Protein AF-A0A350IQG2-F1 (afdb_monomer_lite)

Radius of gyration: 24.26 Å; chains: 1; bounding box: 62×56×72 Å

Foldseek 3Di:
DFPCDVPAAEEEEQDQDCDDPLNVLLVVLLQVLQVVVVHGYDYDHQHDCVVDPPPDQAHPGDDCPCLVPHRAYEYEHRRHAPVVVVVCVVSVHAYEYEDDDHPPDWHHYEYAPLLVLLLQVLVLLVVVVWQFEAEEEACVRPLLVNNVVSNCVSSVVVVRHDDCVRYQHFPHLALCRLLVSLVVCVVVVVRTLEYEYSAVRSQNNNVVNCVVVVDDANRRYAYEGEQPDLVQCVDVQRHKYKHDRSSVSSNVRSVLSVCVSVVHDDGTDYDYGYIHTADTRSSPDDLLCSVVVCVVVQPPPQDDLLSSLLVQLCCQQPNPDDDDPVLSVLSVQLSVLLVLQQDPPNPPDDPNLVSLLSSLVSLCVSHVGPSSLSSNLSSLVVSNVRSCVVPVPRDDRVVVSNVSSNVNSVVSNVVVVVVVVVVVVVVVVVVVVVVVVVVVPPPDDPVD

Sequence (448 aa):
MAERRDGQLRIGVLSPLVAGSYMSAVLSAVESTVATAGGRVIAIQTLDLSQGGLDTLVPQYNLHAAWDHVAGFVVLVNAVDRTYLEALRGAGKPVVLLSEEMAGFSCPVVRPDNRSGVLQAVAHLVQHGHRRIAFVGSPFQPDARERLDAYRDALTDHGIATDDSLLFETSDNLEGSGEAAGRAMLAAGLPSTAVVAATDFNALGVMKALGDAGLSLPDDQAIVGFDDVDAASSVRPTLSSVRQSFRATGRLAASLLLEMVDGHAVAPGRHLVPTWFVPRESCGCATGSAVEVIAELDPASLPTPRDRLRFRLQRLLFGGEPLPPEELATLDQAVELIAGCVGPGCGATEPAHDACRRAARALFSLSPRWTTITACVDCLRRYCQEVRDAAPEAGAPLEEGISEVMLELSRALAQREATANTTLHLQMRREHQLSMGLMSGSSGDPRA

pLDDT: mean 82.83, std 14.75, range [40.16, 98.75]

Secondary structure (DSSP, 8-state):
----GGG--EEEEEES-S-SHHHHHHHHHHHHHHHHTT-EEEEEE---TTTS-TT-SS------TTGGG-S-EEE-TTSS-HHHHHHHHHTT--EEEES---TT--SEEEEE-HHHHHHHHHHHHHHTT--SEEEEE-TTSHHHHHHHHHHHHHHHHTTPPP-GGGEEE-SSSSHHHHHHHHHHHHHTT---SEEEESSHHHHHHHHHHHHHTT--TTTT-EEEEEE--HHHHHSSSPPEEEE--HHHHHHHHHHHHHHHHTT-----EEEEEP-EEE--GGGT--TTTHHHHHHTTS-TT--SHHHHHHHHHHHHHHTTPPPPHHHHHHHHHHHHHHHHTSSTT-SSSS-HHHHHHHHHHHHHHH--SHHHHHHHHHHHHHHHHHHHHH-TTS-SHHHHHHHHHHHHHHHHHHHHHHHHHHHHHHHHHHHHHHHHHHHTT----TT-

Structure (mmCIF, N/CA/C/O backbone):
data_AF-A0A350IQG2-F1
#
_entry.id   AF-A0A350IQG2-F1
#
loop_
_atom_site.group_PDB
_atom_site.id
_atom_site.type_symbol
_atom_site.label_atom_id
_atom_site.label_alt_id
_atom_site.label_comp_id
_atom_site.label_asym_id
_atom_site.label_entity_id
_atom_site.label_seq_id
_atom_site.pdbx_PDB_ins_code
_atom_site.Cartn_x
_atom_site.Cartn_y
_atom_site.Cartn_z
_atom_site.occupancy
_atom_site.B_iso_or_equiv
_atom_site.auth_seq_id
_atom_site.auth_comp_id
_atom_site.auth_asym_id
_atom_site.auth_atom_id
_atom_site.pdbx_PDB_model_num
ATOM 1 N N . MET A 1 1 ? 29.291 -9.800 -19.980 1.00 43.78 1 MET A N 1
ATOM 2 C CA . MET A 1 1 ? 29.696 -8.574 -19.258 1.00 43.78 1 MET A CA 1
ATOM 3 C C . MET A 1 1 ? 28.614 -7.550 -19.513 1.00 43.78 1 MET A C 1
ATOM 5 O O . MET A 1 1 ? 28.410 -7.238 -20.679 1.00 43.78 1 MET A O 1
ATOM 9 N N . ALA A 1 2 ? 27.910 -7.105 -18.468 1.00 48.59 2 ALA A N 1
ATOM 10 C CA . ALA A 1 2 ? 26.889 -6.061 -18.555 1.00 48.59 2 ALA A CA 1
ATOM 11 C C . ALA A 1 2 ? 27.376 -4.891 -19.426 1.00 48.59 2 ALA A C 1
ATOM 13 O O . ALA A 1 2 ? 28.545 -4.507 -19.325 1.00 48.59 2 ALA A O 1
ATOM 14 N N . GLU A 1 3 ? 26.500 -4.351 -20.276 1.00 49.47 3 GLU A N 1
ATOM 15 C CA . GLU A 1 3 ? 26.763 -3.226 -21.183 1.00 49.47 3 GLU A CA 1
ATOM 16 C C . GLU A 1 3 ? 27.074 -1.943 -20.375 1.00 49.47 3 GLU A C 1
ATOM 18 O O . GLU A 1 3 ? 26.262 -1.039 -20.203 1.00 49.47 3 GLU A O 1
ATOM 23 N N . ARG A 1 4 ? 28.275 -1.878 -19.794 1.00 59.00 4 ARG A N 1
ATOM 24 C CA . ARG A 1 4 ? 28.804 -0.725 -19.062 1.00 59.00 4 ARG A CA 1
ATOM 25 C C . ARG A 1 4 ? 29.394 0.247 -20.076 1.00 59.00 4 ARG A C 1
ATOM 27 O O . ARG A 1 4 ? 30.599 0.233 -20.326 1.00 59.00 4 ARG A O 1
ATOM 34 N N . ARG A 1 5 ? 28.559 1.089 -20.683 1.00 52.38 5 ARG A N 1
ATOM 35 C CA . ARG A 1 5 ? 29.044 2.144 -21.586 1.00 52.38 5 ARG A CA 1
ATOM 36 C C . ARG A 1 5 ? 29.743 3.231 -20.754 1.00 52.38 5 ARG A C 1
ATOM 38 O O . ARG A 1 5 ? 29.142 3.797 -19.840 1.00 52.38 5 ARG A O 1
ATOM 45 N N . ASP A 1 6 ? 31.029 3.456 -21.024 1.00 57.56 6 ASP A N 1
ATOM 46 C CA . ASP A 1 6 ? 31.968 4.281 -20.234 1.00 57.56 6 ASP A CA 1
ATOM 47 C C . ASP A 1 6 ? 32.254 3.768 -18.807 1.00 57.56 6 ASP A C 1
ATOM 49 O O . ASP A 1 6 ? 32.642 4.529 -17.922 1.00 57.56 6 ASP A O 1
ATOM 53 N N . GLY A 1 7 ? 32.047 2.470 -18.547 1.00 64.12 7 GLY A N 1
ATOM 54 C CA . GLY A 1 7 ? 32.323 1.852 -17.241 1.00 64.12 7 GLY A CA 1
ATOM 55 C C . GLY A 1 7 ? 31.270 2.114 -16.153 1.00 64.12 7 GLY A C 1
ATOM 56 O O . GLY A 1 7 ? 31.365 1.530 -15.072 1.00 64.12 7 GLY A O 1
ATOM 57 N N . GLN A 1 8 ? 30.243 2.924 -16.430 1.00 77.12 8 GLN A N 1
ATOM 58 C CA . GLN A 1 8 ? 29.184 3.273 -15.477 1.00 77.12 8 GLN A CA 1
ATOM 59 C C . GLN A 1 8 ? 27.882 2.522 -15.775 1.00 77.12 8 GLN A C 1
ATOM 61 O O . GLN A 1 8 ? 27.323 2.630 -16.865 1.00 77.12 8 GLN A O 1
ATOM 66 N N . LEU A 1 9 ? 27.379 1.782 -14.785 1.00 90.06 9 LEU A N 1
ATOM 67 C CA . LEU A 1 9 ? 26.070 1.131 -14.834 1.00 90.06 9 LEU A CA 1
ATOM 68 C C . LEU A 1 9 ? 24.965 2.190 -14.734 1.00 90.06 9 LEU A C 1
ATOM 70 O O . LEU A 1 9 ? 24.939 2.968 -13.780 1.00 90.06 9 LEU A O 1
ATOM 74 N N . ARG A 1 10 ? 24.042 2.218 -15.698 1.00 92.62 10 ARG A N 1
ATOM 75 C CA . ARG A 1 10 ? 22.875 3.108 -15.664 1.00 92.62 10 ARG A CA 1
ATOM 76 C C . ARG A 1 10 ? 21.604 2.321 -15.941 1.00 92.62 10 ARG A C 1
ATOM 78 O O . ARG A 1 10 ? 21.577 1.521 -16.872 1.00 92.62 10 ARG A O 1
ATOM 85 N N . ILE A 1 11 ? 20.564 2.566 -15.157 1.00 94.88 11 ILE A N 1
ATOM 86 C CA . ILE A 1 11 ? 19.248 1.938 -15.298 1.00 94.88 11 ILE A CA 1
ATOM 87 C C . ILE A 1 11 ? 18.222 3.007 -15.671 1.00 94.88 11 ILE A C 1
ATOM 89 O O . ILE A 1 11 ? 18.202 4.082 -15.072 1.00 94.88 11 ILE A O 1
ATOM 93 N N . GLY A 1 12 ? 17.386 2.721 -16.666 1.00 94.50 12 GLY A N 1
ATOM 94 C CA . GLY A 1 12 ? 16.259 3.571 -17.029 1.00 94.50 12 GLY A CA 1
ATOM 95 C C . GLY A 1 12 ? 15.042 3.272 -16.156 1.00 94.50 12 GLY A C 1
ATOM 96 O O . GLY A 1 12 ? 14.765 2.114 -15.849 1.00 94.50 12 GLY A O 1
ATOM 97 N N . VAL A 1 13 ? 14.296 4.304 -15.775 1.00 95.31 13 VAL A N 1
ATOM 98 C CA . VAL A 1 13 ? 12.980 4.163 -15.141 1.00 95.31 13 VAL A CA 1
ATOM 99 C C . VAL A 1 13 ? 11.963 4.909 -15.991 1.00 95.31 13 VAL A C 1
ATOM 101 O O . VAL A 1 13 ? 12.028 6.133 -16.075 1.00 95.31 13 VAL A O 1
ATOM 104 N N . LEU A 1 14 ? 11.046 4.184 -16.633 1.00 92.62 14 LEU A N 1
ATOM 105 C CA . LEU A 1 14 ? 9.939 4.774 -17.390 1.00 92.62 14 LEU A CA 1
ATOM 106 C C . LEU A 1 14 ? 8.740 4.933 -16.463 1.00 92.62 14 LEU A C 1
ATOM 108 O O . LEU A 1 14 ? 8.305 3.959 -15.849 1.00 92.62 14 LEU A O 1
ATOM 112 N N . SER A 1 15 ? 8.198 6.143 -16.379 1.00 89.44 15 SER A N 1
ATOM 113 C CA . SER A 1 15 ? 7.027 6.436 -15.553 1.00 89.44 15 SER A CA 1
ATOM 114 C C . SER A 1 15 ? 6.086 7.411 -16.258 1.00 89.44 15 SER A C 1
ATOM 116 O O . SER A 1 15 ? 6.590 8.324 -16.918 1.00 89.44 15 SER A O 1
ATOM 118 N N . PRO A 1 16 ? 4.747 7.291 -16.136 1.00 83.56 16 PRO A N 1
ATOM 119 C CA . PRO A 1 16 ? 3.828 8.311 -16.644 1.00 83.56 16 PRO A CA 1
ATOM 120 C C . PRO A 1 16 ? 4.156 9.684 -16.062 1.00 83.56 16 PRO A C 1
ATOM 122 O O . PRO A 1 16 ? 4.315 10.641 -16.806 1.00 83.56 16 PRO A O 1
ATOM 125 N N . LEU A 1 17 ? 4.356 9.755 -14.745 1.00 81.31 17 LEU A N 1
ATOM 126 C CA . LEU A 1 17 ? 4.738 10.955 -14.002 1.00 81.31 17 LEU A CA 1
ATOM 127 C C . LEU A 1 17 ? 5.929 10.634 -13.096 1.00 81.31 17 LEU A C 1
ATOM 129 O O . LEU A 1 17 ? 6.011 9.544 -12.537 1.00 81.31 17 LEU A O 1
ATOM 133 N N . VAL A 1 18 ? 6.856 11.574 -12.913 1.00 79.38 18 VAL A N 1
ATOM 134 C CA . VAL A 1 18 ? 8.001 11.384 -11.990 1.00 79.38 18 VAL A CA 1
ATOM 135 C C . VAL A 1 18 ? 7.742 11.925 -10.578 1.00 79.38 18 VAL A C 1
ATOM 137 O O . VAL A 1 18 ? 8.570 11.759 -9.682 1.00 79.38 18 VAL A O 1
ATOM 140 N N . ALA A 1 19 ? 6.582 12.547 -10.366 1.00 72.00 19 ALA A N 1
ATOM 141 C CA . ALA A 1 19 ? 6.140 13.096 -9.090 1.00 72.00 19 ALA A CA 1
ATOM 142 C C . ALA A 1 19 ? 4.927 12.327 -8.539 1.00 72.00 19 ALA A C 1
ATOM 144 O O . ALA A 1 19 ? 4.165 11.723 -9.290 1.00 72.00 19 ALA A O 1
ATOM 145 N N . GLY A 1 20 ? 4.754 12.367 -7.216 1.00 69.38 20 GLY A N 1
ATOM 146 C CA . GLY A 1 20 ? 3.673 11.689 -6.492 1.00 69.38 20 GLY A CA 1
ATOM 147 C C . GLY A 1 20 ? 4.209 10.740 -5.420 1.00 69.38 20 GLY A C 1
ATOM 148 O O . GLY A 1 20 ? 5.311 10.212 -5.547 1.00 69.38 20 GLY A O 1
ATOM 149 N N . SER A 1 21 ? 3.435 10.514 -4.355 1.00 67.19 21 SER A N 1
ATOM 150 C CA . SER A 1 21 ? 3.859 9.721 -3.186 1.00 67.19 21 SER A CA 1
ATOM 151 C C . SER A 1 21 ? 4.311 8.303 -3.557 1.00 67.19 21 SER A C 1
ATOM 153 O O . SER A 1 21 ? 5.365 7.856 -3.103 1.00 67.19 21 SER A O 1
ATOM 155 N N . TYR A 1 22 ? 3.558 7.629 -4.430 1.00 77.44 22 TYR A N 1
ATOM 156 C CA . TYR A 1 22 ? 3.902 6.308 -4.958 1.00 77.44 22 TYR A CA 1
ATOM 157 C C . TYR A 1 22 ? 5.158 6.362 -5.853 1.00 77.44 22 TYR A C 1
ATOM 159 O O . TYR A 1 22 ? 6.132 5.653 -5.594 1.00 77.44 22 TYR A O 1
ATOM 167 N N . MET A 1 23 ? 5.186 7.266 -6.844 1.00 80.62 23 MET A N 1
ATOM 168 C CA . MET A 1 23 ? 6.290 7.398 -7.814 1.00 80.62 23 MET A CA 1
ATOM 169 C C . MET A 1 23 ? 7.622 7.715 -7.147 1.00 80.62 23 MET A C 1
ATOM 171 O O . MET A 1 23 ? 8.628 7.061 -7.417 1.00 80.62 23 MET A O 1
ATOM 175 N N . SER A 1 24 ? 7.636 8.703 -6.252 1.00 79.44 24 SER A N 1
ATOM 176 C CA . SER A 1 24 ? 8.856 9.137 -5.582 1.00 79.44 24 SER A CA 1
ATOM 177 C C . SER A 1 24 ? 9.414 8.040 -4.676 1.00 79.44 24 SER A C 1
ATOM 179 O O . SER A 1 24 ? 10.620 7.813 -4.681 1.00 79.44 24 SER A O 1
ATOM 181 N N . ALA A 1 25 ? 8.560 7.309 -3.950 1.00 81.44 25 ALA A N 1
ATOM 182 C CA . ALA A 1 25 ? 9.011 6.223 -3.081 1.00 81.44 25 ALA A CA 1
ATOM 183 C C . ALA A 1 25 ? 9.612 5.049 -3.872 1.00 81.44 25 ALA A C 1
ATOM 185 O O . ALA A 1 25 ? 10.666 4.535 -3.491 1.00 81.44 25 ALA A O 1
ATOM 186 N N . VAL A 1 26 ? 8.973 4.654 -4.979 1.00 87.88 26 VAL A N 1
ATOM 187 C CA . VAL A 1 26 ? 9.488 3.611 -5.877 1.00 87.88 26 VAL A CA 1
ATOM 188 C C . VAL A 1 26 ? 10.805 4.053 -6.513 1.00 87.88 26 VAL A C 1
ATOM 190 O O . VAL A 1 26 ? 11.790 3.321 -6.437 1.00 87.88 26 VAL A O 1
ATOM 193 N N . LEU A 1 27 ? 10.860 5.260 -7.086 1.00 88.31 27 LEU A N 1
ATOM 194 C CA . LEU A 1 27 ? 12.058 5.773 -7.750 1.00 88.31 27 LEU A CA 1
ATOM 195 C C . LEU A 1 27 ? 13.244 5.884 -6.784 1.00 88.31 27 LEU A C 1
ATOM 197 O O . LEU A 1 27 ? 14.341 5.456 -7.130 1.00 88.31 27 LEU A O 1
ATOM 201 N N . SER A 1 28 ? 13.030 6.394 -5.567 1.00 84.75 28 SER A N 1
ATOM 202 C CA . SER A 1 28 ? 14.076 6.446 -4.539 1.00 84.75 28 SER A CA 1
ATOM 203 C C . SER A 1 28 ? 14.577 5.056 -4.143 1.00 84.75 28 SER A C 1
ATOM 205 O O . SER A 1 28 ? 15.768 4.881 -3.907 1.00 84.75 28 SER A O 1
ATOM 207 N N . ALA A 1 29 ? 13.699 4.052 -4.084 1.00 87.69 29 ALA A N 1
ATOM 208 C CA . ALA A 1 29 ? 14.104 2.688 -3.760 1.00 87.69 29 ALA A CA 1
ATOM 209 C C . ALA A 1 29 ? 14.884 2.013 -4.899 1.00 87.69 29 ALA A C 1
ATOM 211 O O . ALA A 1 29 ? 15.872 1.320 -4.638 1.00 87.69 29 ALA A O 1
ATOM 212 N N . VAL A 1 30 ? 14.486 2.250 -6.153 1.00 92.38 30 VAL A N 1
ATOM 213 C CA . VAL A 1 30 ? 15.245 1.809 -7.333 1.00 92.38 30 VAL A CA 1
ATOM 214 C C . VAL A 1 30 ? 16.619 2.479 -7.349 1.00 92.38 30 VAL A C 1
ATOM 216 O O . VAL A 1 30 ? 17.628 1.794 -7.495 1.00 92.38 30 VAL A O 1
ATOM 219 N N . GLU A 1 31 ? 16.675 3.798 -7.146 1.00 91.50 31 GLU A N 1
ATOM 220 C CA . GLU A 1 31 ? 17.924 4.568 -7.107 1.00 91.50 31 GLU A CA 1
ATOM 221 C C . GLU A 1 31 ? 18.873 4.056 -6.033 1.00 91.50 31 GLU A C 1
ATOM 223 O O . GLU A 1 31 ? 20.006 3.713 -6.364 1.00 91.50 31 GLU A O 1
ATOM 228 N N . SER A 1 32 ? 18.394 3.894 -4.800 1.00 86.44 32 SER A N 1
ATOM 229 C CA . SER A 1 32 ? 19.206 3.389 -3.695 1.00 86.44 32 SER A CA 1
ATOM 230 C C . SER A 1 32 ? 19.777 1.999 -3.996 1.00 86.44 32 SER A C 1
ATOM 232 O O . SER A 1 32 ? 20.971 1.775 -3.805 1.00 86.44 32 SER A O 1
ATOM 234 N N . THR A 1 33 ? 18.966 1.090 -4.547 1.00 91.94 33 THR A N 1
ATOM 235 C CA . THR A 1 33 ? 19.403 -0.276 -4.891 1.00 91.94 33 THR A CA 1
ATOM 236 C C . THR A 1 33 ? 20.462 -0.272 -5.993 1.00 91.94 33 THR A C 1
ATOM 238 O O . THR A 1 33 ? 21.483 -0.954 -5.898 1.00 91.94 33 THR A O 1
ATOM 241 N N . VAL A 1 34 ? 20.251 0.531 -7.038 1.00 91.62 34 VAL A N 1
ATOM 242 C CA . VAL A 1 34 ? 21.200 0.670 -8.149 1.00 91.62 34 VAL A CA 1
ATOM 243 C C . VAL A 1 34 ? 22.486 1.366 -7.690 1.00 91.62 34 VAL A C 1
ATOM 245 O O . VAL A 1 34 ? 23.574 0.994 -8.135 1.00 91.62 34 VAL A O 1
ATOM 248 N N . ALA A 1 35 ? 22.397 2.337 -6.779 1.00 88.81 35 ALA A N 1
ATOM 249 C CA . ALA A 1 35 ? 23.545 3.034 -6.210 1.00 88.81 35 ALA A CA 1
ATOM 250 C C . ALA A 1 35 ? 24.442 2.096 -5.387 1.00 88.81 35 ALA A C 1
ATOM 252 O O . ALA A 1 35 ? 25.665 2.172 -5.522 1.00 88.81 35 ALA A O 1
ATOM 253 N N . THR A 1 36 ? 23.867 1.161 -4.619 1.00 88.19 36 THR A N 1
ATOM 254 C CA . THR A 1 36 ? 24.622 0.107 -3.911 1.00 88.19 36 THR A CA 1
ATOM 255 C C . THR A 1 36 ? 25.411 -0.786 -4.875 1.00 88.19 36 THR A C 1
ATOM 257 O O . THR A 1 36 ? 26.518 -1.213 -4.553 1.00 88.19 36 THR A O 1
ATOM 260 N N . ALA A 1 37 ? 24.908 -1.001 -6.095 1.00 88.50 37 ALA A N 1
ATOM 261 C CA . ALA A 1 37 ? 25.626 -1.697 -7.169 1.00 88.50 37 ALA A CA 1
ATOM 262 C C . ALA A 1 37 ? 26.637 -0.803 -7.932 1.00 88.50 37 ALA A C 1
ATOM 264 O O . ALA A 1 37 ? 27.192 -1.209 -8.957 1.00 88.50 37 ALA A O 1
ATOM 265 N N . GLY A 1 38 ? 26.880 0.429 -7.466 1.00 89.25 38 GLY A N 1
ATOM 266 C CA . GLY A 1 38 ? 27.768 1.405 -8.107 1.00 89.25 38 GLY A CA 1
ATOM 267 C C . GLY A 1 38 ? 27.182 2.058 -9.364 1.00 89.25 38 GLY A C 1
ATOM 268 O O . GLY A 1 38 ? 27.927 2.633 -10.160 1.00 89.25 38 GLY A O 1
ATOM 269 N N . GLY A 1 39 ? 25.867 1.950 -9.571 1.00 90.31 39 GLY A N 1
ATOM 270 C CA . GLY A 1 39 ? 25.163 2.491 -10.727 1.00 90.31 39 GLY A CA 1
ATOM 271 C C . GLY A 1 39 ? 24.501 3.851 -10.497 1.00 90.31 39 GLY A C 1
ATOM 272 O O . GLY A 1 39 ? 24.653 4.505 -9.459 1.00 90.31 39 GLY A O 1
ATOM 273 N N . ARG A 1 40 ? 23.757 4.293 -11.513 1.00 92.12 40 ARG A N 1
ATOM 274 C CA . ARG A 1 40 ? 22.909 5.493 -11.508 1.00 92.12 40 ARG A CA 1
ATOM 275 C C . ARG A 1 40 ? 21.560 5.202 -12.161 1.00 92.12 40 ARG A C 1
ATOM 277 O O . ARG A 1 40 ? 21.450 4.300 -12.988 1.00 92.12 40 ARG A O 1
ATOM 284 N N . VAL A 1 41 ? 20.554 6.004 -11.832 1.00 91.38 41 VAL A N 1
ATOM 285 C CA . VAL A 1 41 ? 19.218 5.920 -12.432 1.00 91.38 41 VAL A CA 1
ATOM 286 C C . VAL A 1 41 ? 18.960 7.118 -13.343 1.00 91.38 41 VAL A C 1
ATOM 288 O O . VAL A 1 41 ? 19.319 8.245 -13.009 1.00 91.38 41 VAL A O 1
ATOM 291 N N . ILE A 1 42 ? 18.327 6.867 -14.490 1.00 91.94 42 ILE A N 1
ATOM 292 C CA . ILE A 1 42 ? 17.769 7.882 -15.387 1.00 91.94 42 ILE A CA 1
ATOM 293 C C . ILE A 1 42 ? 16.247 7.717 -15.374 1.00 91.94 42 ILE A C 1
ATOM 295 O O . ILE A 1 42 ? 15.722 6.760 -15.940 1.00 91.94 42 ILE A O 1
ATOM 299 N N . ALA A 1 43 ? 15.541 8.639 -14.720 1.00 91.00 43 ALA A N 1
ATOM 300 C CA . ALA A 1 43 ? 14.081 8.675 -14.728 1.00 91.00 43 ALA A CA 1
ATOM 301 C C . ALA A 1 43 ? 13.570 9.401 -15.979 1.00 91.00 43 ALA A C 1
ATOM 303 O O . ALA A 1 43 ? 14.056 10.479 -16.320 1.00 91.00 43 ALA A O 1
ATOM 304 N N . ILE A 1 44 ? 12.589 8.809 -16.652 1.00 90.00 44 ILE A N 1
ATOM 305 C CA . ILE A 1 44 ? 12.014 9.293 -17.904 1.00 90.00 44 ILE A CA 1
ATOM 306 C C . ILE A 1 44 ? 10.505 9.389 -17.711 1.00 90.00 44 ILE A C 1
ATOM 308 O O . ILE A 1 44 ? 9.826 8.382 -17.491 1.00 90.00 44 ILE A O 1
ATOM 312 N N . GLN A 1 45 ? 9.991 10.614 -17.803 1.00 89.06 45 GLN A N 1
ATOM 313 C CA . GLN A 1 45 ? 8.557 10.853 -17.839 1.00 89.06 45 GLN A CA 1
ATOM 314 C C . GLN A 1 45 ? 8.015 10.548 -19.237 1.00 89.06 45 GLN A C 1
ATOM 316 O O . GLN A 1 45 ? 8.599 10.967 -20.236 1.00 89.06 45 GLN A O 1
ATOM 321 N N . THR A 1 46 ? 6.905 9.823 -19.295 1.00 87.56 46 THR A N 1
ATOM 322 C CA . THR A 1 46 ? 6.306 9.329 -20.544 1.00 87.56 46 THR A CA 1
ATOM 323 C C . THR A 1 46 ? 4.965 9.980 -20.861 1.00 87.56 46 THR A C 1
ATOM 325 O O . THR A 1 46 ? 4.630 10.107 -22.036 1.00 87.56 46 THR A O 1
ATOM 328 N N . LEU A 1 47 ? 4.226 10.461 -19.851 1.00 82.00 47 LEU A N 1
ATOM 329 C CA . LEU A 1 47 ? 3.039 11.279 -20.076 1.00 82.00 47 LEU A CA 1
ATOM 330 C C . LEU A 1 47 ? 3.459 12.709 -20.420 1.00 82.00 47 LEU A C 1
ATOM 332 O O . LEU A 1 47 ? 4.082 13.410 -19.614 1.00 82.00 47 LEU A O 1
ATOM 336 N N . ASP A 1 48 ? 3.068 13.140 -21.614 1.00 72.62 48 ASP A N 1
ATOM 337 C CA . ASP A 1 48 ? 3.129 14.530 -22.039 1.00 72.62 48 ASP A CA 1
ATOM 338 C C . ASP A 1 48 ? 1.736 15.159 -21.906 1.00 72.62 48 ASP A C 1
ATOM 340 O O . ASP A 1 48 ? 0.870 14.992 -22.766 1.00 72.62 48 ASP A O 1
ATOM 344 N N . LEU A 1 49 ? 1.529 15.902 -20.815 1.00 65.06 49 LEU A N 1
ATOM 345 C CA . LEU A 1 49 ? 0.277 16.618 -20.538 1.00 65.06 49 LEU A CA 1
ATOM 346 C C . LEU A 1 49 ? -0.038 17.707 -21.582 1.00 65.06 49 LEU A C 1
ATOM 348 O O . LEU A 1 49 ? -1.148 18.232 -21.595 1.00 65.06 49 LEU A O 1
ATOM 352 N N . SER A 1 50 ? 0.917 18.073 -22.448 1.00 58.97 50 SER A N 1
ATOM 353 C CA . SER A 1 50 ? 0.675 19.000 -23.559 1.00 58.97 50 SER A CA 1
ATOM 354 C C . SER A 1 50 ? 0.090 18.317 -24.802 1.00 58.97 50 SER A C 1
ATOM 356 O O . SER A 1 50 ? -0.496 18.994 -25.646 1.00 58.97 50 SER A O 1
ATOM 358 N N . GLN A 1 51 ? 0.205 16.987 -24.903 1.00 53.72 51 GLN A N 1
ATOM 359 C CA . GLN A 1 51 ? -0.268 16.185 -26.040 1.00 53.72 51 GLN A CA 1
ATOM 360 C C . GLN A 1 51 ? -1.528 15.358 -25.726 1.00 53.72 51 GLN A C 1
ATOM 362 O O . GLN A 1 51 ? -2.049 14.676 -26.607 1.00 53.72 51 GLN A O 1
ATOM 367 N N . GLY A 1 52 ? -2.058 15.441 -24.501 1.00 48.25 52 GLY A N 1
ATOM 368 C CA . GLY A 1 52 ? -3.287 14.765 -24.084 1.00 48.25 52 GLY A CA 1
ATOM 369 C C . GLY A 1 52 ? -3.701 15.114 -22.650 1.00 48.25 52 GLY A C 1
ATOM 370 O O . GLY A 1 52 ? -2.916 15.661 -21.880 1.00 48.25 52 GLY A O 1
ATOM 371 N N . GLY A 1 53 ? -4.950 14.806 -22.292 1.00 46.47 53 GLY A N 1
ATOM 372 C CA . GLY A 1 53 ? -5.452 14.929 -20.918 1.00 46.47 53 GLY A CA 1
ATOM 373 C C . GLY A 1 53 ? -5.080 13.726 -20.040 1.00 46.47 53 GLY A C 1
ATOM 374 O O . GLY A 1 53 ? -4.654 12.684 -20.546 1.00 46.47 53 GLY A O 1
ATOM 375 N N . LEU A 1 54 ? -5.309 13.855 -18.726 1.00 51.34 54 LEU A N 1
ATOM 376 C CA . LEU A 1 54 ? -5.173 12.774 -17.729 1.00 51.34 54 LEU A CA 1
ATOM 377 C C . LEU A 1 54 ? -6.037 11.532 -18.042 1.00 51.34 54 LEU A C 1
ATOM 379 O O . LEU A 1 54 ? -5.806 10.474 -17.469 1.00 51.34 54 LEU A O 1
ATOM 383 N N . ASP A 1 55 ? -6.986 11.651 -18.974 1.00 46.81 55 ASP A N 1
ATOM 384 C CA . ASP A 1 55 ? -7.888 10.581 -19.418 1.00 46.81 55 ASP A CA 1
ATOM 385 C C . ASP A 1 55 ? -7.194 9.501 -20.272 1.00 46.81 55 ASP A C 1
ATOM 387 O O . ASP A 1 55 ? -7.784 8.462 -20.578 1.00 46.81 55 ASP A O 1
ATOM 391 N N . THR A 1 56 ? -5.941 9.722 -20.688 1.00 51.56 56 THR A N 1
ATOM 392 C CA . THR A 1 56 ? -5.192 8.737 -21.479 1.00 51.56 56 THR A CA 1
ATOM 393 C C . THR A 1 56 ? -4.616 7.661 -20.557 1.00 51.56 56 THR A C 1
ATOM 395 O O . THR A 1 56 ? -3.655 7.913 -19.834 1.00 51.56 56 THR A O 1
ATOM 398 N N . LEU A 1 57 ? -5.175 6.446 -20.610 1.00 60.34 57 LEU A N 1
ATOM 399 C CA . LEU A 1 57 ? -4.743 5.326 -19.762 1.00 60.34 57 LEU A CA 1
ATOM 400 C C . LEU A 1 57 ? -3.283 4.914 -19.988 1.00 60.34 57 LEU A C 1
ATOM 402 O O . LEU A 1 57 ? -2.659 4.493 -19.029 1.00 60.34 57 LEU A O 1
ATOM 406 N N . VAL A 1 58 ? -2.743 5.043 -21.209 1.00 67.75 58 VAL A N 1
ATOM 407 C CA . VAL A 1 58 ? -1.329 4.783 -21.554 1.00 67.75 58 VAL A CA 1
ATOM 408 C C . VAL A 1 58 ? -0.841 5.876 -22.518 1.00 67.75 58 VAL A C 1
ATOM 410 O O . VAL A 1 58 ? -1.452 6.039 -23.579 1.00 67.75 58 VAL A O 1
ATOM 413 N N . PRO A 1 59 ? 0.232 6.628 -22.210 1.00 68.44 59 PRO A N 1
ATOM 414 C CA . PRO A 1 59 ? 0.765 7.657 -23.095 1.00 68.44 59 PRO A CA 1
ATOM 415 C C . PRO A 1 59 ? 1.242 7.085 -24.434 1.00 68.44 59 PRO A C 1
ATOM 417 O O . PRO A 1 59 ? 1.860 6.020 -24.494 1.00 68.44 59 PRO A O 1
ATOM 420 N N . GLN A 1 60 ? 1.039 7.839 -25.515 1.00 73.44 60 GLN A N 1
ATOM 421 C CA . GLN A 1 60 ? 1.697 7.561 -26.791 1.00 73.44 60 GLN A CA 1
ATOM 422 C C . GLN A 1 60 ? 3.156 8.014 -26.707 1.00 73.44 60 GLN A C 1
ATOM 424 O O . GLN A 1 60 ? 3.491 9.152 -27.024 1.00 73.44 60 GLN A O 1
ATOM 429 N N . TYR A 1 61 ? 4.026 7.118 -26.245 1.00 80.75 61 TYR A N 1
ATOM 430 C CA . TYR A 1 61 ? 5.447 7.391 -26.073 1.00 80.75 61 TYR A CA 1
ATOM 431 C C . TYR A 1 61 ? 6.284 6.583 -27.069 1.00 80.75 61 TYR A C 1
ATOM 433 O O . TYR A 1 61 ? 6.302 5.357 -27.029 1.00 80.75 61 TYR A O 1
ATOM 441 N N . ASN A 1 62 ? 6.991 7.268 -27.968 1.00 81.88 62 ASN A N 1
ATOM 442 C CA . ASN A 1 62 ? 7.792 6.657 -29.038 1.00 81.88 62 ASN A CA 1
ATOM 443 C C . ASN A 1 62 ? 9.260 7.123 -29.051 1.00 81.88 62 ASN A C 1
ATOM 445 O O . ASN A 1 62 ? 10.018 6.777 -29.957 1.00 81.88 62 ASN A O 1
ATOM 449 N N . LEU A 1 63 ? 9.676 7.915 -28.062 1.00 84.00 63 LEU A N 1
ATOM 450 C CA . LEU A 1 63 ? 11.040 8.426 -27.983 1.00 84.00 63 LEU A CA 1
ATOM 451 C C . LEU A 1 63 ? 11.974 7.355 -27.416 1.00 84.00 63 LEU A C 1
ATOM 453 O O . LEU A 1 63 ? 11.765 6.862 -26.314 1.00 84.00 63 LEU A O 1
ATOM 457 N N . HIS A 1 64 ? 13.064 7.041 -28.119 1.00 86.50 64 HIS A N 1
ATOM 458 C CA . HIS A 1 64 ? 14.099 6.123 -27.622 1.00 86.50 64 HIS A CA 1
ATOM 459 C C . HIS A 1 64 ? 15.049 6.826 -26.635 1.00 86.50 64 HIS A C 1
ATOM 461 O O . HIS A 1 64 ? 16.270 6.870 -26.817 1.00 86.50 64 HIS A O 1
ATOM 467 N N . ALA A 1 65 ? 14.484 7.446 -25.598 1.00 79.94 65 ALA A N 1
ATOM 468 C CA . ALA A 1 65 ? 15.228 8.274 -24.662 1.00 79.94 65 ALA A CA 1
ATOM 469 C C . ALA A 1 65 ? 16.251 7.441 -23.876 1.00 79.94 65 ALA A C 1
ATOM 471 O O . ALA A 1 65 ? 15.904 6.526 -23.134 1.00 79.94 65 ALA A O 1
ATOM 472 N N . ALA A 1 66 ? 17.530 7.785 -24.039 1.00 82.19 66 ALA A N 1
ATOM 473 C CA . ALA A 1 66 ? 18.663 7.201 -23.322 1.00 82.19 66 ALA A CA 1
ATOM 474 C C . ALA A 1 66 ? 18.885 5.681 -23.493 1.00 82.19 66 ALA A C 1
ATOM 476 O O . ALA A 1 66 ? 19.688 5.125 -22.746 1.00 82.19 66 ALA A O 1
ATOM 477 N N . TRP A 1 67 ? 18.268 5.008 -24.475 1.00 88.19 67 TRP A N 1
ATOM 478 C CA . TRP A 1 67 ? 18.429 3.553 -24.698 1.00 88.19 67 TRP A CA 1
ATOM 479 C C . TRP A 1 67 ? 19.896 3.134 -24.810 1.00 88.19 67 TRP A C 1
ATOM 481 O O . TRP A 1 67 ? 20.339 2.147 -24.229 1.00 88.19 67 TRP A O 1
ATOM 491 N N . ASP A 1 68 ? 20.656 3.959 -25.513 1.00 86.12 68 ASP A N 1
ATOM 492 C CA . ASP A 1 68 ? 22.085 3.833 -25.757 1.00 86.12 68 ASP A CA 1
ATOM 493 C C . ASP A 1 68 ? 22.959 4.012 -24.506 1.00 86.12 68 ASP A C 1
ATOM 495 O O . ASP A 1 68 ? 24.143 3.667 -24.516 1.00 86.12 68 ASP A O 1
ATOM 499 N N . HIS A 1 69 ? 22.396 4.574 -23.438 1.00 85.12 69 HIS A N 1
ATOM 500 C CA . HIS A 1 69 ? 23.099 4.929 -22.210 1.00 85.12 69 HIS A CA 1
ATOM 501 C C . HIS A 1 69 ? 22.671 4.095 -21.006 1.00 85.12 69 HIS A C 1
ATOM 503 O O . HIS A 1 69 ? 23.351 4.175 -19.982 1.00 85.12 69 HIS A O 1
ATOM 509 N N . VAL A 1 70 ? 21.593 3.312 -21.114 1.00 91.50 70 VAL A N 1
ATOM 510 C CA . VAL A 1 70 ? 21.070 2.465 -20.036 1.00 91.50 70 VAL A CA 1
ATOM 511 C C . VAL A 1 70 ? 21.179 0.979 -20.372 1.00 91.50 70 VAL A C 1
ATOM 513 O O . VAL A 1 70 ? 21.060 0.555 -21.523 1.00 91.50 70 VAL A O 1
ATOM 516 N N . ALA A 1 71 ? 21.407 0.176 -19.338 1.00 93.12 71 ALA A N 1
ATOM 517 C CA . ALA A 1 71 ? 21.571 -1.269 -19.443 1.00 93.12 71 ALA A CA 1
ATOM 518 C C . ALA A 1 71 ? 20.234 -2.026 -19.445 1.00 93.12 71 ALA A C 1
ATOM 520 O O . ALA A 1 71 ? 20.201 -3.176 -19.856 1.00 93.12 71 ALA A O 1
ATOM 521 N N . GLY A 1 72 ? 19.143 -1.396 -19.004 1.00 95.25 72 GLY A N 1
ATOM 522 C CA . GLY A 1 72 ? 17.813 -1.994 -18.889 1.00 95.25 72 GLY A CA 1
ATOM 523 C C . GLY A 1 72 ? 16.812 -1.012 -18.285 1.00 95.25 72 GLY A C 1
ATOM 524 O O . GLY A 1 72 ? 17.199 0.094 -17.890 1.00 95.25 72 GLY A O 1
ATOM 525 N N . PHE A 1 73 ? 15.541 -1.414 -18.213 1.00 96.69 73 PHE A N 1
ATOM 526 C CA . PHE A 1 73 ? 14.448 -0.548 -17.770 1.00 96.69 73 PHE A CA 1
ATOM 527 C C . PHE A 1 73 ? 13.583 -1.178 -16.675 1.00 96.69 73 PHE A C 1
ATOM 529 O O . PHE A 1 73 ? 13.096 -2.300 -16.818 1.00 96.69 73 PHE A O 1
ATOM 536 N N . VAL A 1 74 ? 13.332 -0.410 -15.614 1.00 96.75 74 VAL A N 1
ATOM 537 C CA . VAL A 1 74 ? 12.150 -0.598 -14.764 1.00 96.75 74 VAL A CA 1
ATOM 538 C C . VAL A 1 74 ? 11.029 0.244 -15.365 1.00 96.75 74 VAL A C 1
ATOM 540 O O . VAL A 1 74 ? 11.227 1.422 -15.664 1.00 96.75 74 VAL A O 1
ATOM 543 N N . VAL A 1 75 ? 9.859 -0.346 -15.567 1.00 94.31 75 VAL A N 1
ATOM 544 C CA . VAL A 1 75 ? 8.726 0.325 -16.211 1.00 94.31 75 VAL A CA 1
ATOM 545 C C . VAL A 1 75 ? 7.545 0.312 -15.259 1.00 94.31 75 VAL A C 1
ATOM 547 O O . VAL A 1 75 ? 7.078 -0.748 -14.847 1.00 94.31 75 VAL A O 1
ATOM 550 N N . LEU A 1 76 ? 7.083 1.50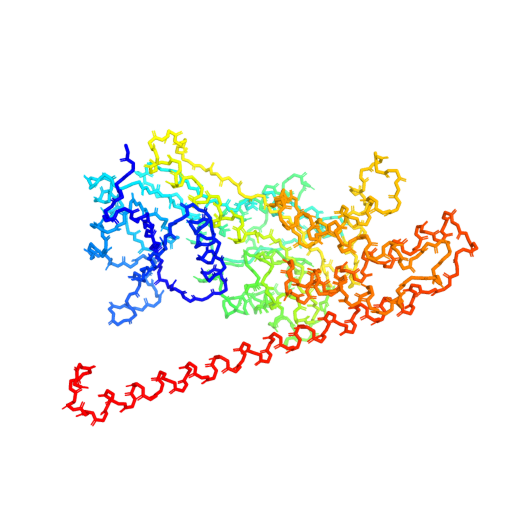1 -14.889 1.00 88.62 76 LEU A N 1
ATOM 551 C CA . LEU A 1 76 ? 5.911 1.660 -14.044 1.00 88.62 76 LEU A CA 1
ATOM 552 C C . LEU A 1 76 ? 4.635 1.457 -14.859 1.00 88.62 76 LEU A C 1
ATOM 554 O O . LEU A 1 76 ? 4.636 1.620 -16.083 1.00 88.62 76 LEU A O 1
ATOM 558 N N . VAL A 1 77 ? 3.556 1.091 -14.162 1.00 75.88 77 VAL A N 1
ATOM 559 C CA . VAL A 1 77 ? 2.244 0.850 -14.769 1.00 75.88 77 VAL A CA 1
ATOM 560 C C . VAL A 1 77 ? 1.880 1.975 -15.730 1.00 75.88 77 VAL A C 1
ATOM 562 O O . VAL A 1 77 ? 2.051 3.157 -15.421 1.00 75.88 77 VAL A O 1
ATOM 565 N N . ASN A 1 78 ? 1.417 1.585 -16.916 1.00 78.31 78 ASN A N 1
ATOM 566 C CA . ASN A 1 78 ? 0.970 2.493 -17.961 1.00 78.31 78 ASN A CA 1
ATOM 567 C C . ASN A 1 78 ? 2.001 3.520 -18.454 1.00 78.31 78 ASN A C 1
ATOM 569 O O . ASN A 1 78 ? 1.613 4.477 -19.110 1.00 78.31 78 ASN A O 1
ATOM 573 N N . ALA A 1 79 ? 3.302 3.361 -18.185 1.00 86.56 79 ALA A N 1
ATOM 574 C CA . ALA A 1 79 ? 4.306 4.289 -18.713 1.00 86.56 79 ALA A CA 1
ATOM 575 C C . ALA A 1 79 ? 4.406 4.221 -20.246 1.00 86.56 79 ALA A C 1
ATOM 577 O O . ALA A 1 79 ? 4.590 5.229 -20.917 1.00 86.56 79 ALA A O 1
ATOM 578 N N . VAL A 1 80 ? 4.311 3.020 -20.812 1.00 89.44 80 VAL A N 1
ATOM 579 C CA . VAL A 1 80 ? 4.480 2.773 -22.248 1.00 89.44 80 VAL A CA 1
ATOM 580 C C . VAL A 1 80 ? 3.606 1.608 -22.699 1.00 89.44 80 VAL A C 1
ATOM 582 O O . VAL A 1 80 ? 3.193 0.778 -21.887 1.00 89.44 80 VAL A O 1
ATOM 585 N N . ASP A 1 81 ? 3.338 1.534 -24.000 1.00 90.00 81 ASP A N 1
ATOM 586 C CA . ASP A 1 81 ? 2.559 0.455 -24.599 1.00 90.00 81 ASP A CA 1
ATOM 587 C C . ASP A 1 81 ? 3.402 -0.807 -24.880 1.00 90.00 81 ASP A C 1
ATOM 589 O O . ASP A 1 81 ? 4.632 -0.830 -24.763 1.00 90.00 81 ASP A O 1
ATOM 593 N N . ARG A 1 82 ? 2.728 -1.888 -25.291 1.00 91.25 82 ARG A N 1
ATOM 594 C CA . ARG A 1 82 ? 3.390 -3.147 -25.667 1.00 91.25 82 ARG A CA 1
ATOM 595 C C . ARG A 1 82 ? 4.390 -2.967 -26.810 1.00 91.25 82 ARG A C 1
ATOM 597 O O . ARG A 1 82 ? 5.442 -3.600 -26.788 1.00 91.25 82 ARG A O 1
ATOM 604 N N . THR A 1 83 ? 4.075 -2.123 -27.790 1.00 91.94 83 THR A N 1
ATOM 605 C CA . THR A 1 83 ? 4.922 -1.877 -28.965 1.00 91.94 83 THR A CA 1
ATOM 606 C C . THR A 1 83 ? 6.294 -1.358 -28.545 1.00 91.94 83 THR A C 1
ATOM 608 O O . THR A 1 83 ? 7.325 -1.848 -29.007 1.00 91.94 83 THR A O 1
ATOM 611 N N . TYR A 1 84 ? 6.319 -0.407 -27.612 1.00 92.81 84 TYR A N 1
ATOM 612 C CA . TYR A 1 84 ? 7.547 0.148 -27.064 1.00 92.81 84 TYR A CA 1
ATOM 613 C C . TYR A 1 84 ? 8.336 -0.891 -26.256 1.00 92.81 84 TYR A C 1
ATOM 615 O O . TYR A 1 84 ? 9.557 -0.994 -26.391 1.00 92.81 84 TYR A O 1
ATOM 623 N N . LEU A 1 85 ? 7.654 -1.710 -25.448 1.00 93.62 85 LEU A N 1
ATOM 624 C CA . LEU A 1 85 ? 8.293 -2.799 -24.700 1.00 93.62 85 LEU A CA 1
ATOM 625 C C . LEU A 1 85 ? 8.929 -3.846 -25.629 1.00 93.62 85 LEU A C 1
ATOM 627 O O . LEU A 1 85 ? 10.041 -4.318 -25.377 1.00 93.62 85 LEU A O 1
ATOM 631 N N . GLU A 1 86 ? 8.255 -4.204 -26.723 1.00 94.38 86 GLU A N 1
ATOM 632 C CA . GLU A 1 86 ? 8.794 -5.098 -27.753 1.00 94.38 86 GLU A CA 1
ATOM 633 C C . GLU A 1 86 ? 10.018 -4.488 -28.445 1.00 94.38 86 GLU A C 1
ATOM 635 O O . GLU A 1 86 ? 11.004 -5.193 -28.676 1.00 94.38 86 GLU A O 1
ATOM 640 N N . ALA A 1 87 ? 10.007 -3.179 -28.699 1.00 94.31 87 ALA A N 1
ATOM 641 C CA . ALA A 1 87 ? 11.149 -2.471 -29.261 1.00 94.31 87 ALA A CA 1
ATOM 642 C C . ALA A 1 87 ? 12.353 -2.445 -28.292 1.00 94.31 87 ALA A C 1
ATOM 644 O O . ALA A 1 87 ? 13.479 -2.703 -28.722 1.00 94.31 87 ALA A O 1
ATOM 645 N N . LEU A 1 88 ? 12.129 -2.250 -26.983 1.00 94.44 88 LEU A N 1
ATOM 646 C CA . LEU A 1 88 ? 13.174 -2.392 -25.955 1.00 94.44 88 LEU A CA 1
ATOM 647 C C . LEU A 1 88 ? 13.800 -3.789 -25.970 1.00 94.44 88 LEU A C 1
ATOM 649 O O . LEU A 1 88 ? 15.026 -3.931 -25.978 1.00 94.44 88 LEU A O 1
ATOM 653 N N . ARG A 1 89 ? 12.959 -4.828 -26.027 1.00 92.94 89 ARG A N 1
ATOM 654 C CA . ARG A 1 89 ? 13.407 -6.222 -26.112 1.00 92.94 89 ARG A CA 1
ATOM 655 C C . ARG A 1 89 ? 14.211 -6.479 -27.387 1.00 92.94 89 ARG A C 1
ATOM 657 O O . ARG A 1 89 ? 15.247 -7.135 -27.322 1.00 92.94 89 ARG A O 1
ATOM 664 N N . GLY A 1 90 ? 13.762 -5.949 -28.526 1.00 93.88 90 GLY A N 1
ATOM 665 C CA . GLY A 1 90 ? 14.471 -6.031 -29.806 1.00 93.88 90 GLY A CA 1
ATOM 666 C C . GLY A 1 90 ? 15.843 -5.349 -29.781 1.00 93.88 90 GLY A C 1
ATOM 667 O O . GLY A 1 90 ? 16.770 -5.818 -30.434 1.00 93.88 90 GLY A O 1
ATOM 668 N N . ALA A 1 91 ? 15.997 -4.303 -28.967 1.00 92.94 91 ALA A N 1
ATOM 669 C CA . ALA A 1 91 ? 17.270 -3.633 -28.701 1.00 92.94 91 ALA A CA 1
ATOM 670 C C . ALA A 1 91 ? 18.120 -4.314 -27.606 1.00 92.94 91 ALA A C 1
ATOM 672 O O . ALA A 1 91 ? 19.123 -3.752 -27.168 1.00 92.94 91 ALA A O 1
ATOM 673 N N . GLY A 1 92 ? 17.726 -5.504 -27.137 1.00 92.88 92 GLY A N 1
ATOM 674 C CA . GLY A 1 92 ? 18.458 -6.259 -26.119 1.00 92.88 92 GLY A CA 1
ATOM 675 C C . GLY A 1 92 ? 18.372 -5.667 -24.710 1.00 92.88 92 GLY A C 1
ATOM 676 O O . GLY A 1 92 ? 19.199 -6.003 -23.865 1.00 92.88 92 GLY A O 1
ATOM 677 N N . LYS A 1 93 ? 17.398 -4.790 -24.435 1.00 94.44 93 LYS A N 1
ATOM 678 C CA . LYS A 1 93 ? 17.236 -4.152 -23.124 1.00 94.44 93 LYS A CA 1
ATOM 679 C C . LYS A 1 93 ? 16.300 -4.988 -22.237 1.00 94.44 93 LYS A C 1
ATOM 681 O O . LYS A 1 93 ? 15.123 -5.128 -22.580 1.00 94.44 93 LYS A O 1
ATOM 686 N N . PRO A 1 94 ? 16.777 -5.557 -21.111 1.00 95.94 94 PRO A N 1
ATOM 687 C CA . PRO A 1 94 ? 15.920 -6.243 -20.156 1.00 95.94 94 PRO A CA 1
ATOM 688 C C . PRO A 1 94 ? 14.916 -5.267 -19.535 1.00 95.94 94 PRO A C 1
ATOM 690 O O . PRO A 1 94 ? 15.205 -4.082 -19.343 1.00 95.94 94 PRO A O 1
ATOM 693 N N . VAL A 1 95 ? 13.731 -5.792 -19.232 1.00 96.62 95 VAL A N 1
ATOM 694 C CA . VAL A 1 95 ? 12.590 -5.036 -18.715 1.00 96.62 95 VAL A CA 1
ATOM 695 C C . VAL A 1 95 ? 12.034 -5.743 -17.489 1.00 96.62 95 VAL A C 1
ATOM 697 O O . VAL A 1 95 ? 11.796 -6.951 -17.535 1.00 96.62 95 VAL A O 1
ATOM 700 N N . VAL A 1 96 ? 11.772 -4.972 -16.436 1.00 97.62 96 VAL A N 1
ATOM 701 C CA . VAL A 1 96 ? 10.948 -5.377 -15.292 1.00 97.62 96 VAL A CA 1
ATOM 702 C C . VAL A 1 96 ? 9.766 -4.417 -15.191 1.00 97.62 96 VAL A C 1
ATOM 704 O O . VAL A 1 96 ? 9.963 -3.200 -15.186 1.00 97.62 96 VAL A O 1
ATOM 707 N N . LEU A 1 97 ? 8.546 -4.951 -15.124 1.00 95.44 97 LEU A N 1
ATOM 708 C CA . LEU A 1 97 ? 7.330 -4.147 -14.959 1.00 95.44 97 LEU A CA 1
ATOM 709 C C . LEU A 1 97 ? 6.956 -4.015 -13.480 1.00 95.44 97 LEU A C 1
ATOM 711 O O . LEU A 1 97 ? 7.231 -4.910 -12.677 1.00 95.44 97 LEU A O 1
ATOM 715 N N . LEU A 1 98 ? 6.280 -2.921 -13.138 1.00 91.75 98 LEU A N 1
ATOM 716 C CA . LEU A 1 98 ? 5.631 -2.719 -11.845 1.00 91.75 98 LEU A CA 1
ATOM 717 C C . LEU A 1 98 ? 4.107 -2.672 -11.996 1.00 91.75 98 LEU A C 1
ATOM 719 O O . LEU A 1 98 ? 3.591 -2.066 -12.933 1.00 91.75 98 LEU A O 1
ATOM 723 N N . SER A 1 99 ? 3.407 -3.260 -11.025 1.00 82.19 99 SER A N 1
ATOM 724 C CA . SER A 1 99 ? 1.942 -3.257 -10.853 1.00 82.19 99 SER A CA 1
ATOM 725 C C . SER A 1 99 ? 1.094 -3.972 -11.907 1.00 82.19 99 SER A C 1
ATOM 727 O O . SER A 1 99 ? 0.076 -4.527 -11.519 1.00 82.19 99 SER A O 1
ATOM 729 N N . GLU A 1 100 ? 1.457 -4.038 -13.188 1.00 82.56 100 GLU A N 1
ATOM 730 C CA . GLU A 1 100 ? 0.617 -4.702 -14.199 1.00 82.56 100 GLU A CA 1
ATOM 731 C C . GLU A 1 100 ? 1.416 -5.606 -15.142 1.00 82.56 100 GLU A C 1
ATOM 733 O O . GLU A 1 100 ? 2.516 -5.277 -15.587 1.00 82.56 100 GLU A O 1
ATOM 738 N N . GLU A 1 101 ? 0.835 -6.766 -15.457 1.00 85.38 101 GLU A N 1
ATOM 739 C CA . GLU A 1 101 ? 1.313 -7.625 -16.534 1.00 85.38 101 GLU A CA 1
ATOM 740 C C . GLU A 1 101 ? 0.862 -7.083 -17.887 1.00 85.38 101 GLU A C 1
ATOM 742 O O . GLU A 1 101 ? -0.328 -6.920 -18.145 1.00 85.38 101 GLU A O 1
ATOM 747 N N . MET A 1 102 ? 1.809 -6.895 -18.800 1.00 87.56 102 MET A N 1
ATOM 748 C CA . MET A 1 102 ? 1.478 -6.545 -20.173 1.00 87.56 102 MET A CA 1
ATOM 749 C C . MET A 1 102 ? 1.115 -7.809 -20.961 1.00 87.56 102 MET A C 1
ATOM 751 O O . MET A 1 102 ? 1.973 -8.652 -21.245 1.00 87.56 102 MET A O 1
ATOM 755 N N . ALA A 1 103 ? -0.153 -7.930 -21.359 1.00 86.69 103 ALA A N 1
ATOM 756 C CA . ALA A 1 103 ? -0.624 -9.056 -22.160 1.00 86.69 103 ALA A CA 1
ATOM 757 C C . ALA A 1 103 ? 0.229 -9.230 -23.432 1.00 86.69 103 ALA A C 1
ATOM 759 O O . ALA A 1 103 ? 0.455 -8.289 -24.190 1.00 86.69 103 ALA A O 1
ATOM 760 N N . GLY A 1 104 ? 0.717 -10.451 -23.669 1.00 88.50 104 GLY A N 1
ATOM 761 C CA . GLY A 1 104 ? 1.583 -10.760 -24.813 1.00 88.50 104 GLY A CA 1
ATOM 762 C C . GLY A 1 104 ? 3.060 -10.379 -24.640 1.00 88.50 104 GLY A C 1
ATOM 763 O O . GLY A 1 104 ? 3.853 -10.663 -25.534 1.00 88.50 104 GLY A O 1
ATOM 764 N N . PHE A 1 105 ? 3.468 -9.809 -23.501 1.00 92.12 105 PHE A N 1
ATOM 765 C CA . PHE A 1 105 ? 4.862 -9.471 -23.212 1.00 92.12 105 PHE A CA 1
ATOM 766 C C . PHE A 1 105 ? 5.358 -10.186 -21.946 1.00 92.12 105 PHE A C 1
ATOM 768 O O . PHE A 1 105 ? 5.100 -9.779 -20.820 1.00 92.12 105 PHE A O 1
ATOM 775 N N . SER A 1 106 ? 6.113 -11.272 -22.133 1.00 93.31 106 SER A N 1
ATOM 776 C CA . SER A 1 106 ? 6.673 -12.059 -21.023 1.00 93.31 106 SER A CA 1
ATOM 777 C C . SER A 1 106 ? 7.907 -11.389 -20.412 1.00 93.31 106 SER A C 1
ATOM 779 O O . SER A 1 106 ? 8.940 -11.317 -21.079 1.00 93.31 106 SER A O 1
ATOM 781 N N . CYS A 1 107 ? 7.826 -10.949 -19.159 1.00 95.06 107 CYS A N 1
ATOM 782 C CA . CYS A 1 107 ? 8.944 -10.449 -18.351 1.00 95.06 107 CYS A CA 1
ATOM 783 C C . CYS A 1 107 ? 8.624 -10.590 -16.848 1.00 95.06 107 CYS A C 1
ATOM 785 O O . CYS A 1 107 ? 7.489 -10.934 -16.504 1.00 95.06 107 CYS A O 1
ATOM 787 N N . PRO A 1 108 ? 9.586 -10.352 -15.941 1.00 97.06 108 PRO A N 1
AT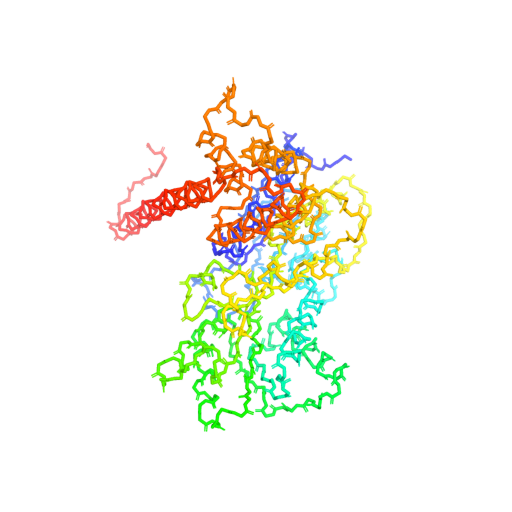OM 788 C CA . PRO A 1 108 ? 9.290 -10.231 -14.518 1.00 97.06 108 PRO A CA 1
ATOM 789 C C . PRO A 1 108 ? 8.387 -9.022 -14.247 1.00 97.06 108 PRO A C 1
ATOM 791 O O . PRO A 1 108 ? 8.583 -7.947 -14.822 1.00 97.06 108 PRO A O 1
ATOM 794 N N . VAL A 1 109 ? 7.405 -9.206 -13.367 1.00 95.31 109 VAL A N 1
ATOM 795 C CA . VAL A 1 109 ? 6.451 -8.173 -12.952 1.00 95.31 109 VAL A CA 1
ATOM 796 C C . VAL A 1 109 ? 6.385 -8.154 -11.433 1.00 95.31 109 VAL A C 1
ATOM 798 O O . VAL A 1 109 ? 5.946 -9.127 -10.820 1.00 95.31 109 VAL A O 1
ATOM 801 N N . VAL A 1 110 ? 6.818 -7.056 -10.816 1.00 95.44 110 VAL A N 1
ATOM 802 C CA . VAL A 1 110 ? 6.769 -6.896 -9.359 1.00 95.44 110 VAL A CA 1
ATOM 803 C C . VAL A 1 110 ? 5.472 -6.207 -8.961 1.00 95.44 110 VAL A C 1
ATOM 805 O O . VAL A 1 110 ? 5.123 -5.156 -9.503 1.00 95.44 110 VAL A O 1
ATOM 808 N N . ARG A 1 111 ? 4.744 -6.802 -8.016 1.00 91.19 111 ARG A N 1
ATOM 809 C CA . ARG A 1 111 ? 3.426 -6.317 -7.586 1.00 91.19 111 ARG A CA 1
ATOM 810 C C . ARG A 1 111 ? 3.258 -6.471 -6.078 1.00 91.19 111 ARG A C 1
ATOM 812 O O . ARG A 1 111 ? 3.823 -7.407 -5.513 1.00 91.19 111 ARG A O 1
ATOM 819 N N . PRO A 1 112 ? 2.471 -5.610 -5.419 1.00 91.75 112 PRO A N 1
ATOM 820 C CA . PRO A 1 112 ? 2.006 -5.917 -4.076 1.00 91.75 112 PRO A CA 1
ATOM 821 C C . PRO A 1 112 ? 1.122 -7.172 -4.099 1.00 91.75 112 PRO A C 1
ATOM 823 O O . PRO A 1 112 ? 0.371 -7.407 -5.045 1.00 91.75 112 PRO A O 1
ATOM 826 N N . ASP A 1 113 ? 1.171 -7.966 -3.035 1.00 93.19 113 ASP A N 1
ATOM 827 C CA . ASP A 1 113 ? 0.202 -9.029 -2.785 1.00 93.19 113 ASP A CA 1
ATOM 828 C C . ASP A 1 113 ? -1.139 -8.408 -2.363 1.00 93.19 113 ASP A C 1
ATOM 830 O O . ASP A 1 113 ? -1.463 -8.306 -1.178 1.00 93.19 113 ASP A O 1
ATOM 834 N N . ASN A 1 114 ? -1.901 -7.931 -3.351 1.00 94.69 114 ASN A N 1
ATOM 835 C CA . ASN A 1 114 ? -3.222 -7.332 -3.156 1.00 94.69 114 ASN A CA 1
ATOM 836 C C . ASN A 1 114 ? -4.171 -8.293 -2.423 1.00 94.69 114 ASN A C 1
ATOM 838 O O . ASN A 1 114 ? -4.924 -7.876 -1.542 1.00 94.69 114 ASN A O 1
ATOM 842 N N . ARG A 1 115 ? -4.107 -9.586 -2.769 1.00 95.25 115 ARG A N 1
ATOM 843 C CA . ARG A 1 115 ? -5.017 -10.612 -2.260 1.00 95.25 115 ARG A CA 1
ATOM 844 C C . ARG A 1 115 ? -4.857 -10.795 -0.759 1.00 95.25 115 ARG A C 1
ATOM 846 O O . ARG A 1 115 ? -5.832 -10.632 -0.030 1.00 95.25 115 ARG A O 1
ATOM 853 N N . SER A 1 116 ? -3.645 -11.093 -0.292 1.00 91.75 116 SER A N 1
ATOM 854 C CA . SER A 1 116 ? -3.406 -11.359 1.131 1.00 91.75 116 SER A CA 1
ATOM 855 C C . SER A 1 116 ? -3.790 -10.172 2.013 1.00 91.75 116 SER A C 1
ATOM 857 O O . SER A 1 116 ? -4.324 -10.367 3.105 1.00 91.75 116 SER A O 1
ATOM 859 N N . GLY A 1 117 ? -3.550 -8.946 1.548 1.00 92.88 117 GLY A N 1
ATOM 860 C CA . GLY A 1 117 ? -3.914 -7.735 2.275 1.00 92.88 117 GLY A CA 1
ATOM 861 C C . GLY A 1 117 ? -5.425 -7.536 2.402 1.00 92.88 117 GLY A C 1
ATOM 862 O O . GLY A 1 117 ? -5.919 -7.272 3.498 1.00 92.88 117 GLY A O 1
ATOM 863 N N . VAL A 1 118 ? -6.176 -7.722 1.310 1.00 97.94 118 VAL A N 1
ATOM 864 C CA . VAL A 1 118 ? -7.645 -7.603 1.333 1.00 97.94 118 VAL A CA 1
ATOM 865 C C . VAL A 1 118 ? -8.292 -8.706 2.170 1.00 97.94 118 VAL A C 1
ATOM 867 O O . VAL A 1 118 ? -9.198 -8.412 2.949 1.00 97.94 118 VAL A O 1
ATOM 870 N N . LEU A 1 119 ? -7.800 -9.949 2.083 1.00 96.25 119 LEU A N 1
ATOM 871 C CA . LEU A 1 119 ? -8.279 -11.047 2.931 1.00 96.25 119 LEU A CA 1
ATOM 872 C C . LEU A 1 119 ? -8.142 -10.696 4.425 1.00 96.25 119 LEU A C 1
ATOM 874 O O . LEU A 1 119 ? -9.093 -10.875 5.183 1.00 96.25 119 LEU A O 1
ATOM 878 N N . GLN A 1 120 ? -6.993 -10.144 4.842 1.00 93.81 120 GLN A N 1
ATOM 879 C CA . GLN A 1 120 ? -6.764 -9.693 6.224 1.00 93.81 120 GLN A CA 1
ATOM 880 C C . GLN A 1 120 ? -7.737 -8.579 6.639 1.00 93.81 120 GLN A C 1
ATOM 882 O O . GLN A 1 120 ? -8.321 -8.645 7.719 1.00 93.81 120 GLN A O 1
ATOM 887 N N . ALA A 1 121 ? -7.930 -7.572 5.782 1.00 96.88 121 ALA A N 1
ATOM 888 C CA . ALA A 1 121 ? -8.832 -6.453 6.048 1.00 96.88 121 ALA A CA 1
ATOM 889 C C . ALA A 1 121 ? -10.293 -6.901 6.216 1.00 96.88 121 ALA A C 1
ATOM 891 O O . ALA A 1 121 ? -10.965 -6.502 7.168 1.00 96.88 121 ALA A O 1
ATOM 892 N N . VAL A 1 122 ? -10.790 -7.755 5.316 1.00 98.25 122 VAL A N 1
ATOM 893 C CA . VAL A 1 122 ? -12.164 -8.272 5.391 1.00 98.25 122 VAL A CA 1
ATOM 894 C C . VAL A 1 122 ? -12.333 -9.182 6.602 1.00 98.25 122 VAL A C 1
ATOM 896 O O . VAL A 1 122 ? -13.296 -9.004 7.344 1.00 98.25 122 VAL A O 1
ATOM 899 N N . ALA A 1 123 ? -11.398 -10.105 6.851 1.00 96.00 123 ALA A N 1
ATOM 900 C CA . ALA A 1 123 ? -11.439 -10.970 8.030 1.00 96.00 123 ALA A CA 1
ATOM 901 C C . ALA A 1 123 ? -11.538 -10.150 9.327 1.00 96.00 123 ALA A C 1
ATOM 903 O O . ALA A 1 123 ? -12.345 -10.464 10.200 1.00 96.00 123 ALA A O 1
ATOM 904 N N . HIS A 1 124 ? -10.788 -9.051 9.418 1.00 95.75 124 HIS A N 1
ATOM 905 C CA . HIS A 1 124 ? -10.843 -8.143 10.558 1.00 95.75 124 HIS A CA 1
ATOM 906 C C . HIS A 1 124 ? -12.218 -7.471 10.721 1.00 95.75 124 HIS A C 1
ATOM 908 O O . HIS A 1 124 ? -12.795 -7.486 11.806 1.00 95.75 124 HIS A O 1
ATOM 914 N N . LEU A 1 125 ? -12.805 -6.943 9.642 1.00 98.00 125 LEU A N 1
ATOM 915 C CA . LEU A 1 125 ? -14.159 -6.374 9.696 1.00 98.00 125 LEU A CA 1
ATOM 916 C C . LEU A 1 125 ? -15.209 -7.428 10.095 1.00 98.00 125 LEU A C 1
ATOM 918 O O . LEU A 1 125 ? -16.125 -7.143 10.867 1.00 98.00 125 LEU A O 1
ATOM 922 N N . VAL A 1 126 ? -15.064 -8.665 9.616 1.00 97.56 126 VAL A N 1
ATOM 923 C CA . VAL A 1 126 ? -15.931 -9.794 9.987 1.00 97.56 126 VAL A CA 1
ATOM 924 C C . VAL A 1 126 ? -15.796 -10.138 11.475 1.00 97.56 126 VAL A C 1
ATOM 926 O O . VAL A 1 126 ? -16.812 -10.438 12.115 1.00 97.56 126 VAL A O 1
ATOM 929 N N . GLN A 1 127 ? -14.584 -10.074 12.036 1.00 94.00 127 GLN A N 1
ATOM 930 C CA . GLN A 1 127 ? -14.315 -10.258 13.470 1.00 94.00 127 GLN A CA 1
ATOM 931 C C . GLN A 1 127 ? -14.953 -9.152 14.323 1.00 94.00 127 GLN A C 1
ATOM 933 O O . GLN A 1 127 ? -15.484 -9.449 15.390 1.00 94.00 127 GLN A O 1
ATOM 938 N N . HIS A 1 128 ? -15.019 -7.916 13.818 1.00 93.88 128 HIS A N 1
ATOM 939 C CA . HIS A 1 128 ? -15.796 -6.821 14.420 1.00 93.88 128 HIS A CA 1
ATOM 940 C C . HIS A 1 128 ? -17.319 -6.952 14.236 1.00 93.88 128 HIS A C 1
ATOM 942 O O . HIS A 1 128 ? -18.080 -6.069 14.622 1.00 93.88 128 HIS A O 1
ATOM 948 N N . GLY A 1 129 ? -17.794 -8.066 13.674 1.00 96.81 129 GLY A N 1
ATOM 949 C CA . GLY A 1 129 ? -19.218 -8.362 13.537 1.00 96.81 129 GLY A CA 1
ATOM 950 C C . GLY A 1 129 ? -19.858 -7.808 12.266 1.00 96.81 129 GLY A C 1
ATOM 951 O O . GLY A 1 129 ? -21.044 -8.052 12.037 1.00 96.81 129 GLY A O 1
ATOM 952 N N . HIS A 1 130 ? -19.102 -7.137 11.392 1.00 98.19 130 HIS A N 1
ATOM 953 C CA . HIS A 1 130 ? -19.644 -6.674 10.122 1.00 98.19 130 HIS A CA 1
ATOM 954 C C . HIS A 1 130 ? -19.996 -7.862 9.217 1.00 98.19 130 HIS A C 1
ATOM 956 O O . HIS A 1 130 ? -19.279 -8.864 9.125 1.00 98.19 130 HIS A O 1
ATOM 962 N N . ARG A 1 131 ? -21.152 -7.762 8.560 1.00 98.06 131 ARG A N 1
ATOM 963 C CA . ARG A 1 131 ? -21.662 -8.774 7.615 1.00 98.06 131 ARG A CA 1
ATOM 964 C C . ARG A 1 131 ? -22.117 -8.171 6.294 1.00 98.06 131 ARG A C 1
ATOM 966 O O . ARG A 1 131 ? -22.022 -8.826 5.267 1.00 98.06 131 ARG A O 1
ATOM 973 N N . ARG A 1 132 ? -22.578 -6.919 6.314 1.00 98.25 132 ARG A N 1
ATOM 974 C CA . ARG A 1 132 ? -22.837 -6.120 5.115 1.00 98.25 132 ARG A CA 1
ATOM 975 C C . ARG A 1 132 ? -21.658 -5.177 4.934 1.00 98.25 132 ARG A C 1
ATOM 977 O O . ARG A 1 132 ? -21.593 -4.132 5.580 1.00 98.25 132 ARG A O 1
ATOM 984 N N . ILE A 1 133 ? -20.701 -5.606 4.126 1.00 98.75 133 ILE A N 1
ATOM 985 C CA . ILE A 1 133 ? -19.485 -4.859 3.805 1.00 98.75 133 ILE A CA 1
ATOM 986 C C . ILE A 1 133 ? -19.650 -4.394 2.360 1.00 98.75 133 ILE A C 1
ATOM 988 O O . ILE A 1 133 ? -20.109 -5.172 1.537 1.00 98.75 133 ILE A O 1
ATOM 992 N N . ALA A 1 134 ? -19.375 -3.128 2.073 1.00 98.69 134 ALA A N 1
ATOM 993 C CA . ALA A 1 134 ? -19.379 -2.581 0.723 1.00 98.69 134 ALA A CA 1
ATOM 994 C C . ALA A 1 134 ? -17.962 -2.494 0.166 1.00 98.69 134 ALA A C 1
ATOM 996 O O . ALA A 1 134 ? -16.997 -2.420 0.928 1.00 98.69 134 ALA A O 1
ATOM 997 N N . PHE A 1 135 ? -17.847 -2.447 -1.157 1.00 98.75 135 PHE A N 1
ATOM 998 C CA . PHE A 1 135 ? -16.593 -2.166 -1.844 1.00 98.75 135 PHE A CA 1
ATOM 999 C C . PHE A 1 135 ? -16.704 -0.868 -2.642 1.00 98.75 135 PHE A C 1
ATOM 1001 O O . PHE A 1 135 ? -17.711 -0.643 -3.311 1.00 98.75 135 PHE A O 1
ATOM 1008 N N . VAL A 1 136 ? -15.672 -0.024 -2.590 1.00 98.56 136 VAL A N 1
ATOM 1009 C CA . VAL A 1 136 ? -15.589 1.225 -3.370 1.00 98.56 136 VAL A CA 1
ATOM 1010 C C . VAL A 1 136 ? -14.323 1.219 -4.203 1.00 98.56 136 VAL A C 1
ATOM 1012 O O . VAL A 1 136 ? -13.245 1.032 -3.652 1.00 98.56 136 VAL A O 1
ATOM 1015 N N . GLY A 1 137 ? -14.415 1.502 -5.498 1.00 96.12 137 GLY A N 1
ATOM 1016 C CA . GLY A 1 137 ? -13.226 1.703 -6.325 1.00 96.12 137 GLY A CA 1
ATOM 1017 C C . GLY A 1 137 ? -13.463 1.477 -7.807 1.00 96.12 137 GLY A C 1
ATOM 1018 O O . GLY A 1 137 ? -14.553 1.106 -8.236 1.00 96.12 137 GLY A O 1
ATOM 1019 N N . SER A 1 138 ? -12.416 1.693 -8.596 1.00 91.88 138 SER A N 1
ATOM 1020 C CA . SER A 1 138 ? -12.468 1.620 -10.051 1.00 91.88 138 SER A CA 1
ATOM 1021 C C . SER A 1 138 ? -11.910 0.284 -10.556 1.00 91.88 138 SER A C 1
ATOM 1023 O O . SER A 1 138 ? -10.686 0.120 -10.608 1.00 91.88 138 SER A O 1
ATOM 1025 N N . PRO A 1 139 ? -12.752 -0.681 -10.985 1.00 82.19 139 PRO A N 1
ATOM 1026 C CA . PRO A 1 139 ? -12.295 -1.988 -11.473 1.00 82.19 139 PRO A CA 1
ATOM 1027 C C . PRO A 1 139 ? -11.611 -1.915 -12.851 1.00 82.19 139 PRO A C 1
ATOM 1029 O O . PRO A 1 139 ? -11.150 -2.933 -13.383 1.00 82.19 139 PRO A O 1
ATOM 1032 N N . PHE A 1 140 ? -11.548 -0.725 -13.460 1.00 80.38 140 PHE A N 1
ATOM 1033 C CA . PHE A 1 140 ? -10.770 -0.465 -14.671 1.00 80.38 140 PHE A CA 1
ATOM 1034 C C . PHE A 1 140 ? -9.263 -0.474 -14.401 1.00 80.38 140 PHE A C 1
ATOM 1036 O O . PHE A 1 140 ? -8.497 -0.772 -15.313 1.00 80.38 140 PHE A O 1
ATOM 1043 N N . GLN A 1 141 ? -8.836 -0.211 -13.161 1.00 79.31 141 GLN A N 1
ATOM 1044 C CA . GLN A 1 141 ? -7.437 -0.352 -12.769 1.00 79.31 141 GLN A CA 1
ATOM 1045 C C . GLN A 1 141 ? -7.145 -1.798 -12.320 1.00 79.31 141 GLN A C 1
ATOM 1047 O O . GLN A 1 141 ? -7.873 -2.326 -11.475 1.00 79.31 141 GLN A O 1
ATOM 1052 N N . PRO A 1 142 ? -6.082 -2.448 -12.830 1.00 84.12 142 PRO A N 1
ATOM 1053 C CA . PRO A 1 142 ? -5.798 -3.859 -12.550 1.00 84.12 142 PRO A CA 1
ATOM 1054 C C . PRO A 1 142 ? -5.643 -4.187 -11.065 1.00 84.12 142 PRO A C 1
ATOM 1056 O O . PRO A 1 142 ? -6.211 -5.171 -10.598 1.00 84.12 142 PRO A O 1
ATOM 1059 N N . ASP A 1 143 ? -4.917 -3.361 -10.305 1.00 88.94 143 ASP A N 1
ATOM 1060 C CA . ASP A 1 143 ? -4.733 -3.585 -8.866 1.00 88.94 143 ASP A CA 1
ATOM 1061 C C . ASP A 1 143 ? -6.066 -3.478 -8.108 1.00 88.94 143 ASP A C 1
ATOM 1063 O O . ASP A 1 143 ? -6.359 -4.307 -7.249 1.00 88.94 143 ASP A O 1
ATOM 1067 N N . ALA A 1 144 ? -6.927 -2.520 -8.466 1.00 91.56 144 ALA A N 1
ATOM 1068 C CA . ALA A 1 144 ? -8.256 -2.388 -7.869 1.00 91.56 144 ALA A CA 1
ATOM 1069 C C . ALA A 1 144 ? -9.181 -3.561 -8.229 1.00 91.56 144 ALA A C 1
ATOM 1071 O O . ALA A 1 144 ? -9.967 -3.997 -7.389 1.00 91.56 144 ALA A O 1
ATOM 1072 N N . ARG A 1 145 ? -9.054 -4.120 -9.439 1.00 92.31 145 ARG A N 1
ATOM 1073 C CA . ARG A 1 145 ? -9.766 -5.342 -9.834 1.00 92.31 145 ARG A CA 1
ATOM 1074 C C . ARG A 1 145 ? -9.332 -6.547 -9.007 1.00 92.31 145 ARG A C 1
ATOM 1076 O O . ARG A 1 145 ? -10.187 -7.252 -8.488 1.00 92.31 145 ARG A O 1
ATOM 1083 N N . GLU A 1 146 ? -8.027 -6.746 -8.817 1.00 94.19 146 GLU A N 1
ATOM 1084 C CA . GLU A 1 146 ? -7.531 -7.823 -7.950 1.00 94.19 146 GLU A CA 1
ATOM 1085 C C . GLU A 1 146 ? -7.998 -7.658 -6.501 1.00 94.19 146 GLU A C 1
ATOM 1087 O O . GLU A 1 146 ? -8.320 -8.644 -5.841 1.00 94.19 146 GLU A O 1
ATOM 1092 N N . ARG A 1 147 ? -8.072 -6.415 -6.008 1.00 97.25 147 ARG A N 1
ATOM 1093 C CA . ARG A 1 147 ? -8.615 -6.111 -4.677 1.00 97.25 147 ARG A CA 1
ATOM 1094 C C . ARG A 1 147 ? -10.114 -6.421 -4.591 1.00 97.25 147 ARG A C 1
ATOM 1096 O O . ARG A 1 147 ? -10.541 -6.979 -3.586 1.00 97.25 147 ARG A O 1
ATOM 1103 N N . LEU A 1 148 ? -10.898 -6.122 -5.631 1.00 97.81 148 LEU A N 1
ATOM 1104 C CA . LEU A 1 148 ? -12.322 -6.478 -5.708 1.00 97.81 148 LEU A CA 1
ATOM 1105 C C . LEU A 1 148 ? -12.531 -8.000 -5.713 1.00 97.81 148 LEU A C 1
ATOM 1107 O O . LEU A 1 148 ? -13.384 -8.506 -4.983 1.00 97.81 148 LEU A O 1
ATOM 1111 N N . ASP A 1 149 ? -11.744 -8.733 -6.501 1.00 97.50 149 ASP A N 1
ATOM 1112 C CA . ASP A 1 149 ? -11.815 -10.196 -6.558 1.00 97.50 149 ASP A CA 1
ATOM 1113 C C . ASP A 1 149 ? -11.436 -10.813 -5.201 1.00 97.50 149 ASP A C 1
ATOM 1115 O O . ASP A 1 149 ? -12.164 -11.650 -4.671 1.00 97.50 149 ASP A O 1
ATOM 1119 N N . ALA A 1 150 ? -10.366 -10.322 -4.568 1.00 98.06 150 ALA A N 1
ATOM 1120 C CA . ALA A 1 150 ? -9.965 -10.757 -3.231 1.00 98.06 150 ALA A CA 1
ATOM 1121 C C . ALA A 1 150 ? -11.004 -10.420 -2.148 1.00 98.06 150 ALA A C 1
ATOM 1123 O O . ALA A 1 150 ? -11.173 -11.184 -1.202 1.00 98.06 150 ALA A O 1
ATOM 1124 N N . TYR A 1 151 ? -11.716 -9.299 -2.280 1.00 98.62 151 TYR A N 1
ATOM 1125 C CA . TYR A 1 151 ? -12.819 -8.935 -1.392 1.00 98.62 151 TYR A CA 1
ATOM 1126 C C . TYR A 1 151 ? -13.977 -9.937 -1.510 1.00 98.62 151 TYR A C 1
ATOM 1128 O O . TYR A 1 151 ? -14.488 -10.405 -0.493 1.00 98.62 151 TYR A O 1
ATOM 1136 N N . ARG A 1 152 ? -14.353 -10.323 -2.737 1.00 98.31 152 ARG A N 1
ATOM 1137 C CA . ARG A 1 152 ? -15.391 -11.339 -2.983 1.00 98.31 152 ARG A CA 1
ATOM 1138 C C . ARG A 1 152 ? -14.991 -12.710 -2.436 1.00 98.31 152 ARG A C 1
ATOM 1140 O O . ARG A 1 152 ? -15.808 -13.361 -1.779 1.00 98.31 152 ARG A O 1
ATOM 1147 N N . ASP A 1 153 ? -13.740 -13.113 -2.660 1.00 98.31 153 ASP A N 1
ATOM 1148 C CA . ASP A 1 153 ? -13.170 -14.340 -2.096 1.00 98.31 153 ASP A CA 1
ATOM 1149 C C . ASP A 1 153 ? -13.247 -14.308 -0.560 1.00 98.31 153 ASP A C 1
ATOM 1151 O O . ASP A 1 153 ? -13.784 -15.229 0.051 1.00 98.31 153 ASP A O 1
ATOM 1155 N N . ALA A 1 154 ? -12.819 -13.207 0.069 1.00 98.19 154 ALA A N 1
ATOM 1156 C CA . ALA A 1 154 ? -12.826 -13.066 1.524 1.00 98.19 154 ALA A CA 1
ATOM 1157 C C . ALA A 1 154 ? -14.230 -13.154 2.140 1.00 98.19 154 ALA A C 1
ATOM 1159 O O . ALA A 1 154 ? -14.397 -13.740 3.212 1.00 98.19 154 ALA A O 1
ATOM 1160 N N . LEU A 1 155 ? -15.242 -12.563 1.492 1.00 98.56 155 LEU A N 1
ATOM 1161 C CA . LEU A 1 155 ? -16.633 -12.688 1.931 1.00 98.56 155 LEU A CA 1
ATOM 1162 C C . LEU A 1 155 ? -17.097 -14.145 1.864 1.00 98.56 155 LEU A C 1
ATOM 1164 O O . LEU A 1 155 ? -17.667 -14.656 2.831 1.00 98.56 155 LEU A O 1
ATOM 1168 N N . THR A 1 156 ? -16.792 -14.819 0.755 1.00 97.88 156 THR A N 1
ATOM 1169 C CA . THR A 1 156 ? -17.145 -16.225 0.531 1.00 97.88 156 THR A CA 1
ATOM 1170 C C . THR A 1 156 ? -16.497 -17.134 1.577 1.00 97.88 156 THR A C 1
ATOM 1172 O O . THR A 1 156 ? -17.187 -17.970 2.164 1.00 97.88 156 THR A O 1
ATOM 1175 N N . ASP A 1 157 ? -15.217 -16.915 1.890 1.00 97.62 157 ASP A N 1
ATOM 1176 C CA . ASP A 1 157 ? -14.466 -17.660 2.913 1.00 97.62 157 ASP A CA 1
ATOM 1177 C C . ASP A 1 157 ? -15.090 -17.537 4.317 1.00 97.62 157 ASP A C 1
ATOM 1179 O O . ASP A 1 157 ? -14.979 -18.451 5.135 1.00 97.62 157 ASP A O 1
ATOM 1183 N N . HIS A 1 158 ? -15.801 -16.438 4.590 1.00 98.12 158 HIS A N 1
ATOM 1184 C CA . HIS A 1 158 ? -16.512 -16.200 5.851 1.00 98.12 158 HIS A CA 1
ATOM 1185 C C . HIS A 1 158 ? -18.019 -16.499 5.775 1.00 98.12 158 HIS A C 1
ATOM 1187 O O . HIS A 1 158 ? -18.771 -16.138 6.685 1.00 98.12 158 HIS A O 1
ATOM 1193 N N . GLY A 1 159 ? -18.481 -17.164 4.710 1.00 97.88 159 GLY A N 1
ATOM 1194 C CA . GLY A 1 159 ? -19.884 -17.547 4.533 1.00 97.88 159 GLY A CA 1
ATOM 1195 C C . GLY A 1 159 ? -20.830 -16.368 4.280 1.00 97.88 159 GLY A C 1
ATOM 1196 O O . GLY A 1 159 ? -22.027 -16.474 4.546 1.00 97.88 159 GLY A O 1
ATOM 1197 N N . ILE A 1 160 ? -20.308 -15.241 3.792 1.00 98.44 160 ILE A N 1
ATOM 1198 C CA . ILE A 1 160 ? -21.078 -14.048 3.434 1.00 98.44 160 ILE A CA 1
ATOM 1199 C C . ILE A 1 160 ? -21.287 -14.052 1.919 1.00 98.44 160 ILE A C 1
ATOM 1201 O O . ILE A 1 160 ? -20.330 -14.080 1.149 1.00 98.44 160 ILE A O 1
ATOM 1205 N N . ALA A 1 161 ? -22.545 -14.016 1.479 1.00 96.06 161 ALA A N 1
ATOM 1206 C CA . ALA A 1 161 ? -22.858 -13.925 0.058 1.00 96.06 161 ALA A CA 1
ATOM 1207 C C . ALA A 1 161 ? -22.437 -12.560 -0.505 1.00 96.06 161 ALA A C 1
ATOM 1209 O O . ALA A 1 161 ? -22.714 -11.519 0.094 1.00 96.06 161 ALA A O 1
ATOM 1210 N N . THR A 1 162 ? -21.806 -12.565 -1.677 1.00 95.25 162 THR A N 1
ATOM 1211 C CA . THR A 1 162 ? -21.514 -11.339 -2.425 1.00 95.25 162 THR A CA 1
ATOM 1212 C C . THR A 1 162 ? -22.814 -10.676 -2.884 1.00 95.25 162 THR A C 1
ATOM 1214 O O . THR A 1 162 ? -23.690 -11.350 -3.428 1.00 95.25 162 THR A O 1
ATOM 1217 N N . ASP A 1 163 ? -22.921 -9.362 -2.705 1.00 96.12 163 ASP A N 1
ATOM 1218 C CA . ASP A 1 163 ? -24.076 -8.553 -3.104 1.00 96.12 163 ASP A CA 1
ATOM 1219 C C . ASP A 1 163 ? -23.587 -7.397 -3.983 1.00 96.12 163 ASP A C 1
ATOM 1221 O O . ASP A 1 163 ? -22.924 -6.480 -3.496 1.00 96.12 163 ASP A O 1
ATOM 1225 N N . ASP A 1 164 ? -23.894 -7.444 -5.282 1.00 95.38 164 ASP A N 1
ATOM 1226 C CA . ASP A 1 164 ? -23.454 -6.415 -6.229 1.00 95.38 164 ASP A CA 1
ATOM 1227 C C . ASP A 1 164 ? -24.080 -5.036 -5.935 1.00 95.38 164 ASP A C 1
ATOM 1229 O O . ASP A 1 164 ? -23.526 -4.019 -6.342 1.00 95.38 164 ASP A O 1
ATOM 1233 N N . SER A 1 165 ? -25.177 -4.961 -5.162 1.00 96.81 165 SER A N 1
ATOM 1234 C CA . SER A 1 165 ? -25.729 -3.676 -4.698 1.00 96.81 165 SER A CA 1
ATOM 1235 C C . SER A 1 165 ? -24.851 -2.970 -3.657 1.00 96.81 165 SER A C 1
ATOM 1237 O O . SER A 1 165 ? -25.073 -1.799 -3.350 1.00 96.81 165 SER A O 1
ATOM 1239 N N . LEU A 1 166 ? -23.840 -3.665 -3.124 1.00 98.12 166 LEU A N 1
ATOM 1240 C CA . LEU A 1 166 ? -22.832 -3.119 -2.217 1.00 98.12 166 LEU A CA 1
ATOM 1241 C C . LEU A 1 166 ? -21.530 -2.733 -2.938 1.00 98.12 166 LEU A C 1
ATOM 1243 O O . LEU A 1 166 ? -20.542 -2.404 -2.278 1.00 98.12 166 LEU A O 1
ATOM 1247 N N . LEU A 1 167 ? -21.510 -2.771 -4.272 1.00 98.00 167 LEU A N 1
ATOM 1248 C CA . LEU A 1 167 ? -20.383 -2.322 -5.084 1.00 98.00 167 LEU A CA 1
ATOM 1249 C C . LEU A 1 167 ? -20.630 -0.896 -5.573 1.00 98.00 167 LEU A C 1
ATOM 1251 O O . LEU A 1 167 ? -21.574 -0.620 -6.310 1.00 98.00 167 LEU A O 1
ATOM 1255 N N . PHE A 1 168 ? -19.749 0.013 -5.176 1.00 98.00 168 PHE A N 1
ATOM 1256 C CA . PHE A 1 168 ? -19.794 1.419 -5.550 1.00 98.00 168 PHE A CA 1
ATOM 1257 C C . PHE A 1 168 ? -18.611 1.721 -6.468 1.00 98.00 168 PHE A C 1
ATOM 1259 O O . PHE A 1 168 ? -17.517 2.079 -6.022 1.00 98.00 168 PHE A O 1
ATOM 1266 N N . GLU A 1 169 ? -18.830 1.523 -7.767 1.00 95.88 169 GLU A N 1
ATOM 1267 C CA . GLU A 1 169 ? -17.804 1.744 -8.783 1.00 95.88 169 GLU A CA 1
ATOM 1268 C C . GLU A 1 169 ? -17.479 3.231 -8.952 1.00 95.88 169 GLU A C 1
ATOM 1270 O O . GLU A 1 169 ? -18.363 4.092 -8.967 1.00 95.88 169 GLU A O 1
ATOM 1275 N N . THR A 1 170 ? -16.193 3.530 -9.116 1.00 94.50 170 THR A N 1
ATOM 1276 C CA . THR A 1 170 ? -15.686 4.885 -9.345 1.00 94.50 170 THR A CA 1
ATOM 1277 C C . THR A 1 170 ? -15.012 5.016 -10.712 1.00 94.50 170 THR A C 1
ATOM 1279 O O . THR A 1 170 ? -14.483 4.051 -11.269 1.00 94.50 170 THR A O 1
ATOM 1282 N N . SER A 1 171 ? -14.996 6.232 -11.267 1.00 89.19 171 SER A N 1
ATOM 1283 C CA . SER A 1 171 ? -14.306 6.530 -12.533 1.00 89.19 171 SER A CA 1
ATOM 1284 C C . SER A 1 171 ? -12.783 6.441 -12.415 1.00 89.19 171 SER A C 1
ATOM 1286 O O . SER A 1 171 ? -12.114 6.073 -13.374 1.00 89.19 171 SER A O 1
ATOM 1288 N N . ASP A 1 172 ? -12.245 6.741 -11.234 1.00 87.94 172 ASP A N 1
ATOM 1289 C CA . ASP A 1 172 ? -10.833 6.611 -10.887 1.00 87.94 172 ASP A CA 1
ATOM 1290 C C . ASP A 1 172 ? -10.669 6.220 -9.407 1.00 87.94 172 ASP A C 1
ATOM 1292 O O . ASP A 1 172 ? -11.643 6.092 -8.658 1.00 87.94 172 ASP A O 1
ATOM 1296 N N . ASN A 1 173 ? -9.424 6.025 -8.977 1.00 90.06 173 ASN A N 1
ATOM 1297 C CA . ASN A 1 173 ? -9.089 5.703 -7.591 1.00 90.06 173 ASN A CA 1
ATOM 1298 C C . ASN A 1 173 ? -8.585 6.925 -6.796 1.00 90.06 173 ASN A C 1
ATOM 1300 O O . ASN A 1 173 ? -7.674 6.802 -5.975 1.00 90.06 173 ASN A O 1
ATOM 1304 N N . LEU A 1 174 ? -9.153 8.109 -7.070 1.00 90.38 174 LEU A N 1
ATOM 1305 C CA . LEU A 1 174 ? -8.840 9.374 -6.399 1.00 90.38 174 LEU A CA 1
ATOM 1306 C C . LEU A 1 174 ? -9.932 9.786 -5.398 1.00 90.38 174 LEU A C 1
ATOM 1308 O O . LEU A 1 174 ? -11.048 9.260 -5.380 1.00 90.38 174 LEU A O 1
ATOM 1312 N N . GLU A 1 175 ? -9.601 10.778 -4.569 1.00 93.50 175 GLU A N 1
ATOM 1313 C CA . GLU A 1 175 ? -10.457 11.263 -3.479 1.00 93.50 175 GLU A CA 1
ATOM 1314 C C . GLU A 1 175 ? -11.808 11.787 -3.976 1.00 93.50 175 GLU A C 1
ATOM 1316 O O . GLU A 1 175 ? -12.845 11.430 -3.422 1.00 93.50 175 GLU A O 1
ATOM 1321 N N . GLY A 1 176 ? -11.821 12.555 -5.071 1.00 93.69 176 GLY A N 1
ATOM 1322 C CA . GLY A 1 176 ? -13.056 13.116 -5.629 1.00 93.69 176 GLY A CA 1
ATOM 1323 C C . GLY A 1 176 ? -14.071 12.047 -6.048 1.00 93.69 176 GLY A C 1
ATOM 1324 O O . GLY A 1 176 ? -15.266 12.186 -5.775 1.00 93.69 176 GLY A O 1
ATOM 1325 N N . SER A 1 177 ? -13.606 10.947 -6.646 1.00 95.50 177 SER A N 1
ATOM 1326 C CA . SER A 1 177 ? -14.483 9.830 -7.007 1.00 95.50 177 SER A CA 1
ATOM 1327 C C . SER A 1 177 ? -14.919 9.019 -5.782 1.00 95.50 177 SER A C 1
ATOM 1329 O O . SER A 1 177 ? -16.054 8.547 -5.740 1.00 95.50 177 SER A O 1
ATOM 1331 N N . GLY A 1 178 ? -14.072 8.916 -4.750 1.00 97.94 178 GLY A N 1
ATOM 1332 C CA . GLY A 1 178 ? -14.467 8.374 -3.443 1.00 97.94 178 GLY A CA 1
ATOM 1333 C C . GLY A 1 178 ? -15.586 9.185 -2.779 1.00 97.94 178 GLY A C 1
ATOM 1334 O O . GLY A 1 178 ? -16.545 8.619 -2.263 1.00 97.94 178 GLY A O 1
ATOM 1335 N N . GLU A 1 179 ? -15.523 10.515 -2.861 1.00 98.44 179 GLU A N 1
ATOM 1336 C CA . GLU A 1 179 ? -16.564 11.415 -2.346 1.00 98.44 179 GLU A CA 1
ATOM 1337 C C . GLU A 1 179 ? -17.898 11.222 -3.087 1.00 98.44 179 GLU A C 1
ATOM 1339 O O . GLU A 1 179 ? -18.972 11.197 -2.480 1.00 98.44 179 GLU A O 1
ATOM 1344 N N . ALA A 1 180 ? -17.843 11.022 -4.408 1.00 98.31 180 ALA A N 1
ATOM 1345 C CA . ALA A 1 180 ? -19.019 10.676 -5.202 1.00 98.31 180 ALA A CA 1
ATOM 1346 C C . ALA A 1 180 ? -19.618 9.318 -4.796 1.00 98.31 180 ALA A C 1
ATOM 1348 O O . ALA A 1 180 ? -20.840 9.217 -4.662 1.00 98.31 180 ALA A O 1
ATOM 1349 N N . ALA A 1 181 ? -18.782 8.309 -4.537 1.00 98.38 181 ALA A N 1
ATOM 1350 C CA . ALA A 1 181 ? -19.230 7.011 -4.035 1.00 98.38 181 ALA A CA 1
ATOM 1351 C C . ALA A 1 181 ? -19.881 7.120 -2.645 1.00 98.38 181 ALA A C 1
ATOM 1353 O O . ALA A 1 181 ? -20.953 6.558 -2.434 1.00 98.38 181 ALA A O 1
ATOM 1354 N N . GLY A 1 182 ? -19.309 7.906 -1.726 1.00 98.50 182 GLY A N 1
ATOM 1355 C CA . GLY A 1 182 ? -19.913 8.160 -0.413 1.00 98.50 182 GLY A CA 1
ATOM 1356 C C . GLY A 1 182 ? -21.293 8.826 -0.513 1.00 98.50 182 GLY A C 1
ATOM 1357 O O . GLY A 1 182 ? -22.238 8.410 0.156 1.00 98.50 182 GLY A O 1
ATOM 1358 N N . ARG A 1 183 ? -21.471 9.790 -1.429 1.00 98.62 183 ARG A N 1
ATOM 1359 C CA . ARG A 1 183 ? -22.802 10.351 -1.733 1.00 98.62 183 ARG A CA 1
ATOM 1360 C C . ARG A 1 183 ? -23.774 9.314 -2.294 1.00 98.62 183 ARG A C 1
ATOM 1362 O O . ARG A 1 183 ? -24.951 9.341 -1.943 1.00 98.62 183 ARG A O 1
ATOM 1369 N N . ALA A 1 184 ? -23.305 8.409 -3.151 1.00 98.44 184 ALA A N 1
ATOM 1370 C CA . ALA A 1 184 ? -24.133 7.330 -3.681 1.00 98.44 184 ALA A CA 1
ATOM 1371 C C . ALA A 1 184 ? -24.565 6.346 -2.578 1.00 98.44 184 ALA A C 1
ATOM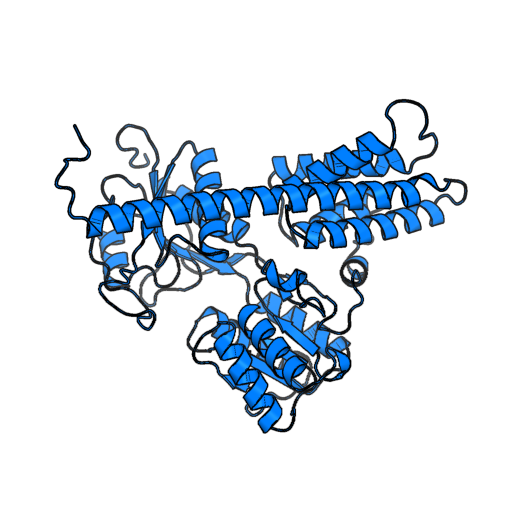 1373 O O . ALA A 1 184 ? -25.723 5.933 -2.555 1.00 98.44 184 ALA A O 1
ATOM 1374 N N . MET A 1 185 ? -23.684 6.038 -1.619 1.00 98.50 185 MET A N 1
ATOM 1375 C CA . MET A 1 185 ? -24.019 5.240 -0.431 1.00 98.50 185 MET A CA 1
ATOM 1376 C C . MET A 1 185 ? -25.111 5.902 0.413 1.00 98.50 185 MET A C 1
ATOM 1378 O O . MET A 1 185 ? -26.078 5.242 0.790 1.00 98.50 185 MET A O 1
ATOM 1382 N N . LEU A 1 186 ? -24.994 7.210 0.664 1.00 98.44 186 LEU A N 1
ATOM 1383 C CA . LEU A 1 186 ? -26.013 7.987 1.378 1.00 98.44 186 LEU A CA 1
ATOM 1384 C C . LEU A 1 186 ? -27.358 7.970 0.640 1.00 98.44 186 LEU A C 1
ATOM 1386 O O . LEU A 1 186 ? -28.394 7.731 1.255 1.00 98.44 186 LEU A O 1
ATOM 1390 N N . ALA A 1 187 ? -27.349 8.165 -0.682 1.00 98.00 187 ALA A N 1
ATOM 1391 C CA . ALA A 1 187 ? -28.557 8.116 -1.509 1.00 98.00 187 ALA A CA 1
ATOM 1392 C C . ALA A 1 187 ? -29.224 6.728 -1.507 1.00 98.00 187 ALA A C 1
ATOM 1394 O O . ALA A 1 187 ? -30.446 6.633 -1.607 1.00 98.00 187 ALA A O 1
ATOM 1395 N N . ALA A 1 188 ? -28.434 5.663 -1.352 1.00 97.25 188 ALA A N 1
ATOM 1396 C CA . ALA A 1 188 ? -28.909 4.292 -1.185 1.00 97.25 188 ALA A CA 1
ATOM 1397 C C . ALA A 1 188 ? -29.352 3.960 0.256 1.00 97.25 188 ALA A C 1
ATOM 1399 O O . ALA A 1 188 ? -29.748 2.826 0.523 1.00 97.25 188 ALA A O 1
ATOM 1400 N N . GLY A 1 189 ? -29.294 4.921 1.186 1.00 97.12 189 GLY A N 1
ATOM 1401 C CA . GLY A 1 189 ? -29.690 4.734 2.581 1.00 97.12 189 GLY A CA 1
ATOM 1402 C C . GLY A 1 189 ? -28.675 3.962 3.428 1.00 97.12 189 GLY A C 1
ATOM 1403 O O . GLY A 1 189 ? -29.094 3.265 4.345 1.00 97.12 189 GLY A O 1
ATOM 1404 N N . LEU A 1 190 ? -27.373 4.069 3.118 1.00 96.00 190 LEU A N 1
ATOM 1405 C CA . LEU A 1 190 ? -26.262 3.388 3.811 1.00 96.00 190 LEU A CA 1
ATOM 1406 C C . LEU A 1 190 ? -26.488 1.870 3.928 1.00 96.00 190 LEU A C 1
ATOM 1408 O O . LEU A 1 190 ? -26.694 1.333 5.016 1.00 96.00 190 LEU A O 1
ATOM 1412 N N . PRO A 1 191 ? -26.467 1.134 2.801 1.00 96.88 191 PRO A N 1
ATOM 1413 C CA . PRO A 1 191 ? -26.857 -0.273 2.783 1.00 96.88 191 PRO A CA 1
ATOM 1414 C C . PRO A 1 191 ? -25.830 -1.218 3.433 1.00 96.88 191 PRO A C 1
ATOM 1416 O O . PRO A 1 191 ? -26.063 -2.428 3.445 1.00 96.88 191 PRO A O 1
ATOM 1419 N N . SER A 1 192 ? -24.702 -0.723 3.942 1.00 98.44 192 SER A N 1
ATOM 1420 C CA . SER A 1 192 ? -23.634 -1.499 4.581 1.00 98.44 192 SER A CA 1
ATOM 1421 C C . SER A 1 192 ? -23.266 -0.909 5.944 1.00 98.44 192 SER A C 1
ATOM 1423 O O . SER A 1 192 ? -23.661 0.196 6.276 1.00 98.44 192 SER A O 1
ATOM 1425 N N . THR A 1 193 ? -22.507 -1.664 6.738 1.00 98.50 193 THR A N 1
ATOM 1426 C CA . THR A 1 193 ? -21.947 -1.207 8.029 1.00 98.50 193 THR A CA 1
ATOM 1427 C C . THR A 1 193 ? -20.429 -1.031 7.981 1.00 98.50 193 THR A C 1
ATOM 1429 O O . THR A 1 193 ? -19.834 -0.489 8.905 1.00 98.50 193 THR A O 1
ATOM 1432 N N . ALA A 1 194 ? -19.784 -1.548 6.931 1.00 98.69 194 ALA A N 1
ATOM 1433 C CA . ALA A 1 194 ? -18.363 -1.347 6.680 1.00 98.69 194 ALA A CA 1
ATOM 1434 C C . ALA A 1 194 ? -18.078 -1.159 5.182 1.00 98.69 194 ALA A C 1
ATOM 1436 O O . ALA A 1 194 ? -18.858 -1.612 4.346 1.00 98.69 194 ALA A O 1
ATOM 1437 N N . VAL A 1 195 ? -16.974 -0.497 4.844 1.00 98.75 195 VAL A N 1
ATOM 1438 C CA . VAL A 1 195 ? -16.485 -0.286 3.476 1.00 98.75 195 VAL A CA 1
ATOM 1439 C C . VAL A 1 195 ? -15.038 -0.754 3.373 1.00 98.75 195 VAL A C 1
ATOM 1441 O O . VAL A 1 195 ? -14.209 -0.380 4.200 1.00 98.75 195 VAL A O 1
ATOM 1444 N N . VAL A 1 196 ? -14.725 -1.516 2.328 1.00 98.75 196 VAL A N 1
ATOM 1445 C CA . VAL A 1 196 ? -13.361 -1.743 1.842 1.00 98.75 196 VAL A CA 1
ATOM 1446 C C . VAL A 1 196 ? -13.179 -0.920 0.571 1.00 98.75 196 VAL A C 1
ATOM 1448 O O . VAL A 1 196 ? -13.823 -1.173 -0.444 1.00 98.75 196 VAL A O 1
ATOM 1451 N N . ALA A 1 197 ? -12.328 0.093 0.620 1.00 98.62 197 ALA A N 1
ATOM 1452 C CA . ALA A 1 197 ? -12.001 0.907 -0.537 1.00 98.62 197 ALA A CA 1
ATOM 1453 C C . ALA A 1 197 ? -10.786 0.335 -1.278 1.00 98.62 197 ALA A C 1
ATOM 1455 O O . ALA A 1 197 ? -9.850 -0.186 -0.669 1.00 98.62 197 ALA A O 1
ATOM 1456 N N . ALA A 1 198 ? -10.779 0.477 -2.601 1.00 97.06 198 ALA A N 1
ATOM 1457 C CA . ALA A 1 198 ? -9.693 0.029 -3.453 1.00 97.06 198 ALA A CA 1
ATOM 1458 C C . ALA A 1 198 ? -8.390 0.772 -3.160 1.00 97.06 198 ALA A C 1
ATOM 1460 O O . ALA A 1 198 ? -7.338 0.165 -3.309 1.00 97.06 198 ALA A O 1
ATOM 1461 N N . THR A 1 199 ? -8.442 2.042 -2.744 1.00 95.56 199 THR A N 1
ATOM 1462 C CA . THR A 1 199 ? -7.288 2.842 -2.299 1.00 95.56 199 THR A CA 1
ATOM 1463 C C . THR A 1 199 ? -7.652 3.709 -1.096 1.00 95.56 199 THR A C 1
ATOM 1465 O O . THR A 1 199 ? -8.827 3.972 -0.822 1.00 95.56 199 THR A O 1
ATOM 1468 N N . ASP A 1 200 ? -6.638 4.216 -0.399 1.00 96.12 200 ASP A N 1
ATOM 1469 C CA . ASP A 1 200 ? -6.806 5.188 0.677 1.00 96.12 200 ASP A CA 1
ATOM 1470 C C . ASP A 1 200 ? -7.449 6.478 0.179 1.00 96.12 200 ASP A C 1
ATOM 1472 O O . ASP A 1 200 ? -8.250 7.065 0.895 1.00 96.12 200 ASP A O 1
ATOM 1476 N N . PHE A 1 201 ? -7.171 6.913 -1.053 1.00 95.44 201 PHE A N 1
ATOM 1477 C CA . PHE A 1 201 ? -7.822 8.102 -1.601 1.00 95.44 201 PHE A CA 1
ATOM 1478 C C . PHE A 1 201 ? -9.325 7.889 -1.779 1.00 95.44 201 PHE A C 1
ATOM 1480 O O . PHE A 1 201 ? -10.103 8.756 -1.386 1.00 95.44 201 PHE A O 1
ATOM 1487 N N . ASN A 1 202 ? -9.759 6.726 -2.278 1.00 97.94 202 ASN A N 1
ATOM 1488 C CA . ASN A 1 202 ? -11.186 6.413 -2.307 1.00 97.94 202 ASN A CA 1
ATOM 1489 C C . ASN A 1 202 ? -11.792 6.412 -0.894 1.00 97.94 202 ASN A C 1
ATOM 1491 O O . ASN A 1 202 ? -12.843 7.018 -0.693 1.00 97.94 202 ASN A O 1
ATOM 1495 N N . ALA A 1 203 ? -11.123 5.787 0.084 1.00 98.50 203 ALA A N 1
ATOM 1496 C CA . ALA A 1 203 ? -11.583 5.761 1.474 1.00 98.50 203 ALA A CA 1
ATOM 1497 C C . ALA A 1 203 ? -11.705 7.167 2.081 1.00 98.50 203 ALA A C 1
ATOM 1499 O O . ALA A 1 203 ? -12.726 7.477 2.688 1.00 98.50 203 ALA A O 1
ATOM 1500 N N . LEU A 1 204 ? -10.703 8.028 1.887 1.00 98.19 204 LEU A N 1
ATOM 1501 C CA . LEU A 1 204 ? -10.700 9.411 2.369 1.00 98.19 204 LEU A CA 1
ATOM 1502 C C . LEU A 1 204 ? -11.855 10.221 1.765 1.00 98.19 204 LEU A C 1
ATOM 1504 O O . LEU A 1 204 ? -12.534 10.953 2.485 1.00 98.19 204 LEU A O 1
ATOM 1508 N N . GLY A 1 205 ? -12.135 10.033 0.473 1.00 98.31 205 GLY A N 1
ATOM 1509 C CA . GLY A 1 205 ? -13.288 10.645 -0.184 1.00 98.31 205 GLY A CA 1
ATOM 1510 C C . GLY A 1 205 ? -14.619 10.188 0.419 1.00 98.31 205 GLY A C 1
ATOM 1511 O O . GLY A 1 205 ? -15.484 11.015 0.709 1.00 98.31 205 GLY A O 1
ATOM 1512 N N . VAL A 1 206 ? -14.774 8.883 0.671 1.00 98.75 206 VAL A N 1
ATOM 1513 C CA . VAL A 1 206 ? -15.968 8.332 1.337 1.00 98.75 206 VAL A CA 1
ATOM 1514 C C . VAL A 1 206 ? -16.107 8.909 2.746 1.00 98.75 206 VAL A C 1
ATOM 1516 O O . VAL A 1 206 ? -17.170 9.423 3.083 1.00 98.75 206 VAL A O 1
ATOM 1519 N N . MET A 1 207 ? -15.035 8.889 3.547 1.00 98.56 207 MET A N 1
ATOM 1520 C CA . MET A 1 207 ? -15.020 9.453 4.902 1.00 98.56 207 MET A CA 1
ATOM 1521 C C . MET A 1 207 ? -15.477 10.911 4.914 1.00 98.56 207 MET A C 1
ATOM 1523 O O . MET A 1 207 ? -16.293 11.287 5.752 1.00 98.56 207 MET A O 1
ATOM 1527 N N . LYS A 1 208 ? -14.985 11.716 3.967 1.00 98.00 208 LYS A N 1
ATOM 1528 C CA . LYS A 1 208 ? -15.379 13.116 3.815 1.00 98.00 208 LYS A CA 1
ATOM 1529 C C . LYS A 1 208 ? -16.873 13.254 3.520 1.00 98.00 208 LYS A C 1
ATOM 1531 O O . LYS A 1 208 ? -17.560 13.961 4.243 1.00 98.00 208 LYS A O 1
ATOM 1536 N N . ALA A 1 209 ? -17.391 12.540 2.520 1.00 98.44 209 ALA A N 1
ATOM 1537 C CA . ALA A 1 209 ? -18.808 12.612 2.155 1.00 98.44 209 ALA A CA 1
ATOM 1538 C C . ALA A 1 209 ? -19.745 12.183 3.299 1.00 98.44 209 ALA A C 1
ATOM 1540 O O . ALA A 1 209 ? -20.789 12.799 3.508 1.00 98.44 209 ALA A O 1
ATOM 1541 N N . LEU A 1 210 ? -19.374 11.135 4.040 1.00 98.38 210 LEU A N 1
ATOM 1542 C CA . LEU A 1 210 ? -20.143 10.652 5.189 1.00 98.38 210 LEU A CA 1
ATOM 1543 C C . LEU A 1 210 ? -20.064 11.618 6.381 1.00 98.38 210 LEU A C 1
ATOM 1545 O O . LEU A 1 210 ? -21.083 11.893 7.015 1.00 98.38 210 LEU A O 1
ATOM 1549 N N . GLY A 1 211 ? -18.883 12.181 6.648 1.00 97.50 211 GLY A N 1
ATOM 1550 C CA . GLY A 1 211 ? -18.687 13.198 7.681 1.00 97.50 211 GLY A CA 1
ATOM 1551 C C . GLY A 1 211 ? -19.446 14.496 7.388 1.00 97.50 211 GLY A C 1
ATOM 1552 O O . GLY A 1 211 ? -20.103 15.031 8.279 1.00 97.50 211 GLY A O 1
ATOM 1553 N N . ASP A 1 212 ? -19.448 14.958 6.133 1.00 97.62 212 ASP A N 1
ATOM 1554 C CA . ASP A 1 212 ? -20.221 16.128 5.683 1.00 97.62 212 ASP A CA 1
ATOM 1555 C C . ASP A 1 212 ? -21.741 15.913 5.837 1.00 97.62 212 ASP A C 1
ATOM 1557 O O . ASP A 1 212 ? -22.496 16.870 6.017 1.00 97.62 212 ASP A O 1
ATOM 1561 N N . ALA A 1 213 ? -22.195 14.655 5.812 1.00 97.81 213 ALA A N 1
ATOM 1562 C CA . ALA A 1 213 ? -23.577 14.265 6.090 1.00 97.81 213 ALA A CA 1
ATOM 1563 C C . ALA A 1 213 ? -23.890 14.099 7.592 1.00 97.81 213 ALA A C 1
ATOM 1565 O O . ALA A 1 213 ? -25.029 13.794 7.947 1.00 97.81 213 ALA A O 1
ATOM 1566 N N . GLY A 1 214 ? -22.911 14.325 8.474 1.00 97.38 214 GLY A N 1
ATOM 1567 C CA . GLY A 1 214 ? -23.073 14.285 9.928 1.00 97.38 214 GLY A CA 1
ATOM 1568 C C . GLY A 1 214 ? -22.980 12.893 10.556 1.00 97.38 214 GLY A C 1
ATOM 1569 O O . GLY A 1 214 ? -23.360 12.747 11.717 1.00 97.38 214 GLY A O 1
ATOM 1570 N N . LEU A 1 215 ? -22.492 11.887 9.824 1.00 97.69 215 LEU A N 1
ATOM 1571 C CA . LEU A 1 215 ? -22.272 10.547 10.371 1.00 97.69 215 LEU A CA 1
ATOM 1572 C C . LEU A 1 215 ? -21.021 10.498 11.251 1.00 97.69 215 LEU A C 1
ATOM 1574 O O . LEU A 1 215 ? -20.000 11.130 10.971 1.00 97.69 215 LEU A O 1
ATOM 1578 N N . SER A 1 216 ? -21.100 9.694 12.303 1.00 94.81 216 SER A N 1
ATOM 1579 C CA . SER A 1 216 ? -20.013 9.391 13.223 1.00 94.81 216 SER A CA 1
ATOM 1580 C C . SER A 1 216 ? -19.302 8.119 12.769 1.00 94.81 216 SER A C 1
ATOM 1582 O O . SER A 1 216 ? -19.858 7.029 12.792 1.00 94.81 216 SER A O 1
ATOM 1584 N N . LEU A 1 217 ? -18.047 8.249 12.345 1.00 96.06 217 LEU A N 1
ATOM 1585 C CA . LEU A 1 217 ? -17.207 7.124 11.933 1.00 96.06 217 LEU A CA 1
ATOM 1586 C C . LEU A 1 217 ? -16.325 6.701 13.120 1.00 96.06 217 LEU A C 1
ATOM 1588 O O . LEU A 1 217 ? -15.729 7.579 13.752 1.00 96.06 217 LEU A O 1
ATOM 1592 N N . PRO A 1 218 ? -16.181 5.399 13.417 1.00 95.31 218 PRO A N 1
ATOM 1593 C CA . PRO A 1 218 ? -16.664 4.238 12.659 1.00 95.31 218 PRO A CA 1
ATOM 1594 C C . PRO A 1 218 ? -18.089 3.768 13.007 1.00 95.31 218 PRO A C 1
ATOM 1596 O O . PRO A 1 218 ? -18.551 2.807 12.399 1.00 95.31 218 PRO A O 1
ATOM 1599 N N . ASP A 1 219 ? -18.765 4.399 13.972 1.00 94.81 219 ASP A N 1
ATOM 1600 C CA . ASP A 1 219 ? -20.023 3.905 14.561 1.00 94.81 219 ASP A CA 1
ATOM 1601 C C . ASP A 1 219 ? -21.146 3.688 13.533 1.00 94.81 219 ASP A C 1
ATOM 1603 O O . ASP A 1 219 ? -21.811 2.652 13.546 1.00 94.81 219 ASP A O 1
ATOM 1607 N N . ASP A 1 220 ? -21.330 4.639 12.619 1.00 97.31 220 ASP A N 1
ATOM 1608 C CA . ASP A 1 220 ? -22.308 4.550 11.533 1.00 97.31 220 ASP A CA 1
ATOM 1609 C C . ASP A 1 220 ? -21.771 3.748 10.338 1.00 97.31 220 ASP A C 1
ATOM 1611 O O . ASP A 1 220 ? -22.534 3.107 9.614 1.00 97.31 220 ASP A O 1
ATOM 1615 N N . GLN A 1 221 ? -20.455 3.785 10.109 1.00 98.19 221 GLN A N 1
ATOM 1616 C CA . GLN A 1 221 ? -19.803 3.106 8.993 1.00 98.19 221 GLN A CA 1
ATOM 1617 C C . GLN A 1 221 ? -18.305 2.913 9.270 1.00 98.19 221 GLN A C 1
ATOM 1619 O O . GLN A 1 221 ? -17.532 3.873 9.291 1.00 98.19 221 GLN A O 1
ATOM 1624 N N . ALA A 1 222 ? -17.857 1.663 9.388 1.00 98.56 222 ALA A N 1
ATOM 1625 C CA . ALA A 1 222 ? -16.430 1.355 9.399 1.00 98.56 222 ALA A CA 1
ATOM 1626 C C . ALA A 1 222 ? -15.833 1.504 7.989 1.00 98.56 222 ALA A C 1
ATOM 1628 O O . ALA A 1 222 ? -16.469 1.162 6.992 1.00 98.56 222 ALA A O 1
ATOM 1629 N N . ILE A 1 223 ? -14.602 1.996 7.872 1.00 98.69 223 ILE A N 1
ATOM 1630 C CA . ILE A 1 223 ? -13.940 2.229 6.582 1.00 98.69 223 ILE A CA 1
ATOM 1631 C C . ILE A 1 223 ? -12.508 1.710 6.634 1.00 98.69 223 ILE A C 1
ATOM 1633 O O . ILE A 1 223 ? -11.750 2.026 7.551 1.00 98.69 223 ILE A O 1
ATOM 1637 N N . VAL A 1 224 ? -12.133 0.936 5.620 1.00 98.56 224 VAL A N 1
ATOM 1638 C CA . VAL A 1 224 ? -10.776 0.446 5.385 1.00 98.56 224 VAL A CA 1
ATOM 1639 C C . VAL A 1 224 ? -10.320 0.874 3.995 1.00 98.56 224 VAL A C 1
ATOM 1641 O O . VAL A 1 224 ? -11.055 0.702 3.027 1.00 98.56 224 VAL A O 1
ATOM 1644 N N . GLY A 1 225 ? -9.111 1.419 3.898 1.00 98.00 225 GLY A N 1
ATOM 1645 C CA . GLY A 1 225 ? -8.438 1.724 2.640 1.00 98.00 225 GLY A CA 1
ATOM 1646 C C . GLY A 1 225 ? -7.355 0.708 2.266 1.00 98.00 225 GLY A C 1
ATOM 1647 O O . GLY A 1 225 ? -7.230 -0.375 2.846 1.00 98.00 225 GLY A O 1
ATOM 1648 N N . PHE A 1 226 ? -6.542 1.090 1.292 1.00 96.25 226 PHE A N 1
ATOM 1649 C CA . PHE A 1 226 ? -5.376 0.351 0.823 1.00 96.25 226 PHE A CA 1
ATOM 1650 C C . PHE A 1 226 ? -4.322 1.372 0.390 1.00 96.25 226 PHE A C 1
ATOM 1652 O O . PHE A 1 226 ? -4.689 2.326 -0.281 1.00 96.25 226 PHE A O 1
ATOM 1659 N N . ASP A 1 227 ? -3.052 1.150 0.734 1.00 91.19 227 ASP A N 1
ATOM 1660 C CA . ASP A 1 227 ? -1.813 1.869 0.363 1.00 91.19 227 ASP A CA 1
ATOM 1661 C C . ASP A 1 227 ? -1.033 2.353 1.598 1.00 91.19 227 ASP A C 1
ATOM 1663 O O . ASP A 1 227 ? 0.197 2.423 1.568 1.00 91.19 227 ASP A O 1
ATOM 1667 N N . ASP A 1 228 ? -1.736 2.617 2.696 1.00 88.62 228 ASP A N 1
ATOM 1668 C CA . ASP A 1 228 ? -1.248 3.273 3.907 1.00 88.62 228 ASP A CA 1
ATOM 1669 C C . ASP A 1 228 ? -0.470 4.571 3.628 1.00 88.62 228 ASP A C 1
ATOM 1671 O O . ASP A 1 228 ? 0.684 4.753 4.041 1.00 88.62 228 ASP A O 1
ATOM 1675 N N . VAL A 1 229 ? -1.102 5.469 2.869 1.00 85.56 229 VAL A N 1
ATOM 1676 C CA . VAL A 1 229 ? -0.563 6.795 2.553 1.00 85.56 229 VAL A CA 1
ATOM 1677 C C . VAL A 1 229 ? -0.476 7.656 3.810 1.00 85.56 229 VAL A C 1
ATOM 1679 O O . VAL A 1 229 ? -1.249 7.499 4.751 1.00 85.56 229 VAL A O 1
ATOM 1682 N N . ASP A 1 230 ? 0.429 8.637 3.820 1.00 77.88 230 ASP A N 1
ATOM 1683 C CA . ASP A 1 230 ? 0.655 9.466 5.012 1.00 77.88 230 ASP A CA 1
ATOM 1684 C C . ASP A 1 230 ? -0.646 10.153 5.497 1.00 77.88 230 ASP A C 1
ATOM 1686 O O . ASP A 1 230 ? -0.924 10.167 6.701 1.00 77.88 230 ASP A O 1
ATOM 1690 N N . ALA A 1 231 ? -1.501 10.600 4.563 1.00 81.62 231 ALA A N 1
ATOM 1691 C CA . ALA A 1 231 ? -2.805 11.204 4.854 1.00 81.62 231 ALA A CA 1
ATOM 1692 C C . ALA A 1 231 ? -3.755 10.284 5.648 1.00 81.62 231 ALA A C 1
ATOM 1694 O O . ALA A 1 231 ? -4.527 10.786 6.465 1.00 81.62 231 ALA A O 1
ATOM 1695 N N . ALA A 1 232 ? -3.659 8.956 5.493 1.00 84.19 232 ALA A N 1
ATOM 1696 C CA . ALA A 1 232 ? -4.475 7.991 6.236 1.00 84.19 232 ALA A CA 1
ATOM 1697 C C . ALA A 1 232 ? -4.282 8.130 7.758 1.00 84.19 232 ALA A C 1
ATOM 1699 O O . ALA A 1 232 ? -5.220 7.984 8.539 1.00 84.19 232 ALA A O 1
ATOM 1700 N N . SER A 1 233 ? -3.069 8.482 8.191 1.00 77.25 233 SER A N 1
ATOM 1701 C CA . SER A 1 233 ? -2.736 8.683 9.607 1.00 77.25 233 SER A CA 1
ATOM 1702 C C . SER A 1 233 ? -2.997 10.104 10.130 1.00 77.25 233 SER A C 1
ATOM 1704 O O . SER A 1 233 ? -2.946 10.336 11.341 1.00 77.25 233 SER A O 1
ATOM 1706 N N . SER A 1 234 ? -3.293 11.051 9.237 1.00 77.06 234 SER A N 1
ATOM 1707 C CA . SER A 1 234 ? -3.469 12.472 9.564 1.00 77.06 234 SER A CA 1
ATOM 1708 C C . SER A 1 234 ? -4.933 12.892 9.717 1.00 77.06 234 SER A C 1
ATOM 1710 O O . SER A 1 234 ? -5.198 13.942 10.297 1.00 77.06 234 SER A O 1
ATOM 1712 N N . VAL A 1 235 ? -5.882 12.085 9.239 1.00 84.12 235 VAL A N 1
ATOM 1713 C CA . VAL A 1 235 ? -7.326 12.345 9.376 1.00 84.12 235 VAL A CA 1
ATOM 1714 C C . VAL A 1 235 ? -7.894 11.853 10.712 1.00 84.12 235 VAL A C 1
ATOM 1716 O O . VAL A 1 235 ? -7.221 11.144 11.467 1.00 84.12 235 VAL A O 1
ATOM 1719 N N . ARG A 1 236 ? -9.125 12.269 11.039 1.00 83.31 236 ARG A N 1
ATOM 1720 C CA . ARG A 1 236 ? -9.890 11.773 12.194 1.00 83.31 236 ARG A CA 1
ATOM 1721 C C . ARG A 1 236 ? -11.298 11.328 11.764 1.00 83.31 236 ARG A C 1
ATOM 1723 O O . ARG A 1 236 ? -11.975 12.133 11.128 1.00 83.31 236 ARG A O 1
ATOM 1730 N N . PRO A 1 237 ? -11.731 10.099 12.114 1.00 91.38 237 PRO A N 1
ATOM 1731 C CA . PRO A 1 237 ? -10.904 9.030 12.695 1.00 91.38 237 PRO A CA 1
ATOM 1732 C C . PRO A 1 237 ? -9.740 8.651 11.760 1.00 91.38 237 PRO A C 1
ATOM 1734 O O . PRO A 1 237 ? -9.849 8.780 10.547 1.00 91.38 237 PRO A O 1
ATOM 1737 N N . THR A 1 238 ? -8.600 8.238 12.308 1.00 89.94 238 THR A N 1
ATOM 1738 C CA . THR A 1 238 ? -7.455 7.749 11.525 1.00 89.94 238 THR A CA 1
ATOM 1739 C C . THR A 1 238 ? -7.854 6.527 10.696 1.00 89.94 238 THR A C 1
ATOM 1741 O O . THR A 1 238 ? -8.466 5.588 11.208 1.00 89.94 238 THR A O 1
ATOM 1744 N N . LEU A 1 239 ? -7.510 6.537 9.408 1.00 94.06 239 LEU A N 1
ATOM 1745 C CA . LEU A 1 239 ? -7.935 5.526 8.443 1.00 94.06 239 LEU A CA 1
ATOM 1746 C C . LEU A 1 239 ? -7.145 4.225 8.617 1.00 94.06 239 LEU A C 1
ATOM 1748 O O . LEU A 1 239 ? -5.922 4.206 8.508 1.00 94.06 239 LEU A O 1
ATOM 1752 N N . SER A 1 240 ? -7.848 3.123 8.834 1.00 94.31 240 SER A N 1
ATOM 1753 C CA . SER A 1 240 ? -7.329 1.758 8.760 1.00 94.31 240 SER A CA 1
ATOM 1754 C C . SER A 1 240 ? -7.045 1.405 7.311 1.00 94.31 240 SER A C 1
ATOM 1756 O O . SER A 1 240 ? -7.860 1.699 6.440 1.00 94.31 240 SER A O 1
ATOM 1758 N N . SER A 1 241 ? -5.908 0.778 7.031 1.00 94.62 241 SER A N 1
ATOM 1759 C CA . SER A 1 241 ? -5.482 0.551 5.648 1.00 94.62 241 SER A CA 1
ATOM 1760 C C . SER A 1 241 ? -4.641 -0.707 5.508 1.00 94.62 241 SER A C 1
ATOM 1762 O O . SER A 1 241 ? -3.950 -1.116 6.441 1.00 94.62 241 SER A O 1
ATOM 1764 N N . VAL A 1 242 ? -4.669 -1.324 4.332 1.00 93.62 242 VAL A N 1
ATOM 1765 C CA . VAL A 1 242 ? -3.668 -2.319 3.947 1.00 93.62 242 VAL A CA 1
ATOM 1766 C C . VAL A 1 242 ? -2.393 -1.605 3.517 1.00 93.62 242 VAL A C 1
ATOM 1768 O O . VAL A 1 242 ? -2.363 -0.914 2.501 1.00 93.62 242 VAL A O 1
ATOM 1771 N N . ARG A 1 243 ? -1.303 -1.815 4.252 1.00 88.69 243 ARG A N 1
ATOM 1772 C CA . ARG A 1 243 ? 0.006 -1.279 3.891 1.00 88.69 243 ARG A CA 1
ATOM 1773 C C . ARG A 1 243 ? 0.661 -2.149 2.825 1.00 88.69 243 ARG A C 1
ATOM 1775 O O . ARG A 1 243 ? 0.874 -3.346 3.024 1.00 88.69 243 ARG A O 1
ATOM 1782 N N . GLN A 1 244 ? 1.069 -1.502 1.739 1.00 87.50 244 GLN A N 1
ATOM 1783 C CA . GLN A 1 244 ? 2.044 -2.038 0.795 1.00 87.50 244 GLN A CA 1
ATOM 1784 C C . GLN A 1 244 ? 3.371 -1.281 0.897 1.00 87.50 244 GLN A C 1
ATOM 1786 O O . GLN A 1 244 ? 3.428 -0.109 1.276 1.00 87.50 244 GLN A O 1
ATOM 1791 N N . SER A 1 245 ? 4.465 -1.955 0.555 1.00 85.31 245 SER A N 1
ATOM 1792 C CA . SER A 1 245 ? 5.801 -1.370 0.603 1.00 85.31 245 SER A CA 1
ATOM 1793 C C . SER A 1 245 ? 6.259 -0.949 -0.785 1.00 85.31 245 SER A C 1
ATOM 1795 O O . SER A 1 245 ? 6.798 -1.731 -1.574 1.00 85.31 245 SER A O 1
ATOM 1797 N N . PHE A 1 246 ? 6.098 0.343 -1.072 1.00 85.06 246 PHE A N 1
ATOM 1798 C CA . PHE A 1 246 ? 6.647 0.958 -2.283 1.00 85.06 246 PHE A CA 1
ATOM 1799 C C . PHE A 1 246 ? 8.172 0.812 -2.348 1.00 85.06 246 PHE A C 1
ATOM 1801 O O . PHE A 1 246 ? 8.742 0.634 -3.425 1.00 85.06 246 PHE A O 1
ATOM 1808 N N . ARG A 1 247 ? 8.832 0.821 -1.180 1.00 83.94 247 ARG A N 1
ATOM 1809 C CA . ARG A 1 247 ? 10.277 0.608 -1.074 1.00 83.94 247 ARG A CA 1
ATOM 1810 C C . ARG A 1 247 ? 10.668 -0.810 -1.463 1.00 83.94 247 ARG A C 1
ATOM 1812 O O . ARG A 1 247 ? 11.544 -0.969 -2.303 1.00 83.94 247 ARG A O 1
ATOM 1819 N N . ALA A 1 248 ? 10.029 -1.836 -0.902 1.00 85.44 248 ALA A N 1
ATOM 1820 C CA . ALA A 1 248 ? 10.338 -3.215 -1.277 1.00 85.44 248 ALA A CA 1
ATOM 1821 C C . ALA A 1 248 ? 9.997 -3.509 -2.738 1.00 85.44 248 ALA A C 1
ATOM 1823 O O . ALA A 1 248 ? 10.773 -4.182 -3.405 1.00 85.44 248 ALA A O 1
ATOM 1824 N N . THR A 1 249 ? 8.917 -2.924 -3.257 1.00 90.88 249 THR A N 1
ATOM 1825 C CA . THR A 1 249 ? 8.556 -2.997 -4.681 1.00 90.88 249 THR A CA 1
ATOM 1826 C C . THR A 1 249 ? 9.674 -2.454 -5.571 1.00 90.88 249 THR A C 1
ATOM 1828 O O . THR A 1 249 ? 10.142 -3.155 -6.467 1.00 90.88 249 THR A O 1
ATOM 1831 N N . GLY A 1 250 ? 10.165 -1.241 -5.292 1.00 92.62 250 GLY A N 1
ATOM 1832 C CA . GLY A 1 250 ? 11.273 -0.651 -6.046 1.00 92.62 250 GLY A CA 1
ATOM 1833 C C . GLY A 1 250 ? 12.588 -1.424 -5.892 1.00 92.62 250 GLY A C 1
ATOM 1834 O O . GLY A 1 250 ? 13.273 -1.657 -6.887 1.00 92.62 250 GLY A O 1
ATOM 1835 N N . ARG A 1 251 ? 12.916 -1.877 -4.672 1.00 92.56 251 ARG A N 1
ATOM 1836 C CA . ARG A 1 251 ? 14.111 -2.698 -4.404 1.00 92.56 251 ARG A CA 1
ATOM 1837 C C . ARG A 1 251 ? 14.082 -4.001 -5.192 1.00 92.56 251 ARG A C 1
ATOM 1839 O O . ARG A 1 251 ? 15.022 -4.280 -5.924 1.00 92.56 251 ARG A O 1
ATOM 1846 N N . LEU A 1 252 ? 12.993 -4.762 -5.088 1.00 94.56 252 LEU A N 1
ATOM 1847 C CA . LEU A 1 252 ? 12.844 -6.039 -5.780 1.00 94.56 252 LEU A CA 1
ATOM 1848 C C . LEU A 1 252 ? 12.923 -5.849 -7.298 1.00 94.56 252 LEU A C 1
ATOM 1850 O O . LEU A 1 252 ? 13.659 -6.573 -7.958 1.00 94.56 252 LEU A O 1
ATOM 1854 N N . ALA A 1 253 ? 12.257 -4.835 -7.853 1.00 96.56 253 ALA A N 1
ATOM 1855 C CA . ALA A 1 253 ? 12.324 -4.574 -9.289 1.00 96.56 253 ALA A CA 1
ATOM 1856 C C . ALA A 1 253 ? 13.735 -4.222 -9.771 1.00 96.56 253 ALA A C 1
ATOM 1858 O O . ALA A 1 253 ? 14.179 -4.730 -10.801 1.00 96.56 253 ALA A O 1
ATOM 1859 N N . ALA A 1 254 ? 14.459 -3.395 -9.013 1.00 96.31 254 ALA A N 1
ATOM 1860 C CA . ALA A 1 254 ? 15.849 -3.079 -9.309 1.00 96.31 254 ALA A CA 1
ATOM 1861 C C . ALA A 1 254 ? 16.747 -4.318 -9.197 1.00 96.31 254 ALA A C 1
ATOM 1863 O O . ALA A 1 254 ? 17.542 -4.561 -10.099 1.00 96.31 254 ALA A O 1
ATOM 1864 N N . SER A 1 255 ? 16.600 -5.127 -8.145 1.00 95.94 255 SER A N 1
ATOM 1865 C CA . SER A 1 255 ? 17.366 -6.365 -7.959 1.00 95.94 255 SER A CA 1
ATOM 1866 C C . SER A 1 255 ? 17.160 -7.349 -9.112 1.00 95.94 255 SER A C 1
ATOM 1868 O O . SER A 1 255 ? 18.140 -7.786 -9.709 1.00 95.94 255 SER A O 1
ATOM 1870 N N . LEU A 1 256 ? 15.907 -7.623 -9.492 1.00 97.38 256 LEU A N 1
ATOM 1871 C CA . LEU A 1 256 ? 15.594 -8.503 -10.623 1.00 97.38 256 LEU A CA 1
ATOM 1872 C C . LEU A 1 256 ? 16.181 -7.965 -11.934 1.00 97.38 256 LEU A C 1
ATOM 1874 O O . LEU A 1 256 ? 16.738 -8.721 -12.727 1.00 97.38 256 LEU A O 1
ATOM 1878 N N . LEU A 1 257 ? 16.103 -6.652 -12.164 1.00 97.69 257 LEU A N 1
ATOM 1879 C CA . LEU A 1 257 ? 16.675 -6.052 -13.365 1.00 97.69 257 LEU A CA 1
ATOM 1880 C C . LEU A 1 257 ? 18.206 -6.153 -13.384 1.00 97.69 257 LEU A C 1
ATOM 1882 O O . LEU A 1 257 ? 18.780 -6.428 -14.435 1.00 97.69 257 LEU A O 1
ATOM 1886 N N . LEU A 1 258 ? 18.867 -5.944 -12.244 1.00 96.38 258 LEU A N 1
ATOM 1887 C CA . LEU A 1 258 ? 20.318 -6.084 -12.118 1.00 96.38 258 LEU A CA 1
ATOM 1888 C C . LEU A 1 258 ? 20.764 -7.527 -12.390 1.00 96.38 258 LEU A C 1
ATOM 1890 O O . LEU A 1 258 ? 21.717 -7.725 -13.141 1.00 96.38 258 LEU A O 1
ATOM 1894 N N . GLU A 1 259 ? 20.033 -8.525 -11.884 1.00 96.19 259 GLU A N 1
ATOM 1895 C CA . GLU A 1 259 ? 20.277 -9.936 -12.206 1.00 96.19 259 GLU A CA 1
ATOM 1896 C C . GLU A 1 259 ? 20.210 -10.193 -13.718 1.00 96.19 259 GLU A C 1
ATOM 1898 O O . GLU A 1 259 ? 21.127 -10.798 -14.282 1.00 96.19 259 GLU A O 1
ATOM 1903 N N . MET A 1 260 ? 19.176 -9.669 -14.389 1.00 96.31 260 MET A N 1
ATOM 1904 C CA . MET A 1 260 ? 19.024 -9.780 -15.845 1.00 96.31 260 MET A CA 1
ATOM 1905 C C . MET A 1 260 ? 20.154 -9.071 -16.606 1.00 96.31 260 MET A C 1
ATOM 1907 O O . MET A 1 260 ? 20.655 -9.603 -17.595 1.00 96.31 260 MET A O 1
ATOM 1911 N N . VAL A 1 261 ? 20.575 -7.885 -16.152 1.00 94.56 261 VAL A N 1
ATOM 1912 C CA . VAL A 1 261 ? 21.686 -7.114 -16.743 1.00 94.56 261 VAL A CA 1
ATOM 1913 C C . VAL A 1 261 ? 23.021 -7.853 -16.612 1.00 94.56 261 VAL A C 1
ATOM 1915 O O . VAL A 1 261 ? 23.850 -7.800 -17.524 1.00 94.56 261 VAL A O 1
ATOM 1918 N N . ASP A 1 262 ? 23.220 -8.584 -15.517 1.00 92.94 262 ASP A N 1
A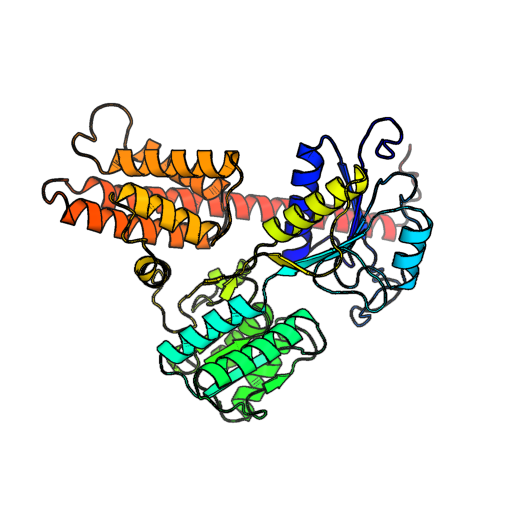TOM 1919 C CA . ASP A 1 262 ? 24.397 -9.430 -15.305 1.00 92.94 262 ASP A CA 1
ATOM 1920 C C . ASP A 1 262 ? 24.333 -10.765 -16.073 1.00 92.94 262 ASP A C 1
ATOM 1922 O O . ASP A 1 262 ? 25.313 -11.513 -16.103 1.00 92.94 262 ASP A O 1
ATOM 1926 N N . GLY A 1 263 ? 23.226 -11.033 -16.773 1.00 93.06 263 GLY A N 1
ATOM 1927 C CA . GLY A 1 263 ? 23.030 -12.214 -17.615 1.00 93.06 263 GLY A CA 1
ATOM 1928 C C . GLY A 1 263 ? 22.441 -13.419 -16.881 1.00 93.06 263 GLY A C 1
ATOM 1929 O O . GLY A 1 263 ? 22.441 -14.520 -17.434 1.00 93.06 263 GLY A O 1
ATOM 1930 N N . HIS A 1 264 ? 21.941 -13.236 -15.658 1.00 95.25 264 HIS A N 1
ATOM 1931 C CA . HIS A 1 264 ? 21.227 -14.281 -14.934 1.00 95.25 264 HIS A CA 1
ATOM 1932 C C . HIS A 1 264 ? 19.795 -14.418 -15.459 1.00 95.25 264 HIS A C 1
ATOM 1934 O O . HIS A 1 264 ? 19.148 -13.449 -15.863 1.00 95.25 264 HIS A O 1
ATOM 1940 N N . ALA A 1 265 ? 19.289 -15.650 -15.455 1.00 92.69 265 ALA A N 1
ATOM 1941 C CA . ALA A 1 265 ? 17.914 -15.923 -15.835 1.00 92.69 265 ALA A CA 1
ATOM 1942 C C . ALA A 1 265 ? 16.974 -15.583 -14.672 1.00 92.69 265 ALA A C 1
ATOM 1944 O O . ALA A 1 265 ? 17.035 -16.218 -13.622 1.00 92.69 265 ALA A O 1
ATOM 1945 N N . VAL A 1 266 ? 16.068 -14.631 -14.895 1.00 96.06 266 VAL A N 1
ATOM 1946 C CA . VAL A 1 266 ? 14.972 -14.316 -13.974 1.00 96.06 266 VAL A CA 1
ATOM 1947 C C . VAL A 1 266 ? 13.671 -14.866 -14.545 1.00 96.06 266 VAL A C 1
ATOM 1949 O O . VAL A 1 266 ? 13.360 -14.659 -15.721 1.00 96.06 266 VAL A O 1
ATOM 1952 N N . ALA A 1 267 ? 12.904 -15.575 -13.716 1.00 94.69 267 ALA A N 1
ATOM 1953 C CA . ALA A 1 267 ? 11.624 -16.131 -14.129 1.00 94.69 267 ALA A CA 1
ATOM 1954 C C . ALA A 1 267 ? 10.634 -15.008 -14.510 1.00 94.69 267 ALA A C 1
ATOM 1956 O O . ALA A 1 267 ? 10.471 -14.052 -13.742 1.00 94.69 267 ALA A O 1
ATOM 1957 N N . PRO A 1 268 ? 9.960 -15.105 -15.671 1.00 93.50 268 PRO A N 1
ATOM 1958 C CA . PRO A 1 268 ? 8.888 -14.182 -16.014 1.00 93.50 268 PRO A CA 1
ATOM 1959 C C . PRO A 1 268 ? 7.660 -14.408 -15.122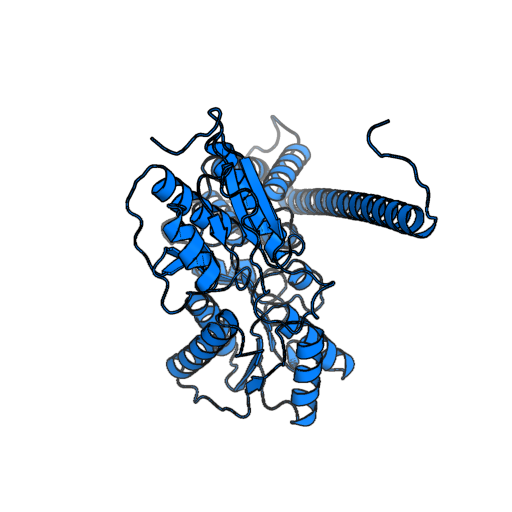 1.00 93.50 268 PRO A C 1
ATOM 1961 O O . PRO A 1 268 ? 7.507 -15.467 -14.513 1.00 93.50 268 PRO A O 1
ATOM 1964 N N . GLY A 1 269 ? 6.758 -13.428 -15.096 1.00 92.56 269 GLY A N 1
ATOM 1965 C CA . GLY A 1 269 ? 5.529 -13.480 -14.304 1.00 92.56 269 GLY A CA 1
ATOM 1966 C C . GLY A 1 269 ? 5.638 -12.727 -12.981 1.00 92.56 269 GLY A C 1
ATOM 1967 O O . GLY A 1 269 ? 6.478 -11.839 -12.824 1.00 92.56 269 GLY A O 1
ATOM 1968 N N . ARG A 1 270 ? 4.737 -13.048 -12.047 1.00 93.56 270 ARG A N 1
ATOM 1969 C CA . ARG A 1 270 ? 4.516 -12.275 -10.817 1.00 93.56 270 ARG A CA 1
ATOM 1970 C C . ARG A 1 270 ? 5.590 -12.539 -9.766 1.00 93.56 270 ARG A C 1
ATOM 1972 O O . ARG A 1 270 ? 5.794 -13.676 -9.351 1.00 93.56 270 ARG A O 1
ATOM 1979 N N . HIS A 1 271 ? 6.172 -11.460 -9.262 1.00 95.06 271 HIS A N 1
ATOM 1980 C CA . HIS A 1 271 ? 7.022 -11.422 -8.077 1.00 95.06 271 HIS A CA 1
ATOM 1981 C C . HIS A 1 271 ? 6.310 -10.574 -7.021 1.00 95.06 271 HIS A C 1
ATOM 1983 O O . HIS A 1 271 ? 6.196 -9.356 -7.168 1.00 95.06 271 HIS A O 1
ATOM 1989 N N . LEU A 1 272 ? 5.751 -11.226 -6.000 1.00 92.75 272 L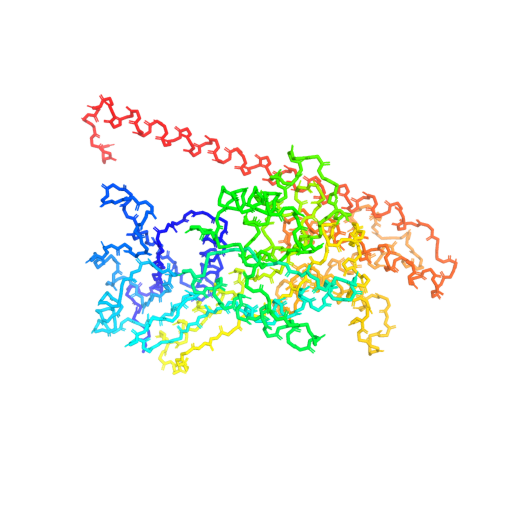EU A N 1
ATOM 1990 C CA . LEU A 1 272 ? 4.864 -10.574 -5.036 1.00 92.75 272 LEU A CA 1
ATOM 1991 C C . LEU A 1 272 ? 5.636 -9.976 -3.859 1.00 92.75 272 LEU A C 1
ATOM 1993 O O . LEU A 1 272 ? 6.477 -10.635 -3.248 1.00 92.75 272 LEU A O 1
ATOM 1997 N N . VAL A 1 273 ? 5.291 -8.741 -3.510 1.00 90.88 273 VAL A N 1
ATOM 1998 C CA . VAL A 1 273 ? 5.727 -8.068 -2.286 1.00 90.88 273 VAL A CA 1
ATOM 1999 C C . VAL A 1 273 ? 4.619 -8.206 -1.242 1.00 90.88 273 VAL A C 1
ATOM 2001 O O . VAL A 1 273 ? 3.498 -7.770 -1.511 1.00 90.88 273 VAL A O 1
ATOM 2004 N N . PRO A 1 274 ? 4.890 -8.790 -0.061 1.00 86.00 274 PRO A N 1
ATOM 2005 C CA . PRO A 1 274 ? 3.879 -8.954 0.978 1.00 86.00 274 PRO A CA 1
ATOM 2006 C C . PRO A 1 274 ? 3.200 -7.636 1.370 1.00 86.00 274 PRO A C 1
ATOM 2008 O O . PRO A 1 274 ? 3.837 -6.585 1.439 1.00 86.00 274 PRO A O 1
ATOM 2011 N N . THR A 1 275 ? 1.910 -7.714 1.687 1.00 87.62 275 THR A N 1
ATOM 2012 C CA . THR A 1 275 ? 1.122 -6.612 2.253 1.00 87.62 275 THR A CA 1
ATOM 2013 C C . THR A 1 275 ? 0.511 -7.041 3.584 1.00 87.62 275 THR A C 1
ATOM 2015 O O . THR A 1 275 ? 0.378 -8.235 3.874 1.00 87.62 275 THR A O 1
ATOM 2018 N N . TRP A 1 276 ? 0.161 -6.075 4.428 1.00 85.88 276 TRP A N 1
ATOM 2019 C CA . TRP A 1 276 ? -0.427 -6.360 5.735 1.00 85.88 276 TRP A CA 1
ATOM 2020 C C . TRP A 1 276 ? -1.440 -5.300 6.134 1.00 85.88 276 TRP A C 1
ATOM 2022 O O . TRP A 1 276 ? -1.286 -4.118 5.828 1.00 85.88 276 TRP A O 1
ATOM 2032 N N . PHE A 1 277 ? -2.482 -5.729 6.835 1.00 88.19 277 PHE A N 1
ATOM 2033 C CA . PHE A 1 277 ? -3.508 -4.824 7.332 1.00 88.19 277 PHE A CA 1
ATOM 2034 C C . PHE A 1 277 ? -3.017 -4.042 8.562 1.00 88.19 277 PHE A C 1
ATOM 2036 O O . PHE A 1 277 ? -2.388 -4.599 9.463 1.00 88.19 277 PHE A O 1
ATOM 2043 N N . VAL A 1 278 ? -3.292 -2.736 8.588 1.00 85.12 278 VAL A N 1
ATOM 2044 C CA . VAL A 1 278 ? -2.956 -1.811 9.675 1.00 85.12 278 VAL A CA 1
ATOM 2045 C C . VAL A 1 278 ? -4.260 -1.250 10.262 1.00 85.12 278 VAL A C 1
ATOM 2047 O O . VAL A 1 278 ? -4.827 -0.311 9.693 1.00 85.12 278 VAL A O 1
ATOM 2050 N N . PRO A 1 279 ? -4.749 -1.806 11.386 1.00 84.88 279 PRO A N 1
ATOM 2051 C CA . PRO A 1 279 ? -5.974 -1.344 12.036 1.00 84.88 279 PRO A CA 1
ATOM 2052 C C . PRO A 1 279 ? -5.777 0.015 12.719 1.00 84.88 279 PRO A C 1
ATOM 2054 O O . PRO A 1 279 ? -4.729 0.273 13.321 1.00 84.88 279 PRO A O 1
ATOM 2057 N N . ARG A 1 280 ? -6.795 0.878 12.634 1.00 86.94 280 ARG A N 1
ATOM 2058 C CA . ARG A 1 280 ? -6.867 2.222 13.234 1.00 86.94 280 ARG A CA 1
ATOM 2059 C C . ARG A 1 280 ? -8.316 2.584 13.607 1.00 86.94 280 ARG A C 1
ATOM 2061 O O . ARG A 1 280 ? -9.212 1.747 13.569 1.00 86.94 280 ARG A O 1
ATOM 2068 N N . GLU A 1 281 ? -8.553 3.848 13.950 1.00 88.31 281 GLU A N 1
ATOM 2069 C CA . GLU A 1 281 ? -9.840 4.341 14.458 1.00 88.31 281 GLU A CA 1
ATOM 2070 C C . GLU A 1 281 ? -11.010 4.097 13.494 1.00 88.31 281 GLU A C 1
ATOM 2072 O O . GLU A 1 281 ? -12.105 3.768 13.937 1.00 88.31 281 GLU A O 1
ATOM 2077 N N . SER A 1 282 ? -10.801 4.185 12.177 1.00 95.62 282 SER A N 1
ATOM 2078 C CA . SER A 1 282 ? -11.890 4.049 11.200 1.00 95.62 282 SER A CA 1
ATOM 2079 C C . SER A 1 282 ? -12.483 2.640 11.084 1.00 95.62 282 SER A C 1
ATOM 2081 O O . SER A 1 282 ? -13.488 2.486 10.398 1.00 95.62 282 SER A O 1
ATOM 2083 N N . CYS A 1 283 ? -11.892 1.611 11.703 1.00 94.00 283 CYS A N 1
ATOM 2084 C CA . CYS A 1 283 ? -12.469 0.262 11.751 1.00 94.00 283 CYS A CA 1
ATOM 2085 C C . CYS A 1 283 ? -12.993 -0.134 13.139 1.00 94.00 283 CYS A C 1
ATOM 2087 O O . CYS A 1 283 ? -13.349 -1.294 13.328 1.00 94.00 283 CYS A O 1
ATOM 2089 N N . GLY A 1 284 ? -13.028 0.797 14.102 1.00 88.94 284 GLY A N 1
ATOM 2090 C CA . GLY A 1 284 ? -13.440 0.519 15.486 1.00 88.94 284 GLY A CA 1
ATOM 2091 C C . GLY A 1 284 ? -12.288 0.223 16.445 1.00 88.94 284 GLY A C 1
ATOM 2092 O O . GLY A 1 284 ? -12.510 0.117 17.648 1.00 88.94 284 GLY A O 1
ATOM 2093 N N . CYS A 1 285 ? -11.052 0.124 15.953 1.00 85.00 285 CYS A N 1
ATOM 2094 C CA . CYS A 1 285 ? -9.887 -0.071 16.809 1.00 85.00 285 CYS A CA 1
ATOM 2095 C C . CYS A 1 285 ? -9.488 1.237 17.503 1.00 85.00 285 CYS A C 1
ATOM 2097 O O . CYS A 1 285 ? -9.380 2.281 16.866 1.00 85.00 285 CYS A O 1
ATOM 2099 N N . ALA A 1 286 ? -9.184 1.189 18.802 1.00 68.94 286 ALA A N 1
ATOM 2100 C CA . ALA A 1 286 ? -8.626 2.346 19.499 1.00 68.94 286 ALA A CA 1
ATOM 2101 C C . ALA A 1 286 ? -7.287 2.779 18.872 1.00 68.94 286 ALA A C 1
ATOM 2103 O O . ALA A 1 286 ? -6.536 1.945 18.350 1.00 68.94 286 ALA A O 1
ATOM 2104 N N . THR A 1 287 ? -6.954 4.073 18.961 1.00 54.66 287 THR A N 1
ATOM 2105 C CA . THR A 1 287 ? -5.627 4.589 18.600 1.00 54.66 287 THR A CA 1
ATOM 2106 C C . THR A 1 287 ? -4.570 3.787 19.368 1.00 54.66 287 THR A C 1
ATOM 2108 O O . THR A 1 287 ? -4.447 3.910 20.584 1.00 54.66 287 THR A O 1
ATOM 2111 N N . GLY A 1 288 ? -3.851 2.920 18.654 1.00 49.81 288 GLY A N 1
ATOM 2112 C CA . GLY A 1 288 ? -2.808 2.060 19.214 1.00 49.81 288 GLY A CA 1
ATOM 2113 C C . GLY A 1 288 ? -3.152 0.595 19.503 1.00 49.81 288 GLY A C 1
ATOM 2114 O O . GLY A 1 288 ? -2.298 -0.162 19.964 1.00 49.81 288 GLY A O 1
ATOM 2115 N N . SER A 1 289 ? -4.345 0.133 19.115 1.00 51.47 289 SER A N 1
ATOM 2116 C CA . SER A 1 289 ? -4.705 -1.301 19.113 1.00 51.47 289 SER A CA 1
ATOM 2117 C C . SER A 1 289 ? -3.958 -2.116 18.032 1.00 51.47 289 SER A C 1
ATOM 2119 O O . SER A 1 289 ? -3.994 -3.345 18.020 1.00 51.47 289 SER A O 1
ATOM 2121 N N . ALA A 1 290 ? -3.161 -1.469 17.167 1.00 51.25 290 ALA A N 1
ATOM 2122 C CA . ALA A 1 290 ? -2.278 -2.169 16.227 1.00 51.25 290 ALA A CA 1
ATOM 2123 C C . ALA A 1 290 ? -1.321 -3.151 16.934 1.00 51.25 290 ALA A C 1
ATOM 2125 O O . ALA A 1 290 ? -0.972 -4.188 16.372 1.00 51.25 290 ALA A O 1
ATOM 2126 N N . VAL A 1 291 ? -0.939 -2.867 18.186 1.00 49.56 291 VAL A N 1
ATOM 2127 C CA . VAL A 1 291 ? -0.144 -3.788 19.009 1.00 49.56 291 VAL A CA 1
ATOM 2128 C C . VAL A 1 291 ? -0.973 -4.952 19.557 1.00 49.56 291 VAL A C 1
ATOM 2130 O O . VAL A 1 291 ? -0.410 -6.021 19.747 1.00 49.56 291 VAL A O 1
ATOM 2133 N N . GLU A 1 292 ? -2.275 -4.806 19.805 1.00 48.72 292 GLU A N 1
ATOM 2134 C CA . GLU A 1 292 ? -3.129 -5.912 20.274 1.00 48.72 292 GLU A CA 1
ATOM 2135 C C . GLU A 1 292 ? -3.325 -6.959 19.176 1.00 48.72 292 GLU A C 1
ATOM 2137 O O . GLU A 1 292 ? -3.119 -8.144 19.426 1.00 48.72 292 GLU A O 1
ATOM 2142 N N . VAL A 1 293 ? -3.565 -6.512 17.939 1.00 49.78 293 VAL A N 1
ATOM 2143 C CA . VAL A 1 293 ? -3.652 -7.388 16.757 1.00 49.78 293 VAL A CA 1
ATOM 2144 C C . VAL A 1 293 ? -2.309 -8.069 16.448 1.00 49.78 293 VAL A C 1
ATOM 2146 O O . VAL A 1 293 ? -2.272 -9.218 16.016 1.00 49.78 293 VAL A O 1
ATOM 2149 N N . ILE A 1 294 ? -1.177 -7.401 16.705 1.00 50.22 294 ILE A N 1
ATOM 2150 C CA . ILE A 1 294 ? 0.162 -8.003 16.552 1.00 50.22 294 ILE A CA 1
ATOM 2151 C C . ILE A 1 294 ? 0.539 -8.888 17.737 1.00 50.22 294 ILE A C 1
ATOM 2153 O O . ILE A 1 294 ? 1.343 -9.799 17.588 1.00 50.22 294 ILE A O 1
ATOM 2157 N N . ALA A 1 295 ? -0.008 -8.653 18.917 1.00 44.00 295 ALA A N 1
ATOM 2158 C CA . ALA A 1 295 ? 0.356 -9.423 20.090 1.00 44.00 295 ALA A CA 1
ATOM 2159 C C . ALA A 1 295 ? -0.246 -10.819 20.133 1.00 44.00 295 ALA A C 1
ATOM 2161 O O . ALA A 1 295 ? 0.379 -11.720 20.686 1.00 44.00 295 ALA A O 1
ATOM 2162 N N . GLU A 1 296 ? -1.402 -11.026 19.506 1.00 47.84 296 GLU A N 1
ATOM 2163 C CA . GLU A 1 296 ? -1.859 -12.380 19.176 1.00 47.84 296 GLU A CA 1
ATOM 2164 C C . GLU A 1 296 ? -0.866 -13.106 18.239 1.00 47.84 296 GLU A C 1
ATOM 2166 O O . GLU A 1 296 ? -0.885 -14.331 18.144 1.00 47.84 296 GLU A O 1
ATOM 2171 N N . LEU A 1 297 ? 0.054 -12.363 17.605 1.00 48.41 297 LEU A N 1
ATOM 2172 C CA . LEU A 1 297 ? 1.156 -12.855 16.778 1.00 48.41 297 LEU A CA 1
ATOM 2173 C C . LEU A 1 297 ? 2.532 -12.788 17.464 1.00 48.41 297 LEU A C 1
ATOM 2175 O O . LEU A 1 297 ? 3.523 -13.041 16.774 1.00 48.41 297 LEU A O 1
ATOM 2179 N N . ASP A 1 298 ? 2.648 -12.465 18.764 1.00 59.88 298 ASP A N 1
ATOM 2180 C CA . ASP A 1 298 ? 3.920 -12.665 19.470 1.00 59.88 298 ASP A CA 1
ATOM 2181 C C . ASP A 1 298 ? 4.244 -14.163 19.400 1.00 59.88 298 ASP A C 1
ATOM 2183 O O . ASP A 1 298 ? 3.499 -14.981 19.952 1.00 59.88 298 ASP A O 1
ATOM 2187 N N . PRO A 1 299 ? 5.339 -14.577 18.742 1.00 59.72 299 PRO A N 1
ATOM 2188 C CA . PRO A 1 299 ? 5.690 -15.980 18.729 1.00 59.72 299 PRO A CA 1
ATOM 2189 C C . PRO A 1 299 ? 5.915 -16.420 20.176 1.00 59.72 299 PRO A C 1
ATOM 2191 O O . PRO A 1 299 ? 6.745 -15.837 20.875 1.00 59.72 299 PRO A O 1
ATOM 2194 N N . ALA A 1 300 ? 5.230 -17.481 20.613 1.00 59.94 300 ALA A N 1
ATOM 2195 C CA . ALA A 1 300 ? 5.431 -18.076 21.941 1.00 59.94 300 ALA A CA 1
ATOM 2196 C C . ALA A 1 300 ? 6.909 -18.439 22.213 1.00 59.94 300 ALA A C 1
ATOM 2198 O O . ALA A 1 300 ? 7.316 -18.635 23.354 1.00 59.94 300 ALA A O 1
ATOM 2199 N N . SER A 1 301 ? 7.721 -18.510 21.153 1.00 64.25 301 SER A N 1
ATOM 2200 C CA . SER A 1 301 ? 9.161 -18.729 21.174 1.00 64.25 301 SER A CA 1
ATOM 2201 C C . SER A 1 301 ? 10.012 -17.514 21.564 1.00 64.25 301 SER A C 1
ATOM 2203 O O . SER A 1 301 ? 11.217 -17.698 21.698 1.00 64.25 301 SER A O 1
ATOM 2205 N N . LEU A 1 302 ? 9.469 -16.295 21.696 1.00 76.75 302 LEU A N 1
ATOM 2206 C CA . LEU A 1 302 ? 10.240 -15.107 22.097 1.00 76.75 302 LEU A CA 1
ATOM 2207 C C . LEU A 1 302 ? 10.249 -14.957 23.632 1.00 76.75 302 LEU A C 1
ATOM 2209 O O . LEU A 1 302 ? 9.243 -14.528 24.211 1.00 76.75 302 LEU A O 1
ATOM 2213 N N . PRO A 1 303 ? 11.364 -15.290 24.315 1.00 74.44 303 PRO A N 1
ATOM 2214 C CA . PRO A 1 303 ? 11.364 -15.460 25.764 1.00 74.44 303 PRO A CA 1
ATOM 2215 C C . PRO A 1 303 ? 11.375 -14.127 26.520 1.00 74.44 303 PRO A C 1
ATOM 2217 O O . PRO A 1 303 ? 10.758 -14.029 27.582 1.00 74.44 303 PRO A O 1
ATOM 2220 N N . THR A 1 304 ? 12.029 -13.084 25.993 1.00 84.19 304 THR A N 1
ATOM 2221 C CA . THR A 1 304 ? 12.224 -11.829 26.735 1.00 84.19 304 THR A CA 1
ATOM 2222 C C . THR A 1 304 ? 11.295 -10.698 26.267 1.00 84.19 304 THR A C 1
ATOM 2224 O O . THR A 1 304 ? 10.966 -10.620 25.079 1.00 84.19 304 THR A O 1
ATOM 2227 N N . PRO A 1 305 ? 10.903 -9.766 27.164 1.00 83.12 305 PRO A N 1
ATOM 2228 C CA . PRO A 1 305 ? 10.175 -8.553 26.776 1.00 83.12 305 PRO A CA 1
ATOM 2229 C C . PRO A 1 305 ? 10.892 -7.730 25.694 1.00 83.12 305 PRO A C 1
ATOM 2231 O O . PRO A 1 305 ? 10.251 -7.144 24.823 1.00 83.12 305 PRO A O 1
ATOM 2234 N N . ARG A 1 306 ? 12.232 -7.729 25.701 1.00 86.00 306 ARG A N 1
ATOM 2235 C CA . ARG A 1 306 ? 13.064 -7.051 24.697 1.00 86.00 306 ARG A CA 1
ATOM 2236 C C . ARG A 1 306 ? 12.900 -7.669 23.305 1.00 86.00 306 ARG A C 1
ATOM 2238 O O . ARG A 1 306 ? 12.733 -6.934 22.333 1.00 86.00 306 ARG A O 1
ATOM 2245 N N . ASP A 1 307 ? 12.923 -8.998 23.203 1.00 85.50 307 ASP A N 1
ATOM 2246 C CA . ASP A 1 307 ? 12.754 -9.694 21.919 1.00 85.50 307 ASP A CA 1
ATOM 2247 C C . ASP A 1 307 ? 11.374 -9.405 21.317 1.00 85.50 307 ASP A C 1
ATOM 2249 O O . ASP A 1 307 ? 11.248 -9.162 20.114 1.00 85.50 307 ASP A O 1
ATOM 2253 N N . ARG A 1 308 ? 10.342 -9.351 22.168 1.00 85.81 308 ARG A N 1
ATOM 2254 C CA . ARG A 1 308 ? 8.979 -8.983 21.763 1.00 85.81 308 ARG A CA 1
ATOM 2255 C C . ARG A 1 308 ? 8.875 -7.517 21.343 1.00 85.81 308 ARG A C 1
ATOM 2257 O O . ARG A 1 308 ? 8.263 -7.230 20.318 1.00 85.81 308 ARG A O 1
ATOM 2264 N N . LEU A 1 309 ? 9.522 -6.588 22.056 1.00 86.19 309 LEU A N 1
ATOM 2265 C CA . LEU A 1 309 ? 9.605 -5.178 21.649 1.00 86.19 309 LEU A CA 1
ATOM 2266 C C . LEU A 1 309 ? 10.221 -5.033 20.250 1.00 86.19 309 LEU A C 1
ATOM 2268 O O . LEU A 1 309 ? 9.646 -4.372 19.385 1.00 86.19 309 LEU A O 1
ATOM 2272 N N . ARG A 1 310 ? 11.368 -5.679 20.017 1.00 87.81 310 ARG A N 1
ATOM 2273 C CA . ARG A 1 310 ? 12.051 -5.688 18.719 1.00 87.81 310 ARG A CA 1
ATOM 2274 C C . ARG A 1 310 ? 11.144 -6.208 17.609 1.00 87.81 310 ARG A C 1
ATOM 2276 O O . ARG A 1 310 ? 11.021 -5.569 16.567 1.00 87.81 310 ARG A O 1
ATOM 2283 N N . PHE A 1 311 ? 10.501 -7.352 17.841 1.00 84.31 311 PHE A N 1
ATOM 2284 C CA . PHE A 1 311 ? 9.594 -7.976 16.882 1.00 84.31 311 PHE A CA 1
ATOM 2285 C C . PHE A 1 311 ? 8.414 -7.063 16.526 1.00 84.31 311 PHE A C 1
ATOM 2287 O O . PHE A 1 311 ? 8.121 -6.870 15.345 1.00 84.31 311 PHE A O 1
ATOM 2294 N N . ARG A 1 312 ? 7.776 -6.443 17.526 1.00 83.06 312 ARG A N 1
ATOM 2295 C CA . ARG A 1 312 ? 6.646 -5.524 17.319 1.00 83.06 312 ARG A CA 1
ATOM 2296 C C . ARG A 1 312 ? 7.054 -4.257 16.579 1.00 83.06 312 ARG A C 1
ATOM 2298 O O . ARG A 1 312 ? 6.357 -3.870 15.646 1.00 83.06 312 ARG A O 1
ATOM 2305 N N . LEU A 1 313 ? 8.186 -3.641 16.935 1.00 84.62 313 LEU A N 1
ATOM 2306 C CA . LEU A 1 313 ? 8.706 -2.472 16.219 1.00 84.62 313 LEU A CA 1
ATOM 2307 C C . LEU A 1 313 ? 9.047 -2.819 14.767 1.00 84.62 313 LEU A C 1
ATOM 2309 O O . LEU A 1 313 ? 8.672 -2.071 13.868 1.00 84.62 313 LEU A O 1
ATOM 2313 N N . GLN A 1 314 ? 9.679 -3.970 14.517 1.00 82.50 314 GLN A N 1
ATOM 2314 C CA . GLN A 1 314 ? 9.929 -4.439 13.153 1.00 82.50 314 GLN A CA 1
ATOM 2315 C C . GLN A 1 314 ? 8.612 -4.574 12.374 1.00 82.50 314 GLN A C 1
ATOM 2317 O O . GLN A 1 314 ? 8.463 -3.993 11.300 1.00 82.50 314 GLN A O 1
ATOM 2322 N N . ARG A 1 315 ? 7.630 -5.271 12.957 1.00 76.88 315 ARG A N 1
ATOM 2323 C CA . ARG A 1 315 ? 6.305 -5.489 12.363 1.00 76.88 315 ARG A CA 1
ATOM 2324 C C . ARG A 1 315 ? 5.534 -4.198 12.105 1.00 76.88 315 ARG A C 1
ATOM 2326 O O . ARG A 1 315 ? 4.917 -4.060 11.057 1.00 76.88 315 ARG A O 1
ATOM 2333 N N . LEU A 1 316 ? 5.563 -3.237 13.019 1.00 75.38 316 LEU A N 1
ATOM 2334 C CA . LEU A 1 316 ? 4.779 -2.009 12.878 1.00 75.38 316 LEU A CA 1
ATOM 2335 C C . LEU A 1 316 ? 5.436 -0.959 11.995 1.00 75.38 316 LEU A C 1
ATOM 2337 O O . LEU A 1 316 ? 4.725 -0.210 11.325 1.00 75.38 316 LEU A O 1
ATOM 2341 N N . LEU A 1 317 ? 6.765 -0.882 11.984 1.00 75.44 317 LEU A N 1
ATOM 2342 C CA . LEU A 1 317 ? 7.484 0.081 11.152 1.00 75.44 317 LEU A CA 1
ATOM 2343 C C . LEU A 1 317 ? 7.648 -0.437 9.722 1.00 75.44 317 LEU A C 1
ATOM 2345 O O . LEU A 1 317 ? 7.514 0.336 8.774 1.00 75.44 317 LEU A O 1
ATOM 2349 N N . PHE A 1 318 ? 7.851 -1.746 9.562 1.00 71.38 318 PHE A N 1
ATOM 2350 C CA . PHE A 1 318 ? 8.260 -2.351 8.292 1.00 71.38 318 PHE A CA 1
ATOM 2351 C C . PHE A 1 318 ? 7.420 -3.554 7.861 1.00 71.38 318 PHE A C 1
ATOM 2353 O O . PHE A 1 318 ? 7.658 -4.107 6.792 1.00 71.38 318 PHE A O 1
ATOM 2360 N N . GLY A 1 319 ? 6.437 -3.970 8.661 1.00 66.94 319 GLY A N 1
ATOM 2361 C CA . GLY A 1 319 ? 5.604 -5.127 8.345 1.00 66.94 319 GLY A CA 1
ATOM 2362 C C . GLY A 1 319 ? 6.298 -6.464 8.516 1.00 66.94 319 GLY A C 1
ATOM 2363 O O . GLY A 1 319 ? 7.131 -6.669 9.393 1.00 66.94 319 GLY A O 1
ATOM 2364 N N . GLY A 1 320 ? 5.935 -7.407 7.651 1.00 62.31 320 GLY A N 1
ATOM 2365 C CA . GLY A 1 320 ? 6.556 -8.731 7.593 1.00 62.31 320 GLY A CA 1
ATOM 2366 C C . GLY A 1 320 ? 7.899 -8.772 6.859 1.00 62.31 320 GLY A C 1
ATOM 2367 O O . GLY A 1 320 ? 8.397 -9.865 6.603 1.00 62.31 320 GLY A O 1
ATOM 2368 N N . GLU A 1 321 ? 8.468 -7.628 6.470 1.00 61.50 321 GLU A N 1
ATOM 2369 C CA . GLU A 1 321 ? 9.645 -7.599 5.604 1.00 61.50 321 GLU A CA 1
ATOM 2370 C C . GLU A 1 321 ? 10.946 -7.952 6.345 1.00 61.50 321 GLU A C 1
ATOM 2372 O O . GLU A 1 321 ? 11.191 -7.477 7.464 1.00 61.50 321 GLU A O 1
ATOM 2377 N N . PRO A 1 322 ? 11.838 -8.737 5.710 1.00 64.31 322 PRO A N 1
ATOM 2378 C CA . PRO A 1 322 ? 13.228 -8.805 6.124 1.00 64.31 322 PRO A CA 1
ATOM 2379 C C . PRO A 1 322 ? 13.864 -7.431 5.919 1.00 64.31 322 PRO A C 1
ATOM 2381 O O . PRO A 1 322 ? 13.904 -6.904 4.806 1.00 64.31 322 PRO A O 1
ATOM 2384 N N . LEU A 1 323 ? 14.370 -6.853 7.002 1.00 70.62 323 LEU A N 1
ATOM 2385 C CA . LEU A 1 323 ? 15.107 -5.601 6.936 1.00 70.62 323 LEU A CA 1
ATOM 2386 C C . LEU A 1 323 ? 16.484 -5.822 6.296 1.00 70.62 323 LEU A C 1
ATOM 2388 O O . LEU A 1 323 ? 17.146 -6.816 6.615 1.00 70.62 323 LEU A O 1
ATOM 2392 N N . PRO A 1 324 ? 16.960 -4.884 5.457 1.00 73.94 324 PRO A N 1
ATOM 2393 C CA . PRO A 1 324 ? 18.369 -4.794 5.112 1.00 73.94 324 PRO A CA 1
ATOM 2394 C C . PRO A 1 324 ? 19.241 -4.820 6.379 1.00 73.94 324 PRO A C 1
ATOM 2396 O O . PRO A 1 324 ? 18.835 -4.254 7.397 1.00 73.94 324 PRO A O 1
ATOM 2399 N N . PRO A 1 325 ? 20.452 -5.407 6.335 1.00 79.06 325 PRO A N 1
ATOM 2400 C CA . PRO A 1 325 ? 21.311 -5.529 7.515 1.00 79.06 325 PRO A CA 1
ATOM 2401 C C . PRO A 1 325 ? 21.570 -4.202 8.247 1.00 79.06 325 PRO A C 1
ATOM 2403 O O . PRO A 1 325 ? 21.621 -4.177 9.473 1.00 79.06 325 PRO A O 1
ATOM 2406 N N . GLU A 1 326 ? 21.685 -3.095 7.511 1.00 81.12 326 GLU A N 1
ATOM 2407 C CA . GLU A 1 326 ? 21.903 -1.754 8.072 1.00 81.12 326 GLU A CA 1
ATOM 2408 C C . GLU A 1 326 ? 20.672 -1.212 8.818 1.00 81.12 326 GLU A C 1
ATOM 2410 O O . GLU A 1 326 ? 20.787 -0.687 9.929 1.00 81.12 326 GLU A O 1
ATOM 2415 N N . GLU A 1 327 ? 19.476 -1.374 8.241 1.00 84.25 327 GLU A N 1
ATOM 2416 C CA . GLU A 1 327 ? 18.217 -0.978 8.883 1.00 84.25 327 GLU A CA 1
ATOM 2417 C C . GLU A 1 327 ? 17.938 -1.870 10.107 1.00 84.25 327 GLU A C 1
ATOM 2419 O O . GLU A 1 327 ? 17.514 -1.379 11.154 1.00 84.25 327 GLU A O 1
ATOM 2424 N N . LEU A 1 328 ? 18.258 -3.166 10.017 1.00 86.25 328 LEU A N 1
ATOM 2425 C CA . LEU A 1 328 ? 18.152 -4.113 11.128 1.00 86.25 328 LEU A CA 1
ATOM 2426 C C . LEU A 1 328 ? 19.083 -3.734 12.286 1.00 86.25 328 LEU A C 1
ATOM 2428 O O . LEU A 1 328 ? 18.637 -3.679 13.428 1.00 86.25 328 LEU A O 1
ATOM 2432 N N . ALA A 1 329 ? 20.344 -3.403 11.993 1.00 87.62 329 ALA A N 1
ATOM 2433 C CA . ALA A 1 329 ? 21.304 -2.945 12.996 1.00 87.62 329 ALA A CA 1
ATOM 2434 C C . ALA A 1 329 ? 20.858 -1.633 13.666 1.00 87.62 329 ALA A C 1
ATOM 2436 O O . ALA A 1 329 ? 21.023 -1.461 14.873 1.00 87.62 329 ALA A O 1
ATOM 2437 N N . THR A 1 330 ? 20.247 -0.726 12.898 1.00 90.19 330 THR A N 1
ATOM 2438 C CA . THR A 1 330 ? 19.677 0.527 13.420 1.00 90.19 330 THR A CA 1
ATOM 2439 C C . THR A 1 330 ? 18.489 0.256 14.350 1.00 90.19 330 THR A C 1
ATOM 2441 O O . THR A 1 330 ? 18.380 0.875 15.410 1.00 90.19 330 THR A O 1
ATOM 2444 N N . LEU A 1 331 ? 17.614 -0.691 13.990 1.00 90.50 331 LEU A N 1
ATOM 2445 C CA . LEU A 1 331 ? 16.496 -1.112 14.836 1.00 90.50 331 LEU A CA 1
ATOM 2446 C C . LEU A 1 331 ? 17.000 -1.760 16.130 1.00 90.50 331 LEU A C 1
ATOM 2448 O O . LEU A 1 331 ? 16.526 -1.415 17.211 1.00 90.50 331 LEU A O 1
ATOM 2452 N N . ASP A 1 332 ? 17.986 -2.650 16.026 1.00 90.44 332 ASP A N 1
ATOM 2453 C CA . ASP A 1 332 ? 18.604 -3.321 17.171 1.00 90.44 332 ASP A CA 1
ATOM 2454 C C . ASP A 1 332 ? 19.243 -2.311 18.127 1.00 90.44 332 ASP A C 1
ATOM 2456 O O . ASP A 1 332 ? 19.035 -2.385 19.338 1.00 90.44 332 ASP A O 1
ATOM 2460 N N . GLN A 1 333 ? 19.938 -1.304 17.591 1.00 90.62 333 GLN A N 1
ATOM 2461 C CA . GLN A 1 333 ? 20.487 -0.207 18.383 1.00 90.62 333 GLN A CA 1
ATOM 2462 C C . GLN A 1 333 ? 19.391 0.594 19.101 1.00 90.62 333 GLN A C 1
ATOM 2464 O O . GLN A 1 333 ? 19.553 0.937 20.272 1.00 90.62 333 GLN A O 1
ATOM 2469 N N . ALA A 1 334 ? 18.279 0.901 18.427 1.00 89.75 334 ALA A N 1
ATOM 2470 C CA . ALA A 1 334 ? 17.169 1.624 19.041 1.00 89.75 334 ALA A CA 1
ATOM 2471 C C . ALA A 1 334 ? 16.523 0.821 20.182 1.00 89.75 334 ALA A C 1
ATOM 2473 O O . ALA A 1 334 ? 16.261 1.377 21.248 1.00 89.75 334 ALA A O 1
ATOM 2474 N N . VAL A 1 335 ? 16.313 -0.483 19.977 1.00 89.69 335 VAL A N 1
ATOM 2475 C CA . VAL A 1 335 ? 15.788 -1.398 21.001 1.00 89.69 335 VAL A CA 1
ATOM 2476 C C . VAL A 1 335 ? 16.723 -1.462 22.204 1.00 89.69 335 VAL A C 1
ATOM 2478 O O . VAL A 1 335 ? 16.239 -1.430 23.332 1.00 89.69 335 VAL A O 1
ATOM 2481 N N . GLU A 1 336 ? 18.041 -1.484 21.991 1.00 87.94 336 GLU A N 1
ATOM 2482 C CA . GLU A 1 336 ? 19.012 -1.472 23.092 1.00 87.94 336 GLU A CA 1
ATOM 2483 C C . GLU A 1 336 ? 18.996 -0.190 23.906 1.00 87.94 336 GLU A C 1
ATOM 2485 O O . GLU A 1 336 ? 19.013 -0.241 25.135 1.00 87.94 336 GLU A O 1
ATOM 2490 N N . LEU A 1 337 ? 18.916 0.956 23.235 1.00 85.88 337 LEU A N 1
ATOM 2491 C CA . LEU A 1 337 ? 18.798 2.242 23.912 1.00 85.88 337 LEU A CA 1
ATOM 2492 C C . LEU A 1 337 ? 17.511 2.312 24.744 1.00 85.88 337 LEU A C 1
ATOM 2494 O O . LEU A 1 337 ? 17.549 2.772 25.879 1.00 85.88 337 LEU A O 1
ATOM 2498 N N . ILE A 1 338 ? 16.393 1.802 24.217 1.00 81.81 338 ILE A N 1
ATOM 2499 C CA . ILE A 1 338 ? 15.119 1.724 24.945 1.00 81.81 338 ILE A CA 1
ATOM 2500 C C . ILE A 1 338 ? 15.219 0.768 26.137 1.00 81.81 338 ILE A C 1
ATOM 2502 O O . ILE A 1 338 ? 14.787 1.109 27.236 1.00 81.81 338 ILE A O 1
ATOM 2506 N N . ALA A 1 339 ? 15.771 -0.431 25.938 1.00 78.88 339 ALA A N 1
ATOM 2507 C CA . ALA A 1 339 ? 15.878 -1.440 26.985 1.00 78.88 339 ALA A CA 1
ATOM 2508 C C . ALA A 1 339 ? 16.782 -0.974 28.135 1.00 78.88 339 ALA A C 1
ATOM 2510 O O . ALA A 1 339 ? 16.453 -1.198 29.302 1.00 78.88 339 ALA A O 1
ATOM 2511 N N . GLY A 1 340 ? 17.863 -0.258 27.810 1.00 74.81 340 GLY A N 1
ATOM 2512 C CA . GLY A 1 340 ? 18.755 0.376 28.779 1.00 74.81 340 GLY A CA 1
ATOM 2513 C C . GLY A 1 340 ? 18.069 1.403 29.685 1.00 74.81 340 GLY A C 1
ATOM 2514 O O . GLY A 1 340 ? 18.540 1.619 30.798 1.00 74.81 340 GLY A O 1
ATOM 2515 N N . CYS A 1 341 ? 16.933 1.974 29.267 1.00 70.75 341 CYS A N 1
ATOM 2516 C CA . CYS A 1 341 ? 16.155 2.923 30.067 1.00 70.75 341 CYS A CA 1
ATOM 2517 C C . CYS A 1 341 ? 15.203 2.263 31.094 1.00 70.75 341 CYS A C 1
ATOM 2519 O O . CYS A 1 341 ? 14.657 2.974 31.935 1.00 70.75 341 CYS A O 1
ATOM 2521 N N . VAL A 1 342 ? 14.968 0.939 31.039 1.00 62.06 342 VAL A N 1
ATOM 2522 C CA . VAL A 1 342 ? 13.938 0.230 31.855 1.00 62.06 342 VAL A CA 1
ATOM 2523 C C . VAL A 1 342 ? 14.520 -0.815 32.816 1.00 62.06 342 VAL A C 1
ATOM 2525 O O . VAL A 1 342 ? 13.775 -1.521 33.492 1.00 62.06 342 VAL A O 1
ATOM 2528 N N . GLY A 1 343 ? 15.845 -0.973 32.859 1.00 56.75 343 GLY A N 1
ATOM 2529 C CA . GLY A 1 343 ? 16.503 -2.049 33.605 1.00 56.75 343 GLY A CA 1
ATOM 2530 C C . GLY A 1 343 ? 16.843 -1.712 35.069 1.00 56.75 343 GLY A C 1
ATOM 2531 O O . GLY A 1 343 ? 16.998 -0.538 35.424 1.00 56.75 343 GLY A O 1
ATOM 2532 N N . PRO A 1 344 ? 17.033 -2.727 35.936 1.00 44.50 344 PRO A N 1
ATOM 2533 C CA . PRO A 1 344 ? 17.551 -2.521 37.287 1.00 44.50 344 PRO A CA 1
ATOM 2534 C C . PRO A 1 344 ? 18.968 -1.920 37.228 1.00 44.50 344 PRO A C 1
ATOM 2536 O O . PRO A 1 344 ? 19.873 -2.508 36.642 1.00 44.50 344 PRO A O 1
ATOM 2539 N N . GLY A 1 345 ? 19.158 -0.738 37.832 1.00 52.50 345 GLY A N 1
ATOM 2540 C CA . GLY A 1 345 ? 20.440 -0.013 37.834 1.00 52.50 345 GLY A CA 1
ATOM 2541 C C . GLY A 1 345 ? 20.553 1.159 36.845 1.00 52.50 345 GLY A C 1
ATOM 2542 O O . GLY A 1 345 ? 21.671 1.565 36.534 1.00 52.50 345 GLY A O 1
ATOM 2543 N N . CYS A 1 346 ? 19.429 1.717 36.377 1.00 51.59 346 CYS A N 1
ATOM 2544 C CA . CYS A 1 346 ? 19.322 2.830 35.414 1.00 51.59 346 CYS A CA 1
ATOM 2545 C C . CYS A 1 346 ? 19.875 4.199 35.905 1.00 51.59 346 CYS A C 1
ATOM 2547 O O . CYS A 1 346 ? 19.227 5.233 35.765 1.00 51.59 346 CYS A O 1
ATOM 2549 N N . GLY A 1 347 ? 21.071 4.228 36.504 1.00 47.56 347 GLY A N 1
ATOM 2550 C CA . GLY A 1 347 ? 21.614 5.409 37.179 1.00 47.56 347 GLY A CA 1
ATOM 2551 C C . GLY A 1 347 ? 23.120 5.651 37.070 1.00 47.56 347 GLY A C 1
ATOM 2552 O O . GLY A 1 347 ? 23.624 6.388 37.910 1.00 47.56 347 GLY A O 1
ATOM 2553 N N . ALA A 1 348 ? 23.867 5.077 36.112 1.00 47.97 348 ALA A N 1
ATOM 2554 C CA . ALA A 1 348 ? 25.336 5.198 36.174 1.00 47.97 348 ALA A CA 1
ATOM 2555 C C . ALA A 1 348 ? 26.134 5.557 34.904 1.00 47.97 348 ALA A C 1
ATOM 2557 O O . ALA A 1 348 ? 27.320 5.837 35.066 1.00 47.97 348 ALA A O 1
ATOM 2558 N N . THR A 1 349 ? 25.587 5.607 33.680 1.00 53.72 349 THR A N 1
ATOM 2559 C CA . THR A 1 349 ? 26.459 5.837 32.495 1.00 53.72 349 THR A CA 1
ATOM 2560 C C . THR A 1 349 ? 25.968 6.817 31.418 1.00 53.72 349 THR A C 1
ATOM 2562 O O . THR A 1 349 ? 26.818 7.438 30.786 1.00 53.72 349 THR A O 1
ATOM 2565 N N . GLU A 1 350 ? 24.665 7.060 31.233 1.00 56.88 350 GLU A N 1
ATOM 2566 C CA . GLU A 1 350 ? 24.129 8.066 30.286 1.00 56.88 350 GLU A CA 1
ATOM 2567 C C . GLU A 1 350 ? 22.765 8.582 30.810 1.00 56.88 350 GLU A C 1
ATOM 2569 O O . GLU A 1 350 ? 22.025 7.790 31.401 1.00 56.88 350 GLU A O 1
ATOM 2574 N N . PRO A 1 351 ? 22.398 9.875 30.671 1.00 65.81 351 PRO A N 1
ATOM 2575 C CA . PRO A 1 351 ? 21.078 10.348 31.094 1.00 65.81 351 PRO A CA 1
ATOM 2576 C C . PRO A 1 351 ? 19.983 9.648 30.279 1.00 65.81 351 PRO A C 1
ATOM 2578 O O . PRO A 1 351 ? 20.038 9.676 29.051 1.00 65.81 351 PRO A O 1
ATOM 2581 N N . ALA A 1 352 ? 18.960 9.087 30.934 1.00 66.50 352 ALA A N 1
ATOM 2582 C CA . ALA A 1 352 ? 17.857 8.373 30.270 1.00 66.50 352 ALA A CA 1
ATOM 2583 C C . ALA A 1 352 ? 17.217 9.177 29.113 1.00 66.50 352 ALA A C 1
ATOM 2585 O O . ALA A 1 352 ? 16.863 8.616 28.078 1.00 66.50 352 ALA A O 1
ATOM 2586 N N . HIS A 1 353 ? 17.160 10.509 29.236 1.00 69.06 353 HIS A N 1
ATOM 2587 C CA . HIS A 1 353 ? 16.682 11.404 28.177 1.00 69.06 353 HIS A CA 1
ATOM 2588 C C . HIS A 1 353 ? 17.524 11.349 26.889 1.00 69.06 353 HIS A C 1
ATOM 2590 O O . HIS A 1 353 ? 16.969 11.447 25.796 1.00 69.06 353 HIS A O 1
ATOM 2596 N N . ASP A 1 354 ? 18.851 11.200 26.976 1.00 77.62 354 ASP A N 1
ATOM 2597 C CA . ASP A 1 354 ? 19.697 11.162 25.778 1.00 77.62 354 ASP A CA 1
ATOM 2598 C C . ASP A 1 354 ? 19.575 9.832 25.027 1.00 77.62 354 ASP A C 1
ATOM 2600 O O . ASP A 1 354 ? 19.440 9.823 23.800 1.00 77.62 354 ASP A O 1
ATOM 2604 N N . ALA A 1 355 ? 19.496 8.721 25.764 1.00 77.69 355 ALA A N 1
ATOM 2605 C CA . ALA A 1 355 ? 19.228 7.404 25.197 1.00 77.69 355 ALA A CA 1
ATOM 2606 C C . ALA A 1 355 ? 17.853 7.355 24.502 1.00 77.69 355 ALA A C 1
ATOM 2608 O O . ALA A 1 355 ? 17.771 6.948 23.340 1.00 77.69 355 ALA A O 1
ATOM 2609 N N . CYS A 1 356 ? 16.796 7.867 25.148 1.00 76.69 356 CYS A N 1
ATOM 2610 C CA . CYS A 1 356 ? 15.460 7.991 24.552 1.00 76.69 356 CYS A CA 1
ATOM 2611 C C . CYS A 1 356 ? 15.470 8.837 23.271 1.00 76.69 356 CYS A C 1
ATOM 2613 O O . CYS A 1 356 ? 14.896 8.440 22.256 1.00 76.69 356 CYS A O 1
ATOM 2615 N N . ARG A 1 357 ? 16.173 9.975 23.273 1.00 80.94 357 ARG A N 1
ATOM 2616 C CA . ARG A 1 357 ? 16.310 10.843 22.096 1.00 80.94 357 ARG A CA 1
ATOM 2617 C C . ARG A 1 357 ? 17.050 10.162 20.946 1.00 80.94 357 ARG A C 1
ATOM 2619 O O . ARG A 1 357 ? 16.642 10.283 19.790 1.00 80.94 357 ARG A O 1
ATOM 2626 N N . ARG A 1 358 ? 18.140 9.446 21.228 1.00 85.88 358 ARG A N 1
ATOM 2627 C CA . ARG A 1 358 ? 18.896 8.693 20.214 1.00 85.88 358 ARG A CA 1
ATOM 2628 C C . ARG A 1 358 ? 18.066 7.544 19.641 1.00 85.88 358 ARG A C 1
ATOM 2630 O O . ARG A 1 358 ? 18.053 7.376 18.423 1.00 85.88 358 ARG A O 1
ATOM 2637 N N . ALA A 1 359 ? 17.318 6.830 20.484 1.00 86.75 359 ALA A N 1
ATOM 2638 C CA . ALA A 1 359 ? 16.380 5.801 20.047 1.00 86.75 359 ALA A CA 1
ATOM 2639 C C . ALA A 1 359 ? 15.280 6.387 19.151 1.00 86.75 359 ALA A C 1
ATOM 2641 O O . ALA A 1 359 ? 15.048 5.878 18.058 1.00 86.75 359 ALA A O 1
ATOM 2642 N N . ALA A 1 360 ? 14.664 7.501 19.559 1.00 85.06 360 ALA A N 1
ATOM 2643 C CA . ALA A 1 360 ? 13.664 8.212 18.765 1.00 85.06 360 ALA A CA 1
ATOM 2644 C C . ALA A 1 360 ? 14.214 8.610 17.386 1.00 85.06 360 ALA A C 1
ATOM 2646 O O . ALA A 1 360 ? 13.583 8.350 16.366 1.00 85.06 360 ALA A O 1
ATOM 2647 N N . ARG A 1 361 ? 15.426 9.174 17.322 1.00 86.00 361 ARG A N 1
ATOM 2648 C CA . ARG A 1 361 ? 16.070 9.535 16.047 1.00 86.00 361 ARG A CA 1
ATOM 2649 C C . ARG A 1 361 ? 16.362 8.324 15.167 1.00 86.00 361 ARG A C 1
ATOM 2651 O O . ARG A 1 361 ? 16.133 8.402 13.964 1.00 86.00 361 ARG A O 1
ATOM 2658 N N . ALA A 1 362 ? 16.831 7.220 15.748 1.00 87.75 362 ALA A N 1
ATOM 2659 C CA . ALA A 1 362 ? 17.051 5.975 15.018 1.00 87.75 362 ALA A CA 1
ATOM 2660 C C . ALA A 1 362 ? 15.728 5.442 14.438 1.00 87.75 362 ALA A C 1
ATOM 2662 O O . ALA A 1 362 ? 15.626 5.241 13.230 1.00 87.75 362 ALA A O 1
ATOM 2663 N N . LEU A 1 363 ? 14.674 5.336 15.251 1.00 87.62 363 LEU A N 1
ATOM 2664 C CA . LEU A 1 363 ? 13.342 4.898 14.808 1.00 87.62 363 LEU A CA 1
ATOM 2665 C C . LEU A 1 363 ? 12.739 5.833 13.749 1.00 87.62 363 LEU A C 1
ATOM 2667 O O . LEU A 1 363 ? 12.150 5.369 12.774 1.00 87.62 363 LEU A O 1
ATOM 2671 N N . PHE A 1 364 ? 12.936 7.145 13.886 1.00 84.38 364 PHE A N 1
ATOM 2672 C CA . PHE A 1 364 ? 12.506 8.120 12.887 1.00 84.38 364 PHE A CA 1
ATOM 2673 C C . PHE A 1 364 ? 13.300 8.011 11.580 1.00 84.38 364 PHE A C 1
ATOM 2675 O O . PHE A 1 364 ? 12.723 8.132 10.505 1.00 84.38 364 PHE A O 1
ATOM 2682 N N . SER A 1 365 ? 14.612 7.762 11.641 1.00 83.19 365 SER A N 1
ATOM 2683 C CA . SER A 1 365 ? 15.425 7.557 10.432 1.00 83.19 365 SER A CA 1
ATOM 2684 C C . SER A 1 365 ? 14.996 6.314 9.650 1.00 83.19 365 SER A C 1
ATOM 2686 O O . SER A 1 365 ? 15.013 6.320 8.421 1.00 83.19 365 SER A O 1
ATOM 2688 N N . LEU A 1 366 ? 14.547 5.287 10.373 1.00 81.75 366 LEU A N 1
ATOM 2689 C CA . LEU A 1 366 ? 14.022 4.045 9.826 1.00 81.75 366 LEU A CA 1
ATOM 2690 C C . LEU A 1 366 ? 12.661 4.240 9.151 1.00 81.75 366 LEU A C 1
ATOM 2692 O O . LEU A 1 366 ? 12.450 3.817 8.016 1.00 81.75 366 LEU A O 1
ATOM 2696 N N . SER A 1 367 ? 11.743 4.918 9.839 1.00 78.62 367 SER A N 1
ATOM 2697 C CA . SER A 1 367 ? 10.424 5.256 9.316 1.00 78.62 367 SER A CA 1
ATOM 2698 C C . SER A 1 367 ? 10.068 6.685 9.733 1.00 78.62 367 SER A C 1
ATOM 2700 O O . SER A 1 367 ? 9.623 6.910 10.858 1.00 78.62 367 SER A O 1
ATOM 2702 N N . PRO A 1 368 ? 10.215 7.685 8.852 1.00 74.25 368 PRO A N 1
ATOM 2703 C CA . PRO A 1 368 ? 9.977 9.081 9.218 1.00 74.25 368 PRO A CA 1
ATOM 2704 C C . PRO A 1 368 ? 8.489 9.483 9.162 1.00 74.25 368 PRO A C 1
ATOM 2706 O O . PRO A 1 368 ? 8.166 10.597 8.761 1.00 74.25 368 PRO A O 1
ATOM 2709 N N . ARG A 1 369 ? 7.560 8.581 9.493 1.00 71.62 369 ARG A N 1
ATOM 2710 C CA . ARG A 1 369 ? 6.103 8.772 9.352 1.00 71.62 369 ARG A CA 1
ATOM 2711 C C . ARG A 1 369 ? 5.432 9.144 10.673 1.00 71.62 369 ARG A C 1
ATOM 2713 O O . ARG A 1 369 ? 5.914 8.760 11.734 1.00 71.62 369 ARG A O 1
ATOM 2720 N N . TRP A 1 370 ? 4.264 9.789 10.614 1.00 68.31 370 TRP A N 1
ATOM 2721 C CA . TRP A 1 370 ? 3.432 10.022 11.807 1.00 68.31 370 TRP A CA 1
ATOM 2722 C C . TRP A 1 370 ? 3.079 8.707 12.519 1.00 68.31 370 TRP A C 1
ATOM 2724 O O . TRP A 1 370 ? 3.140 8.613 13.743 1.00 68.31 370 TRP A O 1
ATOM 2734 N N . THR A 1 371 ? 2.826 7.647 11.747 1.00 65.31 371 THR A N 1
ATOM 2735 C CA . THR A 1 371 ? 2.564 6.296 12.264 1.00 65.31 371 THR A CA 1
ATOM 2736 C C . THR A 1 371 ? 3.704 5.729 13.106 1.00 65.31 371 THR A C 1
ATOM 2738 O O . THR A 1 371 ? 3.458 4.854 13.928 1.00 65.31 371 THR A O 1
ATOM 2741 N N . THR A 1 372 ? 4.942 6.199 12.918 1.00 74.19 372 THR A N 1
ATOM 2742 C CA . THR A 1 372 ? 6.089 5.797 13.745 1.00 74.19 372 THR A CA 1
ATOM 2743 C C . THR A 1 372 ? 5.919 6.284 15.172 1.00 74.19 372 THR A C 1
ATOM 2745 O O . THR A 1 372 ? 6.204 5.531 16.092 1.00 74.19 372 THR A O 1
ATOM 2748 N N . ILE A 1 373 ? 5.398 7.500 15.376 1.00 72.94 373 ILE A N 1
ATOM 2749 C CA . ILE A 1 373 ? 5.138 8.031 16.720 1.00 72.94 373 ILE A CA 1
ATOM 2750 C C . ILE A 1 373 ? 4.163 7.112 17.446 1.00 72.94 373 ILE A C 1
ATOM 2752 O O . ILE A 1 373 ? 4.487 6.596 18.511 1.00 72.94 373 ILE A O 1
ATOM 2756 N N . THR A 1 374 ? 2.995 6.868 16.849 1.00 70.38 374 THR A N 1
ATOM 2757 C CA . THR A 1 374 ? 1.947 6.060 17.482 1.00 70.38 374 THR A CA 1
ATOM 2758 C C . THR A 1 374 ? 2.418 4.621 17.701 1.00 70.38 374 THR A C 1
ATOM 2760 O O . THR A 1 374 ? 2.403 4.145 18.829 1.00 70.38 374 THR A O 1
ATOM 2763 N N . ALA A 1 375 ? 2.976 3.973 16.671 1.00 73.06 375 ALA A N 1
ATOM 2764 C CA . ALA A 1 375 ? 3.469 2.598 16.767 1.00 73.06 375 ALA A CA 1
ATOM 2765 C C . ALA A 1 375 ? 4.557 2.416 17.834 1.00 73.06 375 ALA A C 1
ATOM 2767 O O . ALA A 1 375 ? 4.537 1.433 18.579 1.00 73.06 375 ALA A O 1
ATOM 2768 N N . CYS A 1 376 ? 5.514 3.347 17.913 1.00 79.31 376 CYS A N 1
ATOM 2769 C CA . CYS A 1 376 ? 6.565 3.292 18.921 1.00 79.31 376 CYS A CA 1
ATOM 2770 C C . CYS A 1 376 ? 5.989 3.464 20.326 1.00 79.31 376 CYS A C 1
ATOM 2772 O O . CYS A 1 376 ? 6.370 2.713 21.219 1.00 79.31 376 CYS A O 1
ATOM 2774 N N . VAL A 1 377 ? 5.047 4.389 20.525 1.00 76.94 377 VAL A N 1
ATOM 2775 C CA . VAL A 1 377 ? 4.389 4.593 21.824 1.00 76.94 377 VAL A CA 1
ATOM 2776 C C . VAL A 1 377 ? 3.675 3.335 22.295 1.00 76.94 377 VAL A C 1
ATOM 2778 O O . VAL A 1 377 ? 3.847 2.942 23.448 1.00 76.94 377 VAL A O 1
ATOM 2781 N N . ASP A 1 378 ? 2.924 2.674 21.421 1.00 75.62 378 ASP A N 1
ATOM 2782 C CA . ASP A 1 378 ? 2.167 1.480 21.799 1.00 75.62 378 ASP A CA 1
ATOM 2783 C C . ASP A 1 378 ? 3.094 0.306 22.129 1.00 75.62 378 ASP A C 1
ATOM 2785 O O . ASP A 1 378 ? 2.908 -0.384 23.136 1.00 75.62 378 ASP A O 1
ATOM 2789 N N . CYS A 1 379 ? 4.151 0.122 21.328 1.00 81.12 379 CYS A N 1
ATOM 2790 C CA . CYS A 1 379 ? 5.194 -0.866 21.603 1.00 81.12 379 CYS A CA 1
ATOM 2791 C C . CYS A 1 379 ? 5.850 -0.627 22.964 1.00 81.12 379 CYS A C 1
ATOM 2793 O O . CYS A 1 379 ? 6.050 -1.572 23.729 1.00 81.12 379 CYS A O 1
ATOM 2795 N N . LEU A 1 380 ? 6.171 0.634 23.263 1.00 80.00 380 LEU A N 1
ATOM 2796 C CA . LEU A 1 380 ? 6.804 1.033 24.513 1.00 80.00 380 LEU A CA 1
ATOM 2797 C C . LEU A 1 380 ? 5.877 0.824 25.708 1.00 80.00 380 LEU A C 1
ATOM 2799 O O . LEU A 1 380 ? 6.303 0.219 26.685 1.00 80.00 380 LEU A O 1
ATOM 2803 N N . ARG A 1 381 ? 4.607 1.245 25.628 1.00 79.19 381 ARG A N 1
ATOM 2804 C CA . ARG A 1 381 ? 3.616 1.032 26.699 1.00 79.19 381 ARG A CA 1
ATOM 2805 C C . ARG A 1 381 ? 3.483 -0.444 27.056 1.00 79.19 381 ARG A C 1
ATOM 2807 O O . ARG A 1 381 ? 3.482 -0.795 28.235 1.00 79.19 381 ARG A O 1
ATOM 2814 N N . ARG A 1 382 ? 3.414 -1.314 26.047 1.00 80.19 382 ARG A N 1
ATOM 2815 C CA . ARG A 1 382 ? 3.311 -2.758 26.267 1.00 80.19 382 ARG A CA 1
ATOM 2816 C C . ARG A 1 382 ? 4.596 -3.358 26.828 1.00 80.19 382 ARG A C 1
ATOM 2818 O O . ARG A 1 382 ? 4.541 -4.175 27.741 1.00 80.19 382 ARG A O 1
ATOM 2825 N N . TYR A 1 383 ? 5.745 -2.924 26.323 1.00 82.06 383 TYR A N 1
ATOM 2826 C CA . TYR A 1 383 ? 7.039 -3.322 26.865 1.00 82.06 383 TYR A CA 1
ATOM 2827 C C . TYR A 1 383 ? 7.186 -2.928 28.344 1.00 82.06 383 TYR A C 1
ATOM 2829 O O . TYR A 1 383 ? 7.573 -3.771 29.150 1.00 82.06 383 TYR A O 1
ATOM 2837 N N . CYS A 1 384 ? 6.784 -1.710 28.733 1.00 77.31 384 CYS A N 1
ATOM 2838 C CA . CYS A 1 384 ? 6.729 -1.297 30.141 1.00 77.31 384 CYS A CA 1
ATOM 2839 C C . CYS A 1 384 ? 5.876 -2.241 30.981 1.00 77.31 384 CYS A C 1
ATOM 2841 O O . CYS A 1 384 ? 6.282 -2.620 32.076 1.00 77.31 384 CYS A O 1
ATOM 2843 N N . GLN A 1 385 ? 4.690 -2.603 30.481 1.00 79.06 385 GLN A N 1
ATOM 2844 C CA . GLN A 1 385 ? 3.784 -3.486 31.205 1.00 79.06 385 GLN A CA 1
ATOM 2845 C C . GLN A 1 385 ? 4.429 -4.849 31.469 1.00 79.06 385 GLN A C 1
ATOM 2847 O O . GLN A 1 385 ? 4.447 -5.300 32.606 1.00 79.06 385 GLN A O 1
ATOM 2852 N N . GLU A 1 386 ? 5.047 -5.453 30.456 1.00 80.69 386 GLU A N 1
ATOM 2853 C CA . GLU A 1 386 ? 5.719 -6.748 30.599 1.00 80.69 386 GLU A CA 1
ATOM 2854 C C . GLU A 1 386 ? 6.924 -6.708 31.538 1.00 80.69 386 GLU A C 1
ATOM 2856 O O . GLU A 1 386 ? 7.162 -7.664 32.276 1.00 80.69 386 GLU A O 1
ATOM 2861 N N . VAL A 1 387 ? 7.696 -5.617 31.517 1.00 78.06 387 VAL A N 1
ATOM 2862 C CA . VAL A 1 387 ? 8.819 -5.436 32.444 1.00 78.06 387 VAL A CA 1
ATOM 2863 C C . VAL A 1 387 ? 8.308 -5.299 33.880 1.00 78.06 387 VAL A C 1
ATOM 2865 O O . VAL A 1 387 ? 8.879 -5.919 34.775 1.00 78.06 387 VAL A O 1
ATOM 2868 N N . ARG A 1 388 ? 7.207 -4.566 34.104 1.00 75.50 388 ARG A N 1
ATOM 2869 C CA . ARG A 1 388 ? 6.560 -4.453 35.425 1.00 75.50 388 ARG A CA 1
ATOM 2870 C C . ARG A 1 388 ? 6.027 -5.790 35.924 1.00 75.50 388 ARG A C 1
ATOM 2872 O O . ARG A 1 388 ? 6.264 -6.139 37.076 1.00 75.50 388 ARG A O 1
ATOM 2879 N N . ASP A 1 389 ? 5.351 -6.543 35.060 1.00 78.19 389 ASP A N 1
ATOM 2880 C CA . ASP A 1 389 ? 4.795 -7.853 35.412 1.00 78.19 389 ASP A CA 1
ATOM 2881 C C . ASP A 1 389 ? 5.908 -8.859 35.765 1.00 78.19 389 ASP A C 1
ATOM 2883 O O . ASP A 1 389 ? 5.738 -9.691 36.656 1.00 78.19 389 ASP A O 1
ATOM 2887 N N . ALA A 1 390 ? 7.069 -8.765 35.105 1.00 76.75 390 ALA A N 1
ATOM 2888 C CA . ALA A 1 390 ? 8.234 -9.607 35.377 1.00 76.75 390 ALA A CA 1
ATOM 2889 C C . ALA A 1 390 ? 9.068 -9.150 36.592 1.00 76.75 390 ALA A C 1
ATOM 2891 O O . ALA A 1 390 ? 9.718 -9.981 37.231 1.00 76.75 390 ALA A O 1
ATOM 2892 N N . ALA A 1 391 ? 9.081 -7.851 36.906 1.00 71.06 391 ALA A N 1
ATOM 2893 C CA . ALA A 1 391 ? 9.858 -7.262 37.995 1.00 71.06 391 ALA A CA 1
ATOM 2894 C C . ALA A 1 391 ? 9.112 -6.067 38.634 1.00 71.06 391 ALA A C 1
ATOM 2896 O O . ALA A 1 391 ? 9.405 -4.915 38.308 1.00 71.06 391 ALA A O 1
ATOM 2897 N N . PRO A 1 392 ? 8.201 -6.309 39.598 1.00 64.69 392 PRO A N 1
ATOM 2898 C CA . PRO A 1 392 ? 7.372 -5.264 40.216 1.00 64.69 392 PRO A CA 1
ATOM 2899 C C . PRO A 1 392 ? 8.157 -4.162 40.948 1.00 64.69 392 PRO A C 1
ATOM 2901 O O . PRO A 1 392 ? 7.618 -3.089 41.204 1.00 64.69 392 PRO A O 1
ATOM 2904 N N . GLU A 1 393 ? 9.421 -4.424 41.298 1.00 59.12 393 GLU A N 1
ATOM 2905 C CA . GLU A 1 393 ? 10.316 -3.470 41.971 1.00 59.12 393 GLU A CA 1
ATOM 2906 C C . GLU A 1 393 ? 11.128 -2.589 40.998 1.00 59.12 393 GLU A C 1
ATOM 2908 O O . GLU A 1 393 ? 11.828 -1.670 41.428 1.00 59.12 393 GLU A O 1
ATOM 2913 N N . ALA A 1 394 ? 11.033 -2.827 39.683 1.00 57.56 394 ALA A N 1
ATOM 2914 C CA . ALA A 1 394 ? 11.569 -1.921 38.671 1.00 57.56 394 ALA A CA 1
ATOM 2915 C C . ALA A 1 394 ? 10.686 -0.657 38.613 1.00 57.56 394 ALA A C 1
ATOM 2917 O O . ALA A 1 394 ? 9.521 -0.715 38.230 1.00 57.56 394 ALA A O 1
ATOM 2918 N N . GLY A 1 395 ? 11.223 0.479 39.072 1.00 53.06 395 GLY A N 1
ATOM 2919 C CA . GLY A 1 395 ? 10.475 1.727 39.262 1.00 53.06 395 GLY A CA 1
ATOM 2920 C C . GLY A 1 395 ? 9.953 2.414 37.985 1.00 53.06 395 GLY A C 1
ATOM 2921 O O . GLY A 1 395 ? 10.073 1.913 36.872 1.00 53.06 395 GLY A O 1
ATOM 2922 N N . ALA A 1 396 ? 9.418 3.629 38.173 1.00 50.84 396 ALA A N 1
ATOM 2923 C CA . ALA A 1 396 ? 8.741 4.501 37.199 1.00 50.84 396 ALA A CA 1
ATOM 2924 C C . ALA A 1 396 ? 9.529 5.191 36.033 1.00 50.84 396 ALA A C 1
ATOM 2926 O O . ALA A 1 396 ? 8.864 5.900 35.273 1.00 50.84 396 ALA A O 1
ATOM 2927 N N . PRO A 1 397 ? 10.860 5.051 35.798 1.00 54.81 397 PRO A N 1
ATOM 2928 C CA . PRO A 1 397 ? 11.583 5.876 34.811 1.00 54.81 397 PRO A CA 1
ATOM 2929 C C . PRO A 1 397 ? 11.070 5.853 33.361 1.00 54.81 397 PRO A C 1
ATOM 2931 O O . PRO A 1 397 ? 11.332 6.794 32.613 1.00 54.81 397 PRO A O 1
ATOM 2934 N N . LEU A 1 398 ? 10.343 4.813 32.926 1.00 54.16 398 LEU A N 1
ATOM 2935 C CA . LEU A 1 398 ? 9.903 4.725 31.528 1.00 54.16 398 LEU A CA 1
ATOM 2936 C C . LEU A 1 398 ? 8.581 5.415 31.206 1.00 54.16 398 LEU A C 1
ATOM 2938 O O . LEU A 1 398 ? 8.369 5.747 30.044 1.00 54.16 398 LEU A O 1
ATOM 2942 N N . GLU A 1 399 ? 7.706 5.677 32.179 1.00 59.09 399 GLU A N 1
ATOM 2943 C CA . GLU A 1 399 ? 6.522 6.508 31.901 1.00 59.09 399 GLU A CA 1
ATOM 2944 C C . GLU A 1 399 ? 6.940 7.954 31.583 1.00 59.09 399 GLU A C 1
ATOM 2946 O O . GLU A 1 399 ? 6.416 8.564 30.647 1.00 59.09 399 GLU A O 1
ATOM 2951 N N . GLU A 1 400 ? 7.976 8.456 32.264 1.00 60.00 400 GLU A N 1
ATOM 2952 C CA . GLU A 1 400 ? 8.640 9.719 31.917 1.00 60.00 400 GLU A CA 1
ATOM 2953 C C . GLU A 1 400 ? 9.399 9.610 30.577 1.00 60.00 400 GLU A C 1
ATOM 2955 O O . GLU A 1 400 ? 9.305 10.502 29.730 1.00 60.00 400 GLU A O 1
ATOM 2960 N N . GLY A 1 401 ? 10.071 8.479 30.321 1.00 64.06 401 GLY A N 1
ATOM 2961 C CA . GLY A 1 401 ? 10.796 8.215 29.071 1.00 64.06 401 GLY A CA 1
ATOM 2962 C C . GLY A 1 401 ? 9.921 8.112 27.811 1.00 64.06 401 GLY A C 1
ATOM 2963 O O . GLY A 1 401 ? 10.344 8.561 26.745 1.00 64.06 401 GLY A O 1
ATOM 2964 N N . ILE A 1 402 ? 8.693 7.584 27.906 1.00 68.31 402 ILE A N 1
ATOM 2965 C CA . ILE A 1 402 ? 7.736 7.525 26.783 1.00 68.31 402 ILE A CA 1
ATOM 2966 C C . ILE A 1 402 ? 7.394 8.935 26.300 1.00 68.31 402 ILE A C 1
ATOM 2968 O O . ILE A 1 402 ? 7.366 9.179 25.092 1.00 68.31 402 ILE A O 1
ATOM 2972 N N . SER A 1 403 ? 7.176 9.867 27.231 1.00 70.12 403 SER A N 1
ATOM 2973 C CA . SER A 1 403 ? 6.879 11.263 26.900 1.00 70.12 403 SER A CA 1
ATOM 2974 C C . SER A 1 403 ? 8.047 11.928 26.161 1.00 70.12 403 SER A C 1
ATOM 2976 O O . SER A 1 403 ? 7.822 12.666 25.203 1.00 70.12 403 SER A O 1
ATOM 2978 N N . GLU A 1 404 ? 9.292 11.612 26.531 1.00 74.25 404 GLU A N 1
ATOM 2979 C CA . GLU A 1 404 ? 10.492 12.096 25.832 1.00 74.25 404 GLU A CA 1
ATOM 2980 C C . GLU A 1 404 ? 10.621 11.497 24.421 1.00 74.25 404 GLU A C 1
ATOM 2982 O O . GLU A 1 404 ? 10.858 12.231 23.461 1.00 74.25 404 GLU A O 1
ATOM 2987 N N . VAL A 1 405 ? 10.418 10.181 24.261 1.00 74.62 405 VAL A N 1
ATOM 2988 C CA . VAL A 1 405 ? 10.430 9.534 22.935 1.00 74.62 405 VAL A CA 1
ATOM 2989 C C . VAL A 1 405 ? 9.347 10.137 22.038 1.00 74.62 405 VAL A C 1
ATOM 2991 O O . VAL A 1 405 ? 9.621 10.472 20.886 1.00 74.62 405 VAL A O 1
ATOM 2994 N N . MET A 1 406 ? 8.136 10.340 22.566 1.00 74.50 406 MET A N 1
ATOM 2995 C CA . MET A 1 406 ? 7.049 11.021 21.856 1.00 74.50 406 MET A CA 1
ATOM 2996 C C . MET A 1 406 ? 7.437 12.429 21.420 1.00 74.50 406 MET A C 1
ATOM 2998 O O . MET A 1 406 ? 7.215 12.796 20.263 1.00 74.50 406 MET A O 1
ATOM 3002 N N . LEU A 1 407 ? 8.000 13.217 22.337 1.00 78.31 407 LEU A N 1
ATOM 3003 C CA . LEU A 1 407 ? 8.388 14.597 22.080 1.00 78.31 407 LEU A CA 1
ATOM 3004 C C . LEU A 1 407 ? 9.459 14.673 20.989 1.00 78.31 407 LEU A C 1
ATOM 3006 O O . LEU A 1 407 ? 9.329 15.471 20.062 1.00 78.31 407 LEU A O 1
ATOM 3010 N N . GLU A 1 408 ? 10.487 13.827 21.056 1.00 82.06 408 GLU A N 1
ATOM 3011 C CA . GLU A 1 408 ? 11.573 13.827 20.076 1.00 82.06 408 GLU A CA 1
ATOM 3012 C C . GLU A 1 408 ? 11.136 13.295 18.708 1.00 82.06 408 GLU A C 1
ATOM 3014 O O . GLU A 1 408 ? 11.514 13.881 17.692 1.00 82.06 408 GLU A O 1
ATOM 3019 N N . LEU A 1 409 ? 10.290 12.258 18.649 1.00 78.94 409 LEU A N 1
ATOM 3020 C CA . LEU A 1 409 ? 9.703 11.814 17.380 1.00 78.94 409 LEU A CA 1
ATOM 3021 C C . LEU A 1 409 ? 8.811 12.909 16.766 1.00 78.94 409 LEU A C 1
ATOM 3023 O O . LEU A 1 409 ? 8.902 13.172 15.566 1.00 78.94 409 LEU A O 1
ATOM 3027 N N . SER A 1 410 ? 8.010 13.601 17.584 1.00 76.56 410 SER A N 1
ATOM 3028 C CA . SER A 1 410 ? 7.166 14.722 17.138 1.00 76.56 410 SER A CA 1
ATOM 3029 C C . SER A 1 410 ? 8.005 15.898 16.630 1.00 76.56 410 SER A C 1
ATOM 3031 O O . SER A 1 410 ? 7.707 16.471 15.583 1.00 76.56 410 SER A O 1
ATOM 3033 N N . ARG A 1 411 ? 9.097 16.234 17.330 1.00 81.69 411 ARG A N 1
ATOM 3034 C CA . ARG A 1 411 ? 10.048 17.279 16.925 1.00 81.69 411 ARG A CA 1
ATOM 3035 C C . ARG A 1 411 ? 10.720 16.932 15.596 1.00 81.69 411 ARG A C 1
ATOM 3037 O O . ARG A 1 411 ? 10.813 17.790 14.720 1.00 81.69 411 ARG A O 1
ATOM 3044 N N . ALA A 1 412 ? 11.177 15.689 15.438 1.00 77.50 412 ALA A N 1
ATOM 3045 C CA . ALA A 1 412 ? 11.806 15.217 14.207 1.00 77.50 412 ALA A CA 1
ATOM 3046 C C . ALA A 1 412 ? 10.837 15.275 13.016 1.00 77.50 412 ALA A C 1
ATOM 3048 O O . ALA A 1 412 ? 11.214 15.726 11.930 1.00 77.50 412 ALA A O 1
ATOM 3049 N N . LEU A 1 413 ? 9.576 14.896 13.237 1.00 76.38 413 LEU A N 1
ATOM 3050 C CA . LEU A 1 413 ? 8.535 14.960 12.220 1.00 76.38 413 LEU A CA 1
ATOM 3051 C C . LEU A 1 413 ? 8.205 16.399 11.813 1.00 76.38 413 LEU A C 1
ATOM 3053 O O . LEU A 1 413 ? 8.251 16.713 10.626 1.00 76.38 413 LEU A O 1
ATOM 3057 N N . ALA A 1 414 ? 7.985 17.291 12.782 1.00 76.81 414 ALA A N 1
ATOM 3058 C CA . ALA A 1 414 ? 7.732 18.706 12.516 1.00 76.81 414 ALA A CA 1
ATOM 3059 C C . ALA A 1 414 ? 8.890 19.359 11.739 1.00 76.81 414 ALA A C 1
ATOM 3061 O O . ALA A 1 414 ? 8.671 20.108 10.787 1.00 76.81 414 ALA A O 1
ATOM 3062 N N . GLN A 1 415 ? 10.139 19.035 12.093 1.00 80.50 415 GLN A N 1
ATOM 3063 C CA . GLN A 1 415 ? 11.318 19.531 11.381 1.00 80.50 415 GLN A CA 1
ATOM 3064 C C . GLN A 1 415 ? 11.373 19.026 9.931 1.00 80.50 415 GLN A C 1
ATOM 3066 O O . GLN A 1 415 ? 11.731 19.781 9.018 1.00 80.50 415 GLN A O 1
ATOM 3071 N N . ARG A 1 416 ? 11.017 17.756 9.699 1.00 77.44 416 ARG A N 1
ATOM 3072 C CA . ARG A 1 416 ? 10.938 17.174 8.355 1.00 77.44 416 ARG A CA 1
ATOM 3073 C C . ARG A 1 416 ? 9.867 17.870 7.518 1.00 77.44 416 ARG A C 1
ATOM 3075 O O . ARG A 1 416 ? 10.164 18.268 6.394 1.00 77.44 416 ARG A O 1
ATOM 3082 N N . GLU A 1 417 ? 8.662 18.038 8.054 1.00 73.25 417 GLU A N 1
ATOM 3083 C CA . GLU A 1 417 ? 7.556 18.714 7.363 1.00 73.25 417 GLU A CA 1
ATOM 3084 C C . GLU A 1 417 ? 7.901 20.169 7.033 1.00 73.25 417 GLU A C 1
ATOM 3086 O O . GLU A 1 417 ? 7.704 20.610 5.901 1.00 73.25 417 GLU A O 1
ATOM 3091 N N . ALA A 1 418 ? 8.507 20.896 7.976 1.00 74.06 418 ALA A N 1
ATOM 3092 C CA . ALA A 1 418 ? 8.977 22.260 7.747 1.00 74.06 418 ALA A CA 1
ATOM 3093 C C . ALA A 1 418 ? 10.012 22.331 6.611 1.00 74.06 418 ALA A C 1
ATOM 3095 O O . ALA A 1 418 ? 9.946 23.214 5.751 1.00 74.06 418 ALA A O 1
ATOM 3096 N N . THR A 1 419 ? 10.944 21.375 6.570 1.00 74.81 419 THR A N 1
ATOM 3097 C CA . THR A 1 419 ? 11.956 21.286 5.508 1.00 74.81 419 THR A CA 1
ATOM 3098 C C . THR A 1 419 ? 11.306 20.982 4.157 1.00 74.81 419 THR A C 1
ATOM 3100 O O . THR A 1 419 ? 11.571 21.685 3.183 1.00 74.81 419 THR A O 1
ATOM 3103 N N . ALA A 1 420 ? 10.404 19.998 4.100 1.00 69.44 420 ALA A N 1
ATOM 3104 C CA . ALA A 1 420 ? 9.691 19.621 2.881 1.00 69.44 420 ALA A CA 1
ATOM 3105 C C . ALA A 1 420 ? 8.846 20.779 2.321 1.00 69.44 420 ALA A C 1
ATOM 3107 O O . ALA A 1 420 ? 8.948 21.094 1.135 1.00 69.44 420 ALA A O 1
ATOM 3108 N N . ASN A 1 421 ? 8.093 21.477 3.178 1.00 69.25 421 ASN A N 1
ATOM 3109 C CA . ASN A 1 421 ? 7.313 22.658 2.797 1.00 69.25 421 ASN A CA 1
ATOM 3110 C C . ASN A 1 421 ? 8.194 23.801 2.285 1.00 69.25 421 ASN A C 1
ATOM 3112 O O . ASN A 1 421 ? 7.814 24.508 1.348 1.00 69.25 421 ASN A O 1
ATOM 3116 N N . THR A 1 422 ? 9.371 23.993 2.884 1.00 75.38 422 THR A N 1
ATOM 3117 C CA . THR A 1 422 ? 10.333 25.006 2.432 1.00 75.38 422 THR A CA 1
ATOM 3118 C C . THR A 1 422 ? 10.872 24.656 1.046 1.00 75.38 422 THR A C 1
ATOM 3120 O O . THR A 1 422 ? 10.899 25.512 0.162 1.00 75.38 422 THR A O 1
ATOM 3123 N N . THR A 1 423 ? 11.252 23.396 0.823 1.00 72.31 423 THR A N 1
ATOM 3124 C CA . THR A 1 423 ? 11.719 22.914 -0.483 1.00 72.31 423 THR A CA 1
ATOM 3125 C C . THR A 1 423 ? 10.644 23.060 -1.557 1.00 72.31 423 THR A C 1
ATOM 3127 O O . THR A 1 423 ? 10.941 23.587 -2.629 1.00 72.31 423 THR A O 1
ATOM 3130 N N . LEU A 1 424 ? 9.397 22.681 -1.260 1.00 70.06 424 LEU A N 1
ATOM 3131 C CA . LEU A 1 424 ? 8.270 22.833 -2.181 1.00 70.06 424 LEU A CA 1
ATOM 3132 C C . LEU A 1 424 ? 8.051 24.305 -2.559 1.00 70.06 424 LEU A C 1
ATOM 3134 O O . LEU A 1 424 ? 7.973 24.629 -3.741 1.00 70.06 424 LEU A O 1
ATOM 3138 N N . HIS A 1 425 ? 8.047 25.219 -1.581 1.00 70.06 425 HIS A N 1
ATOM 3139 C CA . HIS A 1 425 ? 7.937 26.658 -1.848 1.00 70.06 425 HIS A CA 1
ATOM 3140 C C . HIS A 1 425 ? 9.071 27.187 -2.732 1.00 70.06 425 HIS A C 1
ATOM 3142 O O . HIS A 1 425 ? 8.833 28.002 -3.627 1.00 70.06 425 HIS A O 1
ATOM 3148 N N . LEU A 1 426 ? 10.310 26.749 -2.490 1.00 77.12 426 LEU A N 1
ATOM 3149 C CA . LEU A 1 426 ? 11.455 27.134 -3.316 1.00 77.12 426 LEU A CA 1
ATOM 3150 C C . LEU A 1 426 ? 11.317 26.608 -4.749 1.00 77.12 426 LEU A C 1
ATOM 3152 O O . LEU A 1 426 ? 11.641 27.332 -5.691 1.00 77.12 426 LEU A O 1
ATOM 3156 N N . GLN A 1 427 ? 10.814 25.385 -4.923 1.00 72.50 427 GLN A N 1
ATOM 3157 C CA . GLN A 1 427 ? 10.583 24.788 -6.235 1.00 72.50 427 GLN A CA 1
ATOM 3158 C C . GLN A 1 427 ? 9.457 25.501 -6.993 1.00 72.50 427 GLN A C 1
ATOM 3160 O O . GLN A 1 427 ? 9.678 25.926 -8.124 1.00 72.50 427 GLN A O 1
ATOM 3165 N N . MET A 1 428 ? 8.317 25.760 -6.345 1.00 70.00 428 MET A N 1
ATOM 3166 C CA . MET A 1 428 ? 7.217 26.538 -6.930 1.00 70.00 428 MET A CA 1
ATOM 3167 C C . MET A 1 428 ? 7.669 27.942 -7.344 1.00 70.00 428 MET A C 1
ATOM 3169 O O . MET A 1 428 ? 7.308 28.423 -8.415 1.00 70.00 428 MET A O 1
ATOM 3173 N N . ARG A 1 429 ? 8.505 28.608 -6.531 1.00 72.38 429 ARG A N 1
ATOM 3174 C CA . ARG A 1 429 ? 9.087 29.908 -6.903 1.00 72.38 429 ARG A CA 1
ATOM 3175 C C . ARG A 1 429 ? 9.980 29.810 -8.136 1.00 72.38 429 ARG A C 1
ATOM 3177 O O . ARG A 1 429 ? 9.892 30.685 -8.993 1.00 72.38 429 ARG A O 1
ATOM 3184 N N . ARG A 1 430 ? 10.821 28.776 -8.235 1.00 70.62 430 ARG A N 1
ATOM 3185 C CA . ARG A 1 430 ? 11.670 28.547 -9.416 1.00 70.62 430 ARG A CA 1
ATOM 3186 C C . ARG A 1 430 ? 10.834 28.283 -10.663 1.00 70.62 430 ARG A C 1
ATOM 3188 O O . ARG A 1 430 ? 11.089 28.905 -11.685 1.00 70.62 430 ARG A O 1
ATOM 3195 N N . GLU A 1 431 ? 9.824 27.422 -10.581 1.00 69.62 431 GLU A N 1
ATOM 3196 C CA . GLU A 1 431 ? 8.920 27.140 -11.703 1.00 69.62 431 GLU A CA 1
ATOM 3197 C C . GLU A 1 431 ? 8.125 28.375 -12.126 1.00 69.62 431 GLU A C 1
ATOM 3199 O O . GLU A 1 431 ? 8.005 28.648 -13.320 1.00 69.62 431 GLU A O 1
ATOM 3204 N N . HIS A 1 432 ? 7.647 29.174 -11.169 1.00 72.56 432 HIS A N 1
ATOM 3205 C CA . HIS A 1 432 ? 6.994 30.446 -11.461 1.00 72.56 432 HIS A CA 1
ATOM 3206 C C . HIS A 1 432 ? 7.951 31.421 -12.159 1.00 72.56 432 HIS A C 1
ATOM 3208 O O . HIS A 1 432 ? 7.588 32.006 -13.173 1.00 72.56 432 HIS A O 1
ATOM 3214 N N . GLN A 1 433 ? 9.189 31.565 -11.675 1.00 72.62 433 GLN A N 1
ATOM 3215 C CA . GLN A 1 433 ? 10.204 32.406 -12.318 1.00 72.62 433 GLN A CA 1
ATOM 3216 C C . GLN A 1 433 ? 10.555 31.925 -13.729 1.00 72.62 433 GLN A C 1
ATOM 3218 O O . GLN A 1 433 ? 10.661 32.750 -14.631 1.00 72.62 433 GLN A O 1
ATOM 3223 N N . LEU A 1 434 ? 10.696 30.613 -13.937 1.00 68.06 434 LEU A N 1
ATOM 3224 C CA . LEU A 1 434 ? 10.923 30.019 -15.256 1.00 68.06 434 LEU A CA 1
ATOM 3225 C C . LEU A 1 434 ? 9.740 30.283 -16.192 1.00 68.06 434 LEU A C 1
ATOM 3227 O O . LEU A 1 434 ? 9.940 30.745 -17.309 1.00 68.06 434 LEU A O 1
ATOM 3231 N N . SER A 1 435 ? 8.511 30.070 -15.720 1.00 64.00 435 SER A N 1
ATOM 3232 C CA . SER A 1 435 ? 7.289 30.315 -16.494 1.00 64.00 435 SER A CA 1
ATOM 3233 C C . SER A 1 435 ? 7.151 31.792 -16.868 1.00 64.00 435 SER A C 1
ATOM 3235 O O . SER A 1 435 ? 6.904 32.117 -18.025 1.00 64.00 435 SER A O 1
ATOM 3237 N N . MET A 1 436 ? 7.395 32.703 -15.920 1.00 71.94 436 MET A N 1
ATOM 3238 C CA . MET A 1 436 ? 7.396 34.145 -16.177 1.00 71.94 436 MET A CA 1
ATOM 3239 C C . MET A 1 436 ? 8.546 34.567 -17.103 1.00 71.94 436 MET A C 1
ATOM 3241 O O . MET A 1 436 ? 8.361 35.449 -17.937 1.00 71.94 436 MET A O 1
ATOM 3245 N N . GLY A 1 437 ? 9.716 33.929 -17.011 1.00 70.94 437 GLY A N 1
ATOM 3246 C CA . GLY A 1 437 ? 10.842 34.137 -17.927 1.00 70.94 437 GLY A CA 1
ATOM 3247 C C . GLY A 1 437 ? 10.517 33.715 -19.362 1.00 70.94 437 GLY A C 1
ATOM 3248 O O . GLY A 1 437 ? 10.762 34.468 -20.300 1.00 70.94 437 GLY A O 1
ATOM 3249 N N . LEU A 1 438 ? 9.875 32.556 -19.530 1.00 65.25 438 LEU A N 1
ATOM 3250 C CA . LEU A 1 438 ? 9.419 32.053 -20.828 1.00 65.25 438 LEU A CA 1
ATOM 3251 C C . LEU A 1 438 ? 8.296 32.921 -21.419 1.00 65.25 438 LEU A C 1
ATOM 3253 O O . LEU A 1 438 ? 8.315 33.213 -22.612 1.00 65.25 438 LEU A O 1
ATOM 3257 N N . MET A 1 439 ? 7.352 33.392 -20.595 1.00 63.72 439 MET A N 1
ATOM 3258 C CA . MET A 1 439 ? 6.265 34.280 -21.032 1.00 63.72 439 MET A CA 1
ATOM 3259 C C . MET A 1 439 ? 6.722 35.713 -21.334 1.00 63.72 439 MET A C 1
ATOM 3261 O O . MET A 1 439 ? 6.108 36.385 -22.159 1.00 63.72 439 MET A O 1
ATOM 3265 N N . SER A 1 440 ? 7.782 36.194 -20.680 1.00 63.28 440 SER A N 1
ATOM 3266 C CA . SER A 1 440 ? 8.327 37.541 -20.908 1.00 63.28 440 SER A CA 1
ATOM 3267 C C . SER A 1 440 ? 9.275 37.626 -22.109 1.00 63.28 440 SER A C 1
ATOM 3269 O O . SER A 1 440 ? 9.722 38.721 -22.446 1.00 63.28 440 SER A O 1
ATOM 3271 N N . GLY A 1 441 ? 9.540 36.507 -22.796 1.00 51.31 441 GLY A N 1
ATOM 3272 C CA . GLY A 1 441 ? 10.253 36.495 -24.071 1.00 51.31 441 GLY A CA 1
ATOM 3273 C C . GLY A 1 441 ? 11.692 37.006 -23.990 1.00 51.31 441 GLY A C 1
ATOM 3274 O O . GLY A 1 441 ? 12.164 37.621 -24.947 1.00 51.31 441 GLY A O 1
ATOM 3275 N N . SER A 1 442 ? 12.408 36.787 -22.880 1.00 48.91 442 SER A N 1
ATOM 3276 C CA . SER A 1 442 ? 13.830 37.134 -22.836 1.00 48.91 442 SER A CA 1
ATOM 3277 C C . SER A 1 442 ? 14.636 36.156 -23.700 1.00 48.91 442 SER A C 1
ATOM 3279 O O . SER A 1 442 ? 14.945 35.024 -23.338 1.00 48.91 442 SER A O 1
ATOM 3281 N N . SER A 1 443 ? 14.968 36.618 -24.901 1.00 49.53 443 SER A N 1
ATOM 3282 C CA . SER A 1 443 ? 15.875 35.992 -25.859 1.00 49.53 443 SER A CA 1
ATOM 3283 C C . SER A 1 443 ? 17.329 36.039 -25.361 1.00 49.53 443 SER A C 1
ATOM 3285 O O . SER A 1 443 ? 18.152 36.781 -25.899 1.00 49.53 443 SER A O 1
ATOM 3287 N N . GLY A 1 444 ? 17.642 35.291 -24.305 1.00 53.09 444 GLY A N 1
ATOM 3288 C CA . GLY A 1 444 ? 19.004 35.087 -23.814 1.00 53.09 444 GLY A CA 1
ATOM 3289 C C . GLY A 1 444 ? 19.338 33.600 -23.774 1.00 53.09 444 GLY A C 1
ATOM 3290 O O . GLY A 1 444 ? 18.673 32.844 -23.073 1.00 53.09 444 GLY A O 1
ATOM 3291 N N . ASP A 1 445 ? 20.348 33.190 -24.541 1.00 45.84 445 ASP A N 1
ATOM 3292 C CA . ASP A 1 445 ? 20.886 31.826 -24.560 1.00 45.84 445 ASP A CA 1
ATOM 3293 C C . ASP A 1 445 ? 21.338 31.403 -23.143 1.00 45.84 445 ASP A C 1
ATOM 3295 O O . ASP A 1 445 ? 22.175 32.087 -22.551 1.00 45.84 445 ASP A O 1
ATOM 3299 N N . PRO A 1 446 ? 20.835 30.287 -22.579 1.00 47.62 446 PRO A N 1
ATOM 3300 C CA . PRO A 1 446 ? 21.236 29.806 -21.255 1.00 47.62 446 PRO A CA 1
ATOM 3301 C C . PRO A 1 446 ? 22.674 29.249 -21.187 1.00 47.62 446 PRO A C 1
ATOM 3303 O O . PRO A 1 446 ? 23.061 28.720 -20.145 1.00 47.62 446 PRO A O 1
ATOM 3306 N N . ARG A 1 447 ? 23.467 29.325 -22.269 1.00 45.59 447 ARG A N 1
ATOM 3307 C CA . ARG A 1 447 ? 24.890 28.930 -22.309 1.00 45.59 447 ARG A CA 1
ATOM 3308 C C . ARG A 1 447 ? 25.898 30.090 -22.298 1.00 45.59 447 ARG A C 1
ATOM 3310 O O . ARG A 1 447 ? 27.089 29.809 -22.428 1.00 45.59 447 ARG A O 1
ATOM 3317 N N . ALA A 1 448 ? 25.458 31.343 -22.184 1.00 40.16 448 ALA A N 1
ATOM 3318 C CA . ALA A 1 448 ? 26.354 32.506 -22.154 1.00 40.16 448 ALA A CA 1
ATOM 3319 C C . ALA A 1 448 ? 26.930 32.795 -20.759 1.00 40.16 448 ALA A C 1
ATOM 3321 O O . ALA A 1 448 ? 26.162 32.716 -19.772 1.00 40.16 448 ALA A O 1
#